Protein AF-0000000073194136 (afdb_homodimer)

Organism: Anisakis simplex (NCBI:txid6269)

Nearest PDB structures (foldseek):
  3f9r-assembly2_B  TM=9.625E-01  e=3.603E-24  Trypanosoma brucei
  6cft-assembly1_A  TM=8.789E-01  e=5.280E-24  Homo sapiens
  7o0c-assembly1_A  TM=8.353E-01  e=7.809E-25  Homo sapiens
  6cfr-assembly1_A-2  TM=8.578E-01  e=5.280E-24  Homo sapiens
  2i54-assembly1_A  TM=8.033E-01  e=1.677E-24  Leishmania mexicana

Secondary structure (DSSP, 8-state):
-HHHHHHHHH-SEEEEGGGTEEEETTEEPPPP-HHHHHHHHHHHHHHHHHHHHHHT---S---S--EEE-SS-EEE-TT-TT--HHHHHHHHHHHHHH-HHHHHHHHHHHHTTTS-EEEEEETTTEEEEEETT-SGGGGGGG-TT-S-EEEEES--STTSTTHHHHS-TTEEEEE-SSHHHHHHHHHHHHHHH-/-HHHHHHHHH-SEEEEGGGTEEEETTEEPPPP-HHHHHHHHHHHHHHHHHHHHHHT---S---S--EEE-SS-EEE-TT-TT--HHHHHHHHHHHHHH-HHHHHHHHHHHHTTTS-EEEEEETTTEEEEEETT-SGGGGGGG-TT-S-EEEEES--STTSTTHHHHS-TTEEEEE-SSHHHHHHHHHHHHHHH-

Foldseek 3Di:
DVVVVVVLCPDQKDADPQRQWMDGSNHTDDHAAQCVLQPDVSVVVLVVVLVVLLVVDDDPAAADQQWDHDGFKIKGFSNHPRDDPVVLVVQLVVCVVVVSQVVVQVVSCVVCPPSQWDWADDDRTIIIIGHHPSHNCVNVVVVPVDPAAEAEDAQCDPRGSCVCVQPDPRYPYDHAHDPVRVVVVVVVVVVVVD/DVVVVVVLCVDQKDADPQRQWMDGSNHTDDHAAQCVLQPDVNVVVLVVVLVVLLVVDDDPAAADQQWDHDGFKIKGFSRHPRDDPVVLVVVLVVCVVVVSQVVVQVVSCVVCPPVQWDWADDDRTIIIIGHHPSHNCVNVVVVVVDPAAEAEDAQCDPRGSCVCVQPDPRYPYDHANDPVRVVVVVVVVVVVVD

Sequence (388 aa):
MQSIISVLTRFDYVFSENGLVGFHDQNAFPVKSIKEKLGEDRLQKLINFTLKRFSEIELPVKRGNFIEFRNGMLNVSPIGRSCSQQERLDFVKFDADNHIRQRFVEQLEEFTKGWDLNICIGGQISVDIFPKGWDKTFCLQYLNDFDTVYFFGDKTAPGGNDYDIYVSSRTKGYSVANPEDTRKQVSELLKTIQMQSIISVLTRFDYVFSENGLVGFHDQNAFPVKSIKEKLGEDRLQKLINFTLKRFSEIELPVKRGNFIEFRNGMLNVSPIGRSCSQQERLDFVKFDADNHIRQRFVEQLEEFTKGWDLNICIGGQISVDIFPKGWDKTFCLQYLNDFDTVYFFGDKTAPGGNDYDIYVSSRTKGYSVANPEDTRKQVSELLKTIQ

Radius of gyration: 24.63 Å; Cα contacts (8 Å, |Δi|>4): 622; chains: 2; bounding box: 47×66×58 Å

Structure (mmCIF, N/CA/C/O backbone):
data_AF-0000000073194136-model_v1
#
loop_
_entity.id
_entity.type
_entity.pdbx_description
1 polymer Phosphomannomutase
#
loop_
_atom_site.group_PDB
_atom_site.id
_atom_site.type_symbol
_atom_site.label_atom_id
_atom_site.label_alt_id
_atom_site.label_comp_id
_atom_site.label_asym_id
_atom_site.label_entity_id
_atom_site.label_seq_id
_atom_site.pdbx_PDB_ins_code
_atom_site.Cartn_x
_atom_site.Cartn_y
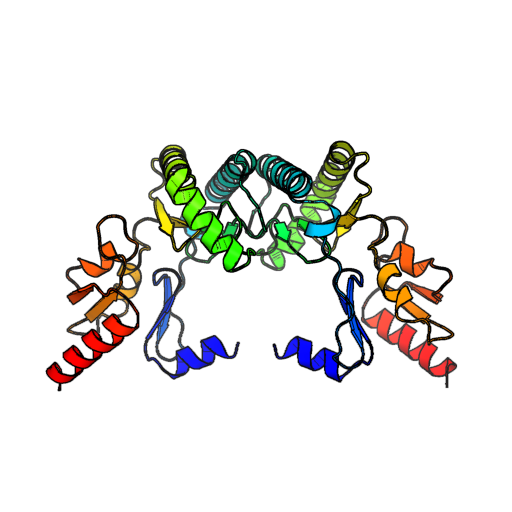_atom_site.Cartn_z
_atom_site.occupancy
_atom_site.B_iso_or_equiv
_atom_site.auth_seq_id
_atom_site.auth_comp_id
_atom_site.auth_asym_id
_atom_site.auth_atom_id
_atom_site.pdbx_PDB_model_num
ATOM 1 N N . MET A 1 1 ? -16.094 -5 0.706 1 35.81 1 MET A N 1
ATOM 2 C CA . MET A 1 1 ? -16.688 -6.207 1.278 1 35.81 1 MET A CA 1
ATOM 3 C C . MET A 1 1 ? -17.734 -6.789 0.348 1 35.81 1 MET A C 1
ATOM 5 O O . MET A 1 1 ? -18.016 -7.992 0.387 1 35.81 1 MET A O 1
ATOM 9 N N . GLN A 1 2 ? -18.406 -5.801 -0.38 1 47.91 2 GLN A N 1
ATOM 10 C CA . GLN A 1 2 ? -19.531 -6.191 -1.226 1 47.91 2 GLN A CA 1
ATOM 11 C C . GLN A 1 2 ? -19.078 -7.113 -2.354 1 47.91 2 GLN A C 1
ATOM 13 O O . GLN A 1 2 ? -19.797 -8.039 -2.736 1 47.91 2 GLN A O 1
ATOM 18 N N . SER A 1 3 ? -17.719 -6.918 -2.689 1 64.75 3 SER A N 1
ATOM 19 C CA . SER A 1 3 ? -17.375 -7.488 -3.99 1 64.75 3 SER A CA 1
ATOM 20 C C . SER A 1 3 ? -16.984 -8.953 -3.867 1 64.75 3 SER A C 1
ATOM 22 O O . SER A 1 3 ? -17.422 -9.789 -4.652 1 64.75 3 SER A O 1
ATOM 24 N N . ILE A 1 4 ? -16.422 -9.273 -2.672 1 64.12 4 ILE A N 1
ATOM 25 C CA . ILE A 1 4 ? -15.992 -10.664 -2.574 1 64.12 4 ILE A CA 1
ATOM 26 C C . ILE A 1 4 ? -17.188 -11.547 -2.256 1 64.12 4 ILE A C 1
ATOM 28 O O . ILE A 1 4 ? -17.312 -12.656 -2.791 1 64.12 4 ILE A O 1
ATOM 32 N N . ILE A 1 5 ? -18 -11.008 -1.421 1 68.12 5 ILE A N 1
ATOM 33 C CA . ILE A 1 5 ? -19.188 -11.766 -1.023 1 68.12 5 ILE A CA 1
ATOM 34 C C . ILE A 1 5 ? -20.031 -12.07 -2.252 1 68.12 5 ILE A C 1
ATOM 36 O O . ILE A 1 5 ? -20.562 -13.18 -2.393 1 68.12 5 ILE A O 1
ATOM 40 N N . SER A 1 6 ? -20.031 -11.102 -3.031 1 79.38 6 SER A N 1
ATOM 41 C CA . SER A 1 6 ? -20.828 -11.289 -4.238 1 79.38 6 SER A CA 1
ATOM 42 C C . SER A 1 6 ? -20.25 -12.391 -5.121 1 79.38 6 SER A C 1
ATOM 44 O O . SER A 1 6 ? -20.984 -13.234 -5.633 1 79.38 6 SER A O 1
ATOM 46 N N . VAL A 1 7 ? -18.938 -12.57 -5.121 1 86 7 VAL A N 1
ATOM 47 C CA . VAL A 1 7 ? -18.281 -13.562 -5.973 1 86 7 VAL A CA 1
ATOM 48 C C . VAL A 1 7 ? -18.406 -14.945 -5.348 1 86 7 VAL A C 1
ATOM 50 O O . VAL A 1 7 ? -18.641 -15.93 -6.047 1 86 7 VAL A O 1
ATOM 53 N N . LEU A 1 8 ? -18.359 -14.938 -4.027 1 86.88 8 LEU A N 1
ATOM 54 C CA . LEU A 1 8 ? -18.359 -16.219 -3.324 1 86.88 8 LEU A CA 1
ATOM 55 C C . LEU A 1 8 ? -19.734 -16.859 -3.359 1 86.88 8 LEU A C 1
ATOM 57 O O . LEU A 1 8 ? -19.875 -18.062 -3.18 1 86.88 8 LEU A O 1
ATOM 61 N N . THR A 1 9 ? -20.703 -16.031 -3.592 1 86 9 THR A N 1
ATOM 62 C CA . THR A 1 9 ? -22.062 -16.562 -3.637 1 86 9 THR A CA 1
ATOM 63 C C . THR A 1 9 ? -22.438 -17 -5.055 1 86 9 THR A C 1
ATOM 65 O O . THR A 1 9 ? -23.375 -17.766 -5.254 1 86 9 THR A O 1
ATOM 68 N N . ARG A 1 10 ? -21.672 -16.562 -5.973 1 90.06 10 ARG A N 1
ATOM 69 C CA . ARG A 1 10 ? -22.031 -16.797 -7.367 1 90.06 10 ARG A CA 1
ATOM 70 C C . ARG A 1 10 ? -21.297 -18 -7.926 1 90.06 10 ARG A C 1
ATOM 72 O O . ARG A 1 10 ? -21.781 -18.641 -8.867 1 90.06 10 ARG A O 1
ATOM 79 N N . PHE A 1 11 ? -20.156 -18.344 -7.387 1 92.69 11 PHE A N 1
ATOM 80 C CA . PHE A 1 11 ? -19.344 -19.438 -7.91 1 92.69 11 PHE A CA 1
ATOM 81 C C . PHE A 1 11 ? -19.047 -20.469 -6.82 1 92.69 11 PHE A C 1
ATOM 83 O O . PHE A 1 11 ? -18.844 -20.109 -5.656 1 92.69 11 PHE A O 1
ATOM 90 N N . ASP A 1 12 ? -18.984 -21.672 -7.238 1 92.88 12 ASP A N 1
ATOM 91 C CA . ASP A 1 12 ? -18.688 -22.75 -6.293 1 92.88 12 ASP A CA 1
ATOM 92 C C . ASP A 1 12 ? -17.25 -22.672 -5.801 1 92.88 12 ASP A C 1
ATOM 94 O O . ASP A 1 12 ? -16.984 -22.875 -4.613 1 92.88 12 ASP A O 1
ATOM 98 N N . TYR A 1 13 ? -16.328 -22.391 -6.77 1 94.88 13 TYR A N 1
ATOM 99 C CA . TYR A 1 13 ? -14.914 -22.234 -6.457 1 94.88 13 TYR A CA 1
ATOM 100 C C . TYR A 1 13 ? -14.414 -20.844 -6.844 1 94.88 13 TYR A C 1
ATOM 102 O O . TYR A 1 13 ? -14.75 -20.344 -7.914 1 94.88 13 TYR A O 1
ATOM 110 N N . VAL A 1 14 ? -13.742 -20.25 -5.98 1 94.56 14 VAL A N 1
ATOM 111 C CA . VAL A 1 14 ? -13.062 -18.984 -6.254 1 94.56 14 VAL A CA 1
ATOM 112 C C . VAL A 1 14 ? -11.602 -19.078 -5.816 1 94.56 14 VAL A C 1
ATOM 114 O O . VAL A 1 14 ? -11.312 -19.469 -4.684 1 94.56 14 VAL A O 1
ATOM 117 N N . PHE A 1 15 ? -10.703 -18.828 -6.754 1 91.94 15 PHE A N 1
ATOM 118 C CA . PHE A 1 15 ? -9.273 -18.812 -6.441 1 91.94 15 PHE A CA 1
ATOM 119 C C . PHE A 1 15 ? -8.656 -17.469 -6.773 1 91.94 15 PHE A C 1
ATOM 121 O O . PHE A 1 15 ? -8.93 -16.891 -7.832 1 91.94 15 PHE A O 1
ATOM 128 N N . SER A 1 16 ? -7.918 -16.953 -5.867 1 88.44 16 SER A N 1
ATOM 129 C CA . SER A 1 16 ? -7.152 -15.727 -6.055 1 88.44 16 SER A CA 1
ATOM 130 C C . SER A 1 16 ? -5.688 -15.93 -5.684 1 88.44 16 SER A C 1
ATOM 132 O O . SER A 1 16 ? -5.285 -17.031 -5.289 1 88.44 16 SER A O 1
ATOM 134 N N . GLU A 1 17 ? -4.824 -14.945 -6.008 1 86.19 17 GLU A N 1
ATOM 135 C CA . GLU A 1 17 ? -3.402 -15 -5.676 1 86.19 17 GLU A CA 1
ATOM 136 C C . GLU A 1 17 ? -2.754 -16.266 -6.211 1 86.19 17 GLU A C 1
ATOM 138 O O . GLU A 1 17 ? -2.16 -17.031 -5.449 1 86.19 17 GLU A O 1
ATOM 143 N N . ASN A 1 18 ? -2.918 -16.531 -7.465 1 86.94 18 ASN A N 1
ATOM 144 C CA . ASN A 1 18 ? -2.338 -17.672 -8.164 1 86.94 18 ASN A CA 1
ATOM 145 C C . ASN A 1 18 ? -2.902 -19 -7.648 1 86.94 18 ASN A C 1
ATOM 147 O O . ASN A 1 18 ? -2.215 -20.016 -7.66 1 86.94 18 ASN A O 1
ATOM 151 N N . GLY A 1 19 ? -4.094 -18.875 -7.066 1 88.38 19 GLY A N 1
ATOM 152 C CA . GLY A 1 19 ? -4.738 -20.094 -6.602 1 88.38 19 GLY A CA 1
ATOM 153 C C . GLY A 1 19 ? -4.43 -20.422 -5.152 1 88.38 19 GLY A C 1
ATOM 154 O O . GLY A 1 19 ? -4.973 -21.375 -4.594 1 88.38 19 GLY A O 1
ATOM 155 N N . LEU A 1 20 ? -3.604 -19.641 -4.492 1 89.69 20 LEU A N 1
ATOM 156 C CA . LEU A 1 20 ? -3.146 -19.938 -3.141 1 89.69 20 LEU A CA 1
ATOM 157 C C . LEU A 1 20 ? -4.215 -19.578 -2.113 1 89.69 20 LEU A C 1
ATOM 159 O O . LEU A 1 20 ? -4.16 -20.031 -0.968 1 89.69 20 LEU A O 1
ATOM 163 N N . VAL A 1 21 ? -5 -18.656 -2.508 1 88.31 21 VAL A N 1
ATOM 164 C CA . VAL A 1 21 ? -6.195 -18.359 -1.724 1 88.31 21 VAL A CA 1
ATOM 165 C C . VAL A 1 21 ? -7.438 -18.844 -2.463 1 88.31 21 VAL A C 1
ATOM 167 O O . VAL A 1 21 ? -7.719 -18.406 -3.578 1 88.31 21 VAL A O 1
ATOM 170 N N . GLY A 1 22 ? -8.109 -19.766 -1.848 1 91.69 22 GLY A N 1
ATOM 171 C CA . GLY A 1 22 ? -9.242 -20.359 -2.525 1 91.69 22 GLY A CA 1
ATOM 172 C C . GLY A 1 22 ? -10.414 -20.641 -1.602 1 91.69 22 GLY A C 1
ATOM 173 O O . GLY A 1 22 ? -10.234 -20.797 -0.393 1 91.69 22 GLY A O 1
ATOM 174 N N . PHE A 1 23 ? -11.523 -20.625 -2.178 1 93.56 23 PHE A N 1
ATOM 175 C CA . PHE A 1 23 ? -12.766 -20.891 -1.469 1 93.56 23 PHE A CA 1
ATOM 176 C C . PHE A 1 23 ? -13.609 -21.922 -2.223 1 93.56 23 PHE A C 1
ATOM 178 O O . PHE A 1 23 ? -13.656 -21.906 -3.455 1 93.56 23 PHE A O 1
ATOM 185 N N . HIS A 1 24 ? -14.219 -22.844 -1.495 1 94 24 HIS A N 1
ATOM 186 C CA . HIS A 1 24 ? -15.312 -23.672 -1.971 1 94 24 HIS A CA 1
ATOM 187 C C . HIS A 1 24 ? -16.594 -23.391 -1.194 1 94 24 HIS A C 1
ATOM 189 O O . HIS A 1 24 ? -16.656 -23.625 0.014 1 94 24 HIS A O 1
ATOM 195 N N . ASP A 1 25 ? -17.672 -23.031 -1.863 1 88.56 25 ASP A N 1
ATOM 196 C CA . ASP A 1 25 ? -18.938 -22.688 -1.218 1 88.56 25 ASP A CA 1
ATOM 197 C C . ASP A 1 25 ? -18.703 -21.797 -0.003 1 88.56 25 ASP A C 1
ATOM 199 O O . ASP A 1 25 ? -19.203 -22.078 1.089 1 88.56 25 ASP A O 1
ATOM 203 N N . GLN A 1 26 ? -17.906 -20.828 0.045 1 85.19 26 GLN A N 1
ATOM 204 C CA . GLN A 1 26 ? -17.594 -19.812 1.046 1 85.19 26 GLN A CA 1
ATOM 205 C C . GLN A 1 26 ? -16.625 -20.359 2.092 1 85.19 26 GLN A C 1
ATOM 207 O O . GLN A 1 26 ? -16.188 -19.609 2.975 1 85.19 26 GLN A O 1
ATOM 212 N N . ASN A 1 27 ? -16.406 -21.656 1.958 1 91.5 27 ASN A N 1
ATOM 213 C CA . ASN A 1 27 ? -15.406 -22.234 2.844 1 91.5 27 ASN A CA 1
ATOM 214 C C . ASN A 1 27 ? -13.992 -22.062 2.285 1 91.5 27 ASN A C 1
ATOM 216 O O . ASN A 1 27 ? -13.727 -22.453 1.147 1 91.5 27 ASN A O 1
ATOM 220 N N . ALA A 1 28 ? -13.18 -21.531 3.094 1 92.06 28 ALA A N 1
ATOM 221 C CA . ALA A 1 28 ? -11.82 -21.219 2.643 1 92.06 28 ALA A CA 1
ATOM 222 C C . ALA A 1 28 ? -10.945 -22.469 2.658 1 92.06 28 ALA A C 1
ATOM 224 O O . ALA A 1 28 ? -11.047 -23.297 3.574 1 92.06 28 ALA A O 1
ATOM 225 N N . PHE A 1 29 ? -10.125 -22.641 1.616 1 92.31 29 PHE A N 1
ATOM 226 C CA . PHE A 1 29 ? -9.055 -23.641 1.639 1 92.31 29 PHE A CA 1
ATOM 227 C C . PHE A 1 29 ? -7.887 -23.156 2.484 1 92.31 29 PHE A C 1
ATOM 229 O O . PHE A 1 29 ? -7.773 -21.969 2.781 1 92.31 29 PHE A O 1
ATOM 236 N N . PRO A 1 30 ? -7.059 -24.141 2.953 1 88.44 30 PRO A N 1
ATOM 237 C CA . PRO A 1 30 ? -5.855 -23.703 3.67 1 88.44 30 PRO A CA 1
ATOM 238 C C . PRO A 1 30 ? -4.988 -22.75 2.846 1 88.44 30 PRO A C 1
ATOM 240 O O . PRO A 1 30 ? -4.848 -22.938 1.634 1 88.44 30 PRO A O 1
ATOM 243 N N . VAL A 1 31 ? -4.57 -21.719 3.498 1 86.12 31 VAL A N 1
ATOM 244 C CA . VAL A 1 31 ? -3.783 -20.703 2.816 1 86.12 31 VAL A CA 1
ATOM 245 C C . VAL A 1 31 ? -2.299 -20.922 3.086 1 86.12 31 VAL A C 1
ATOM 247 O O . VAL A 1 31 ? -1.905 -21.234 4.215 1 86.12 31 VAL A O 1
ATOM 250 N N . LYS A 1 32 ? -1.573 -20.828 2.021 1 86.5 32 LYS A N 1
ATOM 251 C CA . LYS A 1 32 ? -0.121 -20.875 2.164 1 86.5 32 LYS A CA 1
ATOM 252 C C . LYS A 1 32 ? 0.461 -19.484 2.381 1 86.5 32 LYS A C 1
ATOM 254 O O . LYS A 1 32 ? -0.056 -18.5 1.848 1 86.5 32 LYS A O 1
ATOM 259 N N . SER A 1 33 ? 1.501 -19.484 3.16 1 91.75 33 SER A N 1
ATOM 260 C CA . SER A 1 33 ? 2.123 -18.219 3.533 1 91.75 33 SER A CA 1
ATOM 261 C C . SER A 1 33 ? 3.564 -18.141 3.039 1 91.75 33 SER A C 1
ATOM 263 O O . SER A 1 33 ? 4.387 -19 3.379 1 91.75 33 SER A O 1
ATOM 265 N N . ILE A 1 34 ? 3.805 -17.094 2.242 1 94.38 34 ILE A N 1
ATOM 266 C CA . ILE A 1 34 ? 5.164 -16.891 1.751 1 94.38 34 ILE A CA 1
ATOM 267 C C . ILE A 1 34 ? 6.098 -16.594 2.922 1 94.38 34 ILE A C 1
ATOM 269 O O . ILE A 1 34 ? 7.273 -16.969 2.895 1 94.38 34 ILE A O 1
ATOM 273 N N . LYS A 1 35 ? 5.57 -15.945 3.914 1 93.94 35 LYS A N 1
ATOM 274 C CA . LYS A 1 35 ? 6.328 -15.672 5.129 1 93.94 35 LYS A CA 1
ATOM 275 C C . LYS A 1 35 ? 6.848 -16.953 5.758 1 93.94 35 LYS A C 1
ATOM 277 O O . LYS A 1 35 ? 8.016 -17.047 6.141 1 93.94 35 LYS A O 1
ATOM 282 N N . GLU A 1 36 ? 5.98 -17.922 5.84 1 93.19 36 GLU A N 1
ATOM 283 C CA . GLU A 1 36 ? 6.348 -19.203 6.426 1 93.19 36 GLU A CA 1
ATOM 284 C C . GLU A 1 36 ? 7.305 -19.984 5.52 1 93.19 36 GLU A C 1
ATOM 286 O O . GLU A 1 36 ? 8.227 -20.641 6 1 93.19 36 GLU A O 1
ATOM 291 N N . LYS A 1 37 ? 7.07 -19.875 4.246 1 94.81 37 LYS A N 1
ATOM 292 C CA . LYS A 1 37 ? 7.871 -20.625 3.285 1 94.81 37 LYS A CA 1
ATOM 293 C C . LYS A 1 37 ? 9.297 -20.094 3.215 1 94.81 37 LYS A C 1
ATOM 295 O O . LYS A 1 37 ? 10.258 -20.859 3.211 1 94.81 37 LYS A O 1
ATOM 300 N N . LEU A 1 38 ? 9.492 -18.797 3.201 1 96.31 38 LEU A N 1
ATOM 301 C CA . LEU A 1 38 ? 10.805 -18.188 3.01 1 96.31 38 LEU A CA 1
ATOM 302 C C . LEU A 1 38 ? 11.484 -17.938 4.348 1 96.31 38 LEU A C 1
ATOM 304 O O . LEU A 1 38 ? 12.711 -17.938 4.438 1 96.31 38 LEU A O 1
ATOM 308 N N . GLY A 1 39 ? 10.703 -17.688 5.336 1 96.31 39 GLY A N 1
ATOM 309 C CA . GLY A 1 39 ? 11.242 -17.219 6.602 1 96.31 39 GLY A CA 1
ATOM 310 C C . GLY A 1 39 ? 11.547 -15.727 6.609 1 96.31 39 GLY A C 1
ATOM 311 O O . GLY A 1 39 ? 11.734 -15.125 5.551 1 96.31 39 GLY A O 1
ATOM 312 N N . GLU A 1 40 ? 11.703 -15.164 7.781 1 96.69 40 GLU A N 1
ATOM 313 C CA . GLU A 1 40 ? 11.805 -13.719 7.949 1 96.69 40 GLU A CA 1
ATOM 314 C C . GLU A 1 40 ? 13.141 -13.195 7.418 1 96.69 40 GLU A C 1
ATOM 316 O O . GLU A 1 40 ? 13.203 -12.102 6.855 1 96.69 40 GLU A O 1
ATOM 321 N N . ASP A 1 41 ? 14.156 -13.945 7.566 1 97.12 41 ASP A N 1
ATOM 322 C CA . ASP A 1 41 ? 15.477 -13.5 7.133 1 97.12 41 ASP A CA 1
ATOM 323 C C . ASP A 1 41 ? 15.523 -13.32 5.617 1 97.12 41 ASP A C 1
ATOM 325 O O . ASP A 1 41 ? 15.906 -12.258 5.125 1 97.12 41 ASP A O 1
ATOM 329 N N . ARG A 1 42 ? 15.133 -14.359 4.883 1 97.38 42 ARG A N 1
ATOM 330 C CA . ARG A 1 42 ? 15.141 -14.281 3.424 1 97.38 42 ARG A CA 1
ATOM 331 C C . ARG A 1 42 ? 14.156 -13.227 2.926 1 97.38 42 ARG A C 1
ATOM 333 O O . ARG A 1 42 ? 14.453 -12.5 1.977 1 97.38 42 ARG A O 1
ATOM 340 N N . LEU A 1 43 ? 13.047 -13.18 3.582 1 97.62 43 LEU A N 1
ATOM 341 C CA . LEU A 1 43 ? 12.031 -12.203 3.201 1 97.62 43 LEU A CA 1
ATOM 342 C C . LEU A 1 43 ? 12.578 -10.781 3.334 1 97.62 43 LEU A C 1
ATOM 344 O O . LEU A 1 43 ? 12.383 -9.953 2.439 1 97.62 43 LEU A O 1
ATOM 348 N N . GLN A 1 44 ? 13.203 -10.516 4.438 1 97.62 44 GLN A N 1
ATOM 349 C CA . GLN A 1 44 ? 13.766 -9.188 4.66 1 97.62 44 GLN A CA 1
ATOM 350 C C . GLN A 1 44 ? 14.852 -8.875 3.637 1 97.62 44 GLN A C 1
ATOM 352 O O . GLN A 1 44 ? 14.977 -7.727 3.191 1 97.62 44 GLN A O 1
ATOM 357 N N . LYS A 1 45 ? 15.664 -9.812 3.373 1 98.25 45 LYS A N 1
ATOM 358 C CA . LYS A 1 45 ? 16.719 -9.609 2.377 1 98.25 45 LYS A CA 1
ATOM 359 C C . LYS A 1 45 ? 16.125 -9.297 1.009 1 98.25 45 LYS A C 1
ATOM 361 O O . LYS A 1 45 ? 16.609 -8.398 0.31 1 98.25 45 LYS A O 1
ATOM 366 N N . LEU A 1 46 ? 15.094 -10.023 0.667 1 98.69 46 LEU A N 1
ATOM 367 C CA . LEU A 1 46 ? 14.422 -9.828 -0.61 1 98.69 46 LEU A CA 1
ATOM 368 C C . LEU A 1 46 ? 13.781 -8.445 -0.675 1 98.69 46 LEU A C 1
ATOM 370 O O . LEU A 1 46 ? 13.914 -7.742 -1.68 1 98.69 46 LEU A O 1
ATOM 374 N N . ILE A 1 47 ? 13.109 -8.07 0.359 1 98.75 47 ILE A N 1
ATOM 375 C CA . ILE A 1 47 ? 12.438 -6.781 0.428 1 98.75 47 ILE A CA 1
ATOM 376 C C . ILE A 1 47 ? 13.469 -5.66 0.372 1 98.75 47 ILE A C 1
ATOM 378 O O . ILE A 1 47 ? 13.32 -4.703 -0.391 1 98.75 47 ILE A O 1
ATOM 382 N N . ASN A 1 48 ? 14.555 -5.801 1.146 1 98.81 48 ASN A N 1
ATOM 383 C CA . ASN A 1 48 ? 15.602 -4.781 1.145 1 98.81 48 ASN A CA 1
ATOM 384 C C . ASN A 1 48 ? 16.266 -4.656 -0.224 1 98.81 48 ASN A C 1
ATOM 386 O O . ASN A 1 48 ? 16.547 -3.549 -0.681 1 98.81 48 ASN A O 1
ATOM 390 N N . PHE A 1 49 ? 16.516 -5.762 -0.835 1 98.88 49 PHE A N 1
ATOM 391 C CA . PHE A 1 49 ? 17.062 -5.742 -2.184 1 98.88 49 PHE A CA 1
ATOM 392 C C . PHE A 1 49 ? 16.156 -4.977 -3.133 1 98.88 49 PHE A C 1
ATOM 394 O O . PHE A 1 49 ? 16.625 -4.137 -3.908 1 98.88 49 PHE A O 1
ATOM 401 N N . THR A 1 50 ? 14.844 -5.266 -3.072 1 98.88 50 THR A N 1
ATOM 402 C CA . THR A 1 50 ? 13.852 -4.629 -3.936 1 98.88 50 THR A CA 1
ATOM 403 C C . THR A 1 50 ? 13.812 -3.123 -3.693 1 98.88 50 THR A C 1
ATOM 405 O O . THR A 1 50 ? 13.852 -2.334 -4.641 1 98.88 50 THR A O 1
ATOM 408 N N . LEU A 1 51 ? 13.727 -2.74 -2.432 1 98.81 51 LEU A N 1
ATOM 409 C CA . LEU A 1 51 ? 13.703 -1.325 -2.082 1 98.81 51 LEU A CA 1
ATOM 410 C C . LEU A 1 51 ? 14.945 -0.613 -2.615 1 98.81 51 LEU A C 1
ATOM 412 O O . LEU A 1 51 ? 14.844 0.486 -3.164 1 98.81 51 LEU A O 1
ATOM 416 N N . LYS A 1 52 ? 16.062 -1.238 -2.463 1 98.81 52 LYS A N 1
ATOM 417 C CA . LYS A 1 52 ? 17.312 -0.646 -2.939 1 98.81 52 LYS A CA 1
ATOM 418 C C . LYS A 1 52 ? 17.281 -0.46 -4.453 1 98.81 52 LYS A C 1
ATOM 420 O O . LYS A 1 52 ? 17.609 0.618 -4.957 1 98.81 52 LYS A O 1
ATOM 425 N N . ARG A 1 53 ? 16.906 -1.463 -5.125 1 98.75 53 ARG A N 1
ATOM 426 C CA . ARG A 1 53 ? 16.891 -1.386 -6.582 1 98.75 53 ARG A CA 1
ATOM 427 C C . ARG A 1 53 ? 15.922 -0.31 -7.062 1 98.75 53 ARG A C 1
ATOM 429 O O . ARG A 1 53 ? 16.234 0.461 -7.969 1 98.75 53 ARG A O 1
ATOM 436 N N . PHE A 1 54 ? 14.758 -0.274 -6.441 1 98.75 54 PHE A N 1
ATOM 437 C CA . PHE A 1 54 ? 13.766 0.71 -6.852 1 98.75 54 PHE A CA 1
ATOM 438 C C . PHE A 1 54 ? 14.234 2.123 -6.535 1 98.75 54 PHE A C 1
ATOM 440 O O . PHE A 1 54 ? 13.883 3.074 -7.234 1 98.75 54 PHE A O 1
ATOM 447 N N . SER A 1 55 ? 15.039 2.271 -5.488 1 98.75 55 SER A N 1
ATOM 448 C CA . SER A 1 55 ? 15.562 3.588 -5.141 1 98.75 55 SER A CA 1
ATOM 449 C C . SER A 1 55 ? 16.547 4.09 -6.191 1 98.75 55 SER A C 1
ATOM 451 O O . SER A 1 55 ? 16.812 5.289 -6.273 1 98.75 55 SER A O 1
ATOM 453 N N . GLU A 1 56 ? 17.016 3.201 -7.012 1 98.25 56 GLU A N 1
ATOM 454 C CA . GLU A 1 56 ? 18.094 3.531 -7.957 1 98.25 56 GLU A CA 1
ATOM 455 C C . GLU A 1 56 ? 17.531 3.723 -9.367 1 98.25 56 GLU A C 1
ATOM 457 O O . GLU A 1 56 ? 18.281 4.023 -10.297 1 98.25 56 GLU A O 1
ATOM 462 N N . ILE A 1 57 ? 16.266 3.594 -9.531 1 97.25 57 ILE A N 1
ATOM 463 C CA . ILE A 1 57 ? 15.633 3.742 -10.836 1 97.25 57 ILE A CA 1
ATOM 464 C C . ILE A 1 57 ? 14.914 5.086 -10.914 1 97.25 57 ILE A C 1
ATOM 466 O O . ILE A 1 57 ? 14.188 5.457 -9.992 1 97.25 57 ILE A O 1
ATOM 470 N N . GLU A 1 58 ? 15.172 5.781 -11.953 1 96.31 58 GLU A N 1
ATOM 471 C CA . GLU A 1 58 ? 14.406 6.996 -12.219 1 96.31 58 GLU A CA 1
ATOM 472 C C . GLU A 1 58 ? 13.289 6.734 -13.219 1 96.31 58 GLU A C 1
ATOM 474 O O . GLU A 1 58 ? 13.5 6.094 -14.25 1 96.31 58 GLU A O 1
ATOM 479 N N . LEU A 1 59 ? 12.125 7.117 -12.938 1 98.06 59 LEU A N 1
ATOM 480 C CA . LEU A 1 59 ? 10.93 6.957 -13.758 1 98.06 59 LEU A CA 1
ATOM 481 C C . LEU A 1 59 ? 10.219 8.289 -13.945 1 98.06 59 LEU A C 1
ATOM 483 O O . LEU A 1 59 ? 10.453 9.242 -13.195 1 98.06 59 LEU A O 1
ATOM 487 N N . PRO A 1 60 ? 9.359 8.359 -14.93 1 96.94 60 PRO A N 1
ATOM 488 C CA . PRO A 1 60 ? 8.594 9.602 -15.078 1 96.94 60 PRO A CA 1
ATOM 489 C C . PRO A 1 60 ? 7.816 9.961 -13.812 1 96.94 60 PRO A C 1
ATOM 491 O O . PRO A 1 60 ? 7.73 11.133 -13.453 1 96.94 60 PRO A O 1
ATOM 494 N N . VAL A 1 61 ? 7.258 8.93 -13.141 1 97.75 61 VAL A N 1
ATOM 495 C CA . VAL A 1 61 ? 6.59 9.172 -11.867 1 97.75 61 VAL A CA 1
ATOM 496 C C . VAL A 1 61 ? 6.75 7.957 -10.961 1 97.75 61 VAL A C 1
ATOM 498 O O . VAL A 1 61 ? 6.961 6.84 -11.438 1 97.75 61 VAL A O 1
ATOM 501 N N . LYS A 1 62 ? 6.617 8.133 -9.68 1 98.19 62 LYS A N 1
ATOM 502 C CA . LYS A 1 62 ? 6.492 7.113 -8.641 1 98.19 62 LYS A CA 1
ATOM 503 C C . LYS A 1 62 ? 5.332 7.434 -7.695 1 98.19 62 LYS A C 1
ATOM 505 O O . LYS A 1 62 ? 5.156 8.586 -7.289 1 98.19 62 LYS A O 1
ATOM 510 N N . ARG A 1 63 ? 4.473 6.461 -7.332 1 97.31 63 ARG A N 1
ATOM 511 C CA . ARG A 1 63 ? 3.205 6.805 -6.691 1 97.31 63 ARG A CA 1
ATOM 512 C C . ARG A 1 63 ? 2.973 5.949 -5.449 1 97.31 63 ARG A C 1
ATOM 514 O O . ARG A 1 63 ? 1.86 5.906 -4.918 1 97.31 63 ARG A O 1
ATOM 521 N N . GLY A 1 64 ? 3.895 5.266 -4.941 1 96.94 64 GLY A N 1
ATOM 522 C CA . GLY A 1 64 ? 3.75 4.551 -3.684 1 96.94 64 GLY A CA 1
ATOM 523 C C . GLY A 1 64 ? 3.25 3.129 -3.857 1 96.94 64 GLY A C 1
ATOM 524 O O . GLY A 1 64 ? 2.979 2.693 -4.977 1 96.94 64 GLY A O 1
ATOM 525 N N . ASN A 1 65 ? 3.096 2.418 -2.654 1 97.62 65 ASN A N 1
ATOM 526 C CA . ASN A 1 65 ? 2.75 1 -2.633 1 97.62 65 ASN A CA 1
ATOM 527 C C . ASN A 1 65 ? 3.586 0.206 -3.635 1 97.62 65 ASN A C 1
ATOM 529 O O . ASN A 1 65 ? 3.037 -0.481 -4.5 1 97.62 65 ASN A O 1
ATOM 533 N N . PHE A 1 66 ? 4.844 0.237 -3.459 1 98.75 66 PHE A N 1
ATOM 534 C CA . PHE A 1 66 ? 5.809 -0.388 -4.359 1 98.75 66 PHE A CA 1
ATOM 535 C C . PHE A 1 66 ? 5.871 -1.893 -4.125 1 98.75 66 PHE A C 1
ATOM 537 O O . PHE A 1 66 ? 6.238 -2.652 -5.023 1 98.75 66 PHE A O 1
ATOM 544 N N . ILE A 1 67 ? 5.605 -2.273 -2.938 1 98.62 67 ILE A N 1
ATOM 545 C CA . ILE A 1 67 ? 5.598 -3.682 -2.555 1 98.62 67 ILE A CA 1
ATOM 546 C C . ILE A 1 67 ? 4.281 -4.023 -1.868 1 98.62 67 ILE A C 1
ATOM 548 O O . ILE A 1 67 ? 3.963 -3.477 -0.809 1 98.62 67 ILE A O 1
ATOM 552 N N . GLU A 1 68 ? 3.582 -4.832 -2.469 1 97.19 68 GLU A N 1
ATOM 553 C CA . GLU A 1 68 ? 2.408 -5.438 -1.851 1 97.19 68 GLU A CA 1
ATOM 554 C C . GLU A 1 68 ? 2.727 -6.828 -1.302 1 97.19 68 GLU A C 1
ATOM 556 O O . GLU A 1 68 ? 3.125 -7.719 -2.053 1 97.19 68 GLU A O 1
ATOM 561 N N . PHE A 1 69 ? 2.508 -6.93 -0.038 1 96.25 69 PHE A N 1
ATOM 562 C CA . PHE A 1 69 ? 2.762 -8.172 0.681 1 96.25 69 PHE A CA 1
ATOM 563 C C . PHE A 1 69 ? 1.495 -9.016 0.77 1 96.25 69 PHE A C 1
ATOM 565 O O . PHE A 1 69 ? 0.634 -8.766 1.615 1 96.25 69 PHE A O 1
ATOM 572 N N . ARG A 1 70 ? 1.402 -10.008 -0.071 1 93.31 70 ARG A N 1
ATOM 573 C CA . ARG A 1 70 ? 0.247 -10.898 -0.076 1 93.31 70 ARG A CA 1
ATOM 574 C C . ARG A 1 70 ? 0.563 -12.203 0.64 1 93.31 70 ARG A C 1
ATOM 576 O O . ARG A 1 70 ? 1.693 -12.422 1.08 1 93.31 70 ARG A O 1
ATOM 583 N N . ASN A 1 71 ? -0.395 -13.047 0.818 1 89.25 71 ASN A N 1
ATOM 584 C CA . ASN A 1 71 ? -0.19 -14.281 1.567 1 89.25 71 ASN A CA 1
ATOM 585 C C . ASN A 1 71 ? 0.765 -15.227 0.842 1 89.25 71 ASN A C 1
ATOM 587 O O . ASN A 1 71 ? 1.648 -15.82 1.463 1 89.25 71 ASN A O 1
ATOM 591 N N . GLY A 1 72 ? 0.64 -15.32 -0.422 1 89.88 72 GLY A N 1
ATOM 592 C CA . GLY A 1 72 ? 1.384 -16.344 -1.142 1 89.88 72 GLY A CA 1
ATOM 593 C C . GLY A 1 72 ? 2.451 -15.766 -2.057 1 89.88 72 GLY A C 1
ATOM 594 O O . GLY A 1 72 ? 3.18 -16.516 -2.713 1 89.88 72 GLY A O 1
ATOM 595 N N . MET A 1 73 ? 2.525 -14.445 -2.029 1 92.56 73 MET A N 1
ATOM 596 C CA . MET A 1 73 ? 3.461 -13.852 -2.979 1 92.56 73 MET A CA 1
ATOM 597 C C . MET A 1 73 ? 3.752 -12.398 -2.619 1 92.56 73 MET A C 1
ATOM 599 O O . MET A 1 73 ? 3.018 -11.789 -1.84 1 92.56 73 MET A O 1
ATOM 603 N N . LEU A 1 74 ? 4.82 -11.883 -3.131 1 96.44 74 LEU A N 1
ATOM 604 C CA . LEU A 1 74 ? 5.086 -10.453 -3.168 1 96.44 74 LEU A CA 1
ATOM 605 C C . LEU A 1 74 ? 4.828 -9.891 -4.562 1 96.44 74 LEU A C 1
ATOM 607 O O . LEU A 1 74 ? 5.285 -10.453 -5.559 1 96.44 74 LEU A O 1
ATOM 611 N N . ASN A 1 75 ? 4.016 -8.883 -4.605 1 96.31 75 ASN A N 1
ATOM 612 C CA . ASN A 1 75 ? 3.848 -8.102 -5.824 1 96.31 75 ASN A CA 1
ATOM 613 C C . ASN A 1 75 ? 4.59 -6.77 -5.742 1 96.31 75 ASN A C 1
ATOM 615 O O . ASN A 1 75 ? 4.273 -5.934 -4.895 1 96.31 75 ASN A O 1
ATOM 619 N N . VAL A 1 76 ? 5.605 -6.586 -6.57 1 98.44 76 VAL A N 1
ATOM 620 C CA . VAL A 1 76 ? 6.426 -5.383 -6.48 1 98.44 76 VAL A CA 1
ATOM 621 C C . VAL A 1 76 ? 6.316 -4.586 -7.777 1 98.44 76 VAL A C 1
ATOM 623 O O . VAL A 1 76 ? 6.238 -5.164 -8.867 1 98.44 76 VAL A O 1
ATOM 626 N N . SER A 1 77 ? 6.203 -3.303 -7.695 1 98.56 77 SER A N 1
ATOM 627 C CA . SER A 1 77 ? 5.988 -2.428 -8.844 1 98.56 77 SER A CA 1
ATOM 628 C C . SER A 1 77 ? 6.871 -1.186 -8.766 1 98.56 77 SER A C 1
ATOM 630 O O . SER A 1 77 ? 6.703 -0.355 -7.867 1 98.56 77 SER A O 1
ATOM 632 N N . PRO A 1 78 ? 7.789 -0.996 -9.727 1 98.44 78 PRO A N 1
ATOM 633 C CA . PRO A 1 78 ? 8.695 0.153 -9.672 1 98.44 78 PRO A CA 1
ATOM 634 C C . PRO A 1 78 ? 7.957 1.488 -9.625 1 98.44 78 PRO A C 1
ATOM 636 O O . PRO A 1 78 ? 8.391 2.412 -8.93 1 98.44 78 PRO A O 1
ATOM 639 N N . ILE A 1 79 ? 6.859 1.638 -10.32 1 98.62 79 ILE A N 1
ATOM 640 C CA . ILE A 1 79 ? 6.121 2.893 -10.375 1 98.62 79 ILE A CA 1
ATOM 641 C C . ILE A 1 79 ? 5.234 3.023 -9.133 1 98.62 79 ILE A C 1
ATOM 643 O O . ILE A 1 79 ? 4.816 4.129 -8.773 1 98.62 79 ILE A O 1
ATOM 647 N N . GLY A 1 80 ? 4.934 1.915 -8.5 1 98.25 80 GLY A N 1
ATOM 648 C CA . GLY A 1 80 ? 3.975 1.892 -7.41 1 98.25 80 GLY A CA 1
ATOM 649 C C . GLY A 1 80 ? 2.553 1.628 -7.871 1 98.25 80 GLY A C 1
ATOM 650 O O . GLY A 1 80 ? 2.15 2.072 -8.945 1 98.25 80 GLY A O 1
ATOM 651 N N . ARG A 1 81 ? 1.798 1.007 -7.031 1 97 81 ARG A N 1
ATOM 652 C CA . ARG A 1 81 ? 0.467 0.551 -7.422 1 97 81 ARG A CA 1
ATOM 653 C C . ARG A 1 81 ? -0.578 1.633 -7.168 1 97 81 ARG A C 1
ATOM 655 O O . ARG A 1 81 ? -1.74 1.481 -7.551 1 97 81 ARG A O 1
ATOM 662 N N . SER A 1 82 ? -0.199 2.703 -6.547 1 96.38 82 SER A N 1
ATOM 663 C CA . SER A 1 82 ? -1.131 3.799 -6.293 1 96.38 82 SER A CA 1
ATOM 664 C C . SER A 1 82 ? -1.154 4.785 -7.453 1 96.38 82 SER A C 1
ATOM 666 O O . SER A 1 82 ? -1.606 5.922 -7.301 1 96.38 82 SER A O 1
ATOM 668 N N . CYS A 1 83 ? -0.755 4.402 -8.586 1 97.25 83 CYS A N 1
ATOM 669 C CA . CYS A 1 83 ? -0.741 5.281 -9.75 1 97.25 83 CYS A CA 1
ATOM 670 C C . CYS A 1 83 ? -2.115 5.332 -10.406 1 97.25 83 CYS A C 1
ATOM 672 O O . CYS A 1 83 ? -2.92 4.414 -10.25 1 97.25 83 CYS A O 1
ATOM 674 N N . SER A 1 84 ? -2.398 6.395 -11.07 1 96.31 84 SER A N 1
ATOM 675 C CA . SER A 1 84 ? -3.635 6.5 -11.836 1 96.31 84 SER A CA 1
ATOM 676 C C . SER A 1 84 ? -3.609 5.586 -13.055 1 96.31 84 SER A C 1
ATOM 678 O O . SER A 1 84 ? -2.559 5.055 -13.422 1 96.31 84 SER A O 1
ATOM 680 N N . GLN A 1 85 ? -4.738 5.371 -13.648 1 97.06 85 GLN A N 1
ATOM 681 C CA . GLN A 1 85 ? -4.805 4.539 -14.844 1 97.06 85 GLN A CA 1
ATOM 682 C C . GLN A 1 85 ? -3.928 5.105 -15.953 1 97.06 85 GLN A C 1
ATOM 684 O O . GLN A 1 85 ? -3.238 4.355 -16.656 1 97.06 85 GLN A O 1
ATOM 689 N N . GLN A 1 86 ? -3.996 6.391 -16.141 1 97.94 86 GLN A N 1
ATOM 690 C CA . GLN A 1 86 ? -3.166 7.004 -17.172 1 97.94 86 GLN A CA 1
ATOM 691 C C . GLN A 1 86 ? -1.683 6.82 -16.859 1 97.94 86 GLN A C 1
ATOM 693 O O . GLN A 1 86 ? -0.897 6.484 -17.75 1 97.94 86 GLN A O 1
ATOM 698 N N . GLU A 1 87 ? -1.305 7.047 -15.633 1 97.75 87 GLU A N 1
ATOM 699 C CA . GLU A 1 87 ? 0.083 6.832 -15.234 1 97.75 87 GLU A CA 1
ATOM 700 C C . GLU A 1 87 ? 0.51 5.387 -15.469 1 97.75 87 GLU A C 1
ATOM 702 O O . GLU A 1 87 ? 1.653 5.125 -15.852 1 97.75 87 GLU A O 1
ATOM 707 N N . ARG A 1 88 ? -0.401 4.516 -15.203 1 97.75 88 ARG A N 1
ATOM 708 C CA . ARG A 1 88 ? -0.17 3.094 -15.438 1 97.75 88 ARG A CA 1
ATOM 709 C C . ARG A 1 88 ? 0.147 2.83 -16.906 1 97.75 88 ARG A C 1
ATOM 711 O O . ARG A 1 88 ? 1.142 2.174 -17.219 1 97.75 88 ARG A O 1
ATOM 718 N N . LEU A 1 89 ? -0.613 3.285 -17.781 1 97.69 89 LEU A N 1
ATOM 719 C CA . LEU A 1 89 ? -0.427 3.09 -19.219 1 97.69 89 LEU A CA 1
ATOM 720 C C . LEU A 1 89 ? 0.87 3.738 -19.688 1 97.69 89 LEU A C 1
ATOM 722 O O . LEU A 1 89 ? 1.575 3.182 -20.531 1 97.69 89 LEU A O 1
ATOM 726 N N . ASP A 1 90 ? 1.098 4.898 -19.172 1 98.38 90 ASP A N 1
ATOM 727 C CA . ASP A 1 90 ? 2.35 5.566 -19.516 1 98.38 90 ASP A CA 1
ATOM 728 C C . ASP A 1 90 ? 3.553 4.727 -19.094 1 98.38 90 ASP A C 1
ATOM 730 O O . ASP A 1 90 ? 4.562 4.68 -19.797 1 98.38 90 ASP A O 1
ATOM 734 N N . PHE A 1 91 ? 3.463 4.141 -18.016 1 98.5 91 PHE A N 1
ATOM 735 C CA . PHE A 1 91 ? 4.555 3.293 -17.547 1 98.5 91 PHE A CA 1
ATOM 736 C C . PHE A 1 91 ? 4.707 2.07 -18.453 1 98.5 91 PHE A C 1
ATOM 738 O O . PHE A 1 91 ? 5.82 1.616 -18.703 1 98.5 91 PHE A O 1
ATOM 745 N N . VAL A 1 92 ? 3.59 1.447 -18.797 1 97.25 92 VAL A N 1
ATOM 746 C CA . VAL A 1 92 ? 3.652 0.306 -19.703 1 97.25 92 VAL A CA 1
ATOM 747 C C . VAL A 1 92 ? 4.488 0.664 -20.922 1 97.25 92 VAL A C 1
ATOM 749 O O . VAL A 1 92 ? 5.383 -0.088 -21.312 1 97.25 92 VAL A O 1
ATOM 752 N N . LYS A 1 93 ? 4.195 1.794 -21.531 1 97.94 93 LYS A N 1
ATOM 753 C CA . LYS A 1 93 ? 4.949 2.258 -22.703 1 97.94 93 LYS A CA 1
ATOM 754 C C . LYS A 1 93 ? 6.418 2.488 -22.344 1 97.94 93 LYS A C 1
ATOM 756 O O . LYS A 1 93 ? 7.312 2.074 -23.078 1 97.94 93 LYS A O 1
ATOM 761 N N . PHE A 1 94 ? 6.648 3.172 -21.281 1 98.25 94 PHE A N 1
ATOM 762 C CA . PHE A 1 94 ? 8 3.469 -20.828 1 98.25 94 PHE A CA 1
ATOM 763 C C . PHE A 1 94 ? 8.789 2.186 -20.594 1 98.25 94 PHE A C 1
ATOM 765 O O . PHE A 1 94 ? 9.953 2.088 -20.969 1 98.25 94 PHE A O 1
ATOM 772 N N . ASP A 1 95 ? 8.164 1.25 -19.969 1 97.38 95 ASP A N 1
ATOM 773 C CA . ASP A 1 95 ? 8.789 -0.027 -19.641 1 97.38 95 ASP A CA 1
ATOM 774 C C . ASP A 1 95 ? 9.109 -0.817 -20.906 1 97.38 95 ASP A C 1
ATOM 776 O O . ASP A 1 95 ? 10.109 -1.535 -20.969 1 97.38 95 ASP A O 1
ATOM 780 N N . ALA A 1 96 ? 8.219 -0.794 -21.828 1 96.31 96 ALA A N 1
ATOM 781 C CA . ALA A 1 96 ? 8.461 -1.465 -23.094 1 96.31 96 ALA A CA 1
ATOM 782 C C . ALA A 1 96 ? 9.727 -0.93 -23.766 1 96.31 96 ALA A C 1
ATOM 784 O O . ALA A 1 96 ? 10.484 -1.692 -24.359 1 96.31 96 ALA A O 1
ATOM 785 N N . ASP A 1 97 ? 9.984 0.325 -23.625 1 97.5 97 ASP A N 1
ATOM 786 C CA . ASP A 1 97 ? 11.109 0.984 -24.266 1 97.5 97 ASP A CA 1
ATOM 787 C C . ASP A 1 97 ? 12.383 0.836 -23.438 1 97.5 97 ASP A C 1
ATOM 789 O O . ASP A 1 97 ? 13.484 0.752 -23.984 1 97.5 97 ASP A O 1
ATOM 793 N N . ASN A 1 98 ? 12.25 0.779 -22.156 1 97.81 98 ASN A N 1
ATOM 794 C CA . ASN A 1 98 ? 13.43 0.89 -21.312 1 97.81 98 ASN A CA 1
ATOM 795 C C . ASN A 1 98 ? 13.703 -0.413 -20.562 1 97.81 98 ASN A C 1
ATOM 797 O O . ASN A 1 98 ? 14.75 -0.559 -19.922 1 97.81 98 ASN A O 1
ATOM 801 N N . HIS A 1 99 ? 12.742 -1.372 -20.578 1 97.38 99 HIS A N 1
ATOM 802 C CA . HIS A 1 99 ? 12.906 -2.725 -20.062 1 97.38 99 HIS A CA 1
ATOM 803 C C . HIS A 1 99 ? 13.234 -2.705 -18.578 1 97.38 99 HIS A C 1
ATOM 805 O O . HIS A 1 99 ? 14.156 -3.4 -18.125 1 97.38 99 HIS A O 1
ATOM 811 N N . ILE A 1 100 ? 12.539 -1.843 -17.859 1 98 100 ILE A N 1
ATOM 812 C CA . ILE A 1 100 ? 12.75 -1.675 -16.438 1 98 100 ILE A CA 1
ATOM 813 C C . ILE A 1 100 ? 12.438 -2.982 -15.711 1 98 100 ILE A C 1
ATOM 815 O O . ILE A 1 100 ? 13.273 -3.488 -14.945 1 98 100 ILE A O 1
ATOM 819 N N . ARG A 1 101 ? 11.328 -3.547 -15.93 1 97.25 101 ARG A N 1
ATOM 820 C CA . ARG A 1 101 ? 10.906 -4.746 -15.211 1 97.25 101 ARG A CA 1
ATOM 821 C C . ARG A 1 101 ? 11.742 -5.953 -15.625 1 97.25 101 ARG A C 1
ATOM 823 O O . ARG A 1 101 ? 12.102 -6.781 -14.789 1 97.25 101 ARG A O 1
ATOM 830 N N . GLN A 1 102 ? 12.016 -6.094 -16.859 1 96 102 GLN A N 1
ATOM 831 C CA . GLN A 1 102 ? 12.836 -7.207 -17.312 1 96 102 GLN A CA 1
ATOM 832 C C . GLN A 1 102 ? 14.203 -7.207 -16.625 1 96 102 GLN A C 1
ATOM 834 O O . GLN A 1 102 ? 14.656 -8.242 -16.141 1 96 102 GLN A O 1
ATOM 839 N N . ARG A 1 103 ? 14.836 -6.082 -16.594 1 97.44 103 ARG A N 1
ATOM 840 C CA . ARG A 1 103 ? 16.125 -5.965 -15.93 1 97.44 103 ARG A CA 1
ATOM 841 C C . ARG A 1 103 ? 16.016 -6.297 -14.445 1 97.44 103 ARG A C 1
ATOM 843 O O . ARG A 1 103 ? 16.891 -6.949 -13.883 1 97.44 103 ARG A O 1
ATOM 850 N N . PHE A 1 104 ? 15.016 -5.797 -13.828 1 98 104 PHE A N 1
ATOM 851 C CA . PHE A 1 104 ? 14.805 -6.066 -12.414 1 98 104 PHE A CA 1
ATOM 852 C C . PHE A 1 104 ? 14.617 -7.562 -12.164 1 98 104 PHE A C 1
ATOM 854 O O . PHE A 1 104 ? 15.172 -8.109 -11.211 1 98 104 PHE A O 1
ATOM 861 N N . VAL A 1 105 ? 13.781 -8.25 -13 1 96.56 105 VAL A N 1
ATOM 862 C CA . VAL A 1 105 ? 13.57 -9.688 -12.883 1 96.56 105 VAL A CA 1
ATOM 863 C C . VAL A 1 105 ? 14.914 -10.414 -12.961 1 96.56 105 VAL A C 1
ATOM 865 O O . VAL A 1 105 ? 15.195 -11.297 -12.148 1 96.56 105 VAL A O 1
ATOM 868 N N . GLU A 1 106 ? 15.711 -10.031 -13.891 1 97.44 106 GLU A N 1
ATOM 869 C CA . GLU A 1 106 ? 17.016 -10.656 -14.047 1 97.44 106 GLU A CA 1
ATOM 870 C C . GLU A 1 106 ? 17.875 -10.477 -12.797 1 97.44 106 GLU A C 1
ATOM 872 O O . GLU A 1 106 ? 18.531 -11.414 -12.344 1 97.44 106 GLU A O 1
ATOM 877 N N . GLN A 1 107 ? 17.859 -9.297 -12.258 1 98.25 107 GLN A N 1
ATOM 878 C CA . GLN A 1 107 ? 18.609 -9.016 -11.039 1 98.25 107 GLN A CA 1
ATOM 879 C C . GLN A 1 107 ? 18.078 -9.828 -9.859 1 98.25 107 GLN A C 1
ATOM 881 O O . GLN A 1 107 ? 18.859 -10.352 -9.062 1 98.25 107 GLN A O 1
ATOM 886 N N . LEU A 1 108 ? 16.766 -9.906 -9.766 1 97.94 108 LEU A N 1
ATOM 887 C CA . LEU A 1 108 ? 16.156 -10.656 -8.68 1 97.94 108 LEU A CA 1
ATOM 888 C C . LEU A 1 108 ? 16.469 -12.141 -8.789 1 97.94 108 LEU A C 1
ATOM 890 O O . LEU A 1 108 ? 16.703 -12.812 -7.773 1 97.94 108 LEU A O 1
ATOM 894 N N . GLU A 1 109 ? 16.391 -12.633 -10.016 1 97 109 GLU A N 1
ATOM 895 C CA . GLU A 1 109 ? 16.703 -14.039 -10.242 1 97 109 GLU A CA 1
ATOM 896 C C . GLU A 1 109 ? 18.141 -14.344 -9.82 1 97 109 GLU A C 1
ATOM 898 O O . GLU A 1 109 ? 18.406 -15.375 -9.195 1 97 109 GLU A O 1
ATOM 903 N N . GLU A 1 110 ? 19.047 -13.508 -10.172 1 98.38 110 GLU A N 1
ATOM 904 C CA . GLU A 1 110 ? 20.438 -13.688 -9.766 1 98.38 110 GLU A CA 1
ATOM 905 C C . GLU A 1 110 ? 20.594 -13.602 -8.25 1 98.38 110 GLU A C 1
ATOM 907 O O . GLU A 1 110 ? 21.266 -14.43 -7.645 1 98.38 110 GLU A O 1
ATOM 912 N N . PHE A 1 111 ? 19.969 -12.656 -7.656 1 98.5 111 PHE A N 1
ATOM 913 C CA . PHE A 1 111 ? 20.062 -12.414 -6.223 1 98.5 111 PHE A CA 1
ATOM 914 C C . PHE A 1 111 ? 19.5 -13.594 -5.434 1 98.5 111 PHE A C 1
ATOM 916 O O . PHE A 1 111 ? 20.016 -13.938 -4.371 1 98.5 111 PHE A O 1
ATOM 923 N N . THR A 1 112 ? 18.453 -14.195 -5.961 1 98.38 112 THR A N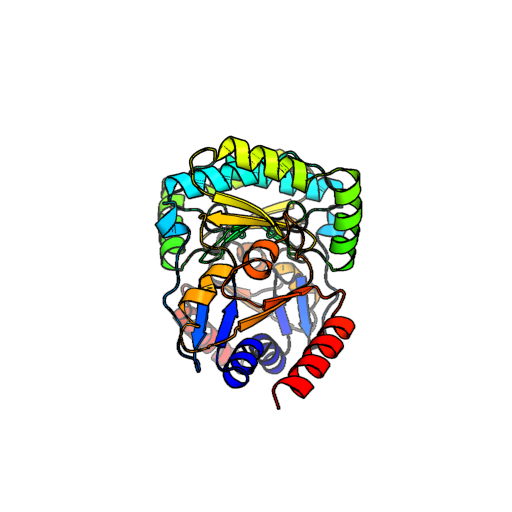 1
ATOM 924 C CA . THR A 1 112 ? 17.75 -15.227 -5.207 1 98.38 112 THR A CA 1
ATOM 925 C C . THR A 1 112 ? 18.047 -16.609 -5.77 1 98.38 112 THR A C 1
ATOM 927 O O . THR A 1 112 ? 17.234 -17.531 -5.66 1 98.38 112 THR A O 1
ATOM 930 N N . LYS A 1 113 ? 19.125 -16.719 -6.488 1 97.25 113 LYS A N 1
ATOM 931 C CA . LYS A 1 113 ? 19.531 -18.016 -7.016 1 97.25 113 LYS A CA 1
ATOM 932 C C . LYS A 1 113 ? 19.562 -19.062 -5.91 1 97.25 113 LYS A C 1
ATOM 934 O O . LYS A 1 113 ? 20.156 -18.844 -4.852 1 97.25 113 LYS A O 1
ATOM 939 N N . GLY A 1 114 ? 18.844 -20.172 -6.125 1 96.94 114 GLY A N 1
ATOM 940 C CA . GLY A 1 114 ? 18.844 -21.266 -5.164 1 96.94 114 GLY A CA 1
ATOM 941 C C . GLY A 1 114 ? 17.734 -21.156 -4.145 1 96.94 114 GLY A C 1
ATOM 942 O O . GLY A 1 114 ? 17.578 -22.047 -3.295 1 96.94 114 GLY A O 1
ATOM 943 N N . TRP A 1 115 ? 16.906 -20.094 -4.234 1 97.31 115 TRP A N 1
ATOM 944 C CA . TRP A 1 115 ? 15.844 -19.906 -3.25 1 97.31 115 TRP A CA 1
ATOM 945 C C . TRP A 1 115 ? 14.562 -20.609 -3.697 1 97.31 115 TRP A C 1
ATOM 947 O O . TRP A 1 115 ? 13.594 -20.703 -2.934 1 97.31 115 TRP A O 1
ATOM 957 N N . ASP A 1 116 ? 14.492 -21.125 -4.957 1 95.38 116 ASP A N 1
ATOM 958 C CA . ASP A 1 116 ? 13.328 -21.812 -5.523 1 95.38 116 ASP A CA 1
ATOM 959 C C . ASP A 1 116 ? 12.141 -20.859 -5.637 1 95.38 116 ASP A C 1
ATOM 961 O O . ASP A 1 116 ? 11.055 -21.156 -5.137 1 95.38 116 ASP A O 1
ATOM 965 N N . LEU A 1 117 ? 12.375 -19.719 -6.258 1 96.19 117 LEU A N 1
ATOM 966 C CA . LEU A 1 117 ? 11.344 -18.703 -6.477 1 96.19 117 LEU A CA 1
ATOM 967 C C . LEU A 1 117 ? 11.008 -18.578 -7.961 1 96.19 117 LEU A C 1
ATOM 969 O O . LEU A 1 117 ? 11.875 -18.781 -8.812 1 96.19 117 LEU A O 1
ATOM 973 N N . ASN A 1 118 ? 9.758 -18.391 -8.188 1 91.88 118 ASN A N 1
ATOM 974 C CA . ASN A 1 118 ? 9.32 -17.875 -9.484 1 91.88 118 ASN A CA 1
ATOM 975 C C . ASN A 1 118 ? 9.227 -16.359 -9.492 1 91.88 118 ASN A C 1
ATOM 977 O O . ASN A 1 118 ? 8.641 -15.766 -8.578 1 91.88 118 ASN A O 1
ATOM 981 N N . ILE A 1 119 ? 9.836 -15.781 -10.438 1 93.81 119 ILE A N 1
ATOM 982 C CA . ILE A 1 119 ? 9.844 -14.328 -10.617 1 93.81 119 ILE A CA 1
ATOM 983 C C . ILE A 1 119 ? 9.398 -13.984 -12.039 1 93.81 119 ILE A C 1
ATOM 985 O O . ILE A 1 119 ? 10.078 -14.328 -13.008 1 93.81 119 ILE A O 1
ATOM 989 N N . CYS A 1 120 ? 8.281 -13.344 -12.141 1 88.75 120 CYS A N 1
ATOM 990 C CA . CYS A 1 120 ? 7.762 -13.094 -13.484 1 88.75 120 CYS A CA 1
ATOM 991 C C . CYS A 1 120 ? 7.07 -11.734 -13.555 1 88.75 120 CYS A C 1
ATOM 993 O O . CYS A 1 120 ? 6.574 -11.234 -12.547 1 88.75 120 CYS A O 1
ATOM 995 N N . ILE A 1 121 ? 7.148 -11.148 -14.672 1 89.31 121 ILE A N 1
ATOM 996 C CA . ILE A 1 121 ? 6.402 -9.914 -14.906 1 89.31 121 ILE A CA 1
ATOM 997 C C . ILE A 1 121 ? 4.906 -10.18 -14.773 1 89.31 121 ILE A C 1
ATOM 999 O O . ILE A 1 121 ? 4.391 -11.141 -15.352 1 89.31 121 ILE A O 1
ATOM 1003 N N . GLY A 1 122 ? 4.301 -9.445 -13.883 1 82.88 122 GLY A N 1
ATOM 1004 C CA . GLY A 1 122 ? 2.883 -9.609 -13.617 1 82.88 122 GLY A CA 1
ATOM 1005 C C . GLY A 1 122 ? 2.066 -8.375 -13.922 1 82.88 122 GLY A C 1
ATOM 1006 O O . GLY A 1 122 ? 2.455 -7.262 -13.562 1 82.88 122 GLY A O 1
ATOM 1007 N N . GLY A 1 123 ? 0.938 -8.578 -14.578 1 84.56 123 GLY A N 1
ATOM 1008 C CA . GLY A 1 123 ? 0.059 -7.461 -14.891 1 84.56 123 GLY A CA 1
ATOM 1009 C C . GLY A 1 123 ? 0.699 -6.434 -15.805 1 84.56 123 GLY A C 1
ATOM 1010 O O . GLY A 1 123 ? 1.438 -6.793 -16.719 1 84.56 123 GLY A O 1
ATOM 1011 N N . GLN A 1 124 ? 0.281 -5.223 -15.625 1 88.75 124 GLN A N 1
ATOM 1012 C CA . GLN A 1 124 ? 0.73 -4.164 -16.516 1 88.75 124 GLN A CA 1
ATOM 1013 C C . GLN A 1 124 ? 1.963 -3.457 -15.961 1 88.75 124 GLN A C 1
ATOM 1015 O O . GLN A 1 124 ? 2.748 -2.881 -16.719 1 88.75 124 GLN A O 1
ATOM 1020 N N . ILE A 1 125 ? 2.201 -3.615 -14.555 1 96.69 125 ILE A N 1
ATOM 1021 C CA . ILE A 1 125 ? 3.223 -2.693 -14.07 1 96.69 125 ILE A CA 1
ATOM 1022 C C . ILE A 1 125 ? 4.066 -3.377 -13 1 96.69 125 ILE A C 1
ATOM 1024 O O . ILE A 1 125 ? 4.895 -2.734 -12.344 1 96.69 125 ILE A O 1
ATOM 1028 N N . SER A 1 126 ? 3.871 -4.656 -12.812 1 96.25 126 SER A N 1
ATOM 1029 C CA . SER A 1 126 ? 4.473 -5.23 -11.609 1 96.25 126 SER A CA 1
ATOM 1030 C C . SER A 1 126 ? 5.238 -6.508 -11.938 1 96.25 126 SER A C 1
ATOM 1032 O O . SER A 1 126 ? 5.246 -6.957 -13.086 1 96.25 126 SER A O 1
ATOM 1034 N N . VAL A 1 127 ? 5.961 -6.98 -10.984 1 95.38 127 VAL A N 1
ATOM 1035 C CA . VAL A 1 127 ? 6.648 -8.266 -10.938 1 95.38 127 VAL A CA 1
ATOM 1036 C C . VAL A 1 127 ? 6.113 -9.102 -9.773 1 95.38 127 VAL A C 1
ATOM 1038 O O . VAL A 1 127 ? 5.961 -8.594 -8.656 1 95.38 127 VAL A O 1
ATOM 1041 N N . ASP A 1 128 ? 5.789 -10.305 -10.055 1 92.94 128 ASP A N 1
ATOM 1042 C CA . ASP A 1 128 ? 5.332 -11.242 -9.031 1 92.94 128 ASP A CA 1
ATOM 1043 C C . ASP A 1 128 ? 6.477 -12.148 -8.562 1 92.94 128 ASP A C 1
ATOM 1045 O O . ASP A 1 128 ? 7.273 -12.617 -9.383 1 92.94 128 ASP A O 1
ATOM 1049 N N . ILE A 1 129 ? 6.543 -12.336 -7.32 1 96 129 ILE A N 1
ATOM 1050 C CA . ILE A 1 129 ? 7.539 -13.203 -6.707 1 96 129 ILE A CA 1
ATOM 1051 C C . ILE A 1 129 ? 6.852 -14.219 -5.805 1 96 129 ILE A C 1
ATOM 1053 O O . ILE A 1 129 ? 6.164 -13.852 -4.848 1 96 129 ILE A O 1
ATOM 1057 N N . PHE A 1 130 ? 7.055 -15.469 -6.051 1 94.12 130 PHE A N 1
ATOM 1058 C CA . PHE A 1 130 ? 6.418 -16.5 -5.23 1 94.12 130 PHE A CA 1
ATOM 1059 C C . PHE A 1 130 ? 7.184 -17.812 -5.324 1 94.12 130 PHE A C 1
ATOM 1061 O O . PHE A 1 130 ? 7.953 -18.031 -6.262 1 94.12 130 PHE A O 1
ATOM 1068 N N . PRO A 1 131 ? 7.051 -18.688 -4.363 1 94.62 131 PRO A N 1
ATOM 1069 C CA . PRO A 1 131 ? 7.766 -19.969 -4.387 1 94.62 131 PRO A CA 1
ATOM 1070 C C . PRO A 1 131 ? 7.387 -20.828 -5.59 1 94.62 131 PRO A C 1
ATOM 1072 O O . PRO A 1 131 ? 6.234 -20.812 -6.027 1 94.62 131 PRO A O 1
ATOM 1075 N N . LYS A 1 132 ? 8.375 -21.547 -6.094 1 91.06 132 LYS A N 1
ATOM 1076 C CA . LYS A 1 132 ? 8.086 -22.516 -7.145 1 91.06 132 LYS A CA 1
ATOM 1077 C C . LYS A 1 132 ? 6.996 -23.484 -6.711 1 91.06 132 LYS A C 1
ATOM 1079 O O . LYS A 1 132 ? 6.984 -23.938 -5.562 1 91.06 132 LYS A O 1
ATOM 1084 N N . GLY A 1 133 ? 6.047 -23.766 -7.613 1 86.56 133 GLY A N 1
ATOM 1085 C CA . GLY A 1 133 ? 4.934 -24.656 -7.309 1 86.56 133 GLY A CA 1
ATOM 1086 C C . GLY A 1 133 ? 3.686 -23.906 -6.867 1 86.56 133 GLY A C 1
ATOM 1087 O O . GLY A 1 133 ? 2.613 -24.5 -6.75 1 86.56 133 GLY A O 1
ATOM 1088 N N . TRP A 1 134 ? 3.824 -22.609 -6.652 1 90.5 134 TRP A N 1
ATOM 1089 C CA . TRP A 1 134 ? 2.697 -21.797 -6.207 1 90.5 134 TRP A CA 1
ATOM 1090 C C . TRP A 1 134 ? 2.1 -21 -7.367 1 90.5 134 TRP A C 1
ATOM 1092 O O . TRP A 1 134 ? 1.646 -19.875 -7.188 1 90.5 134 TRP A O 1
ATOM 1102 N N . ASP A 1 135 ? 2.279 -21.469 -8.562 1 89.62 135 ASP A N 1
ATOM 1103 C CA . ASP A 1 135 ? 1.655 -20.828 -9.711 1 89.62 135 ASP A CA 1
ATOM 1104 C C . ASP A 1 135 ? 0.185 -21.219 -9.828 1 89.62 135 ASP A C 1
ATOM 1106 O O . ASP A 1 135 ? -0.368 -21.859 -8.938 1 89.62 135 ASP A O 1
ATOM 1110 N N . LYS A 1 136 ? -0.43 -20.766 -10.883 1 90.56 136 LYS A N 1
ATOM 1111 C CA . LYS A 1 136 ? -1.877 -20.906 -11.008 1 90.56 136 LYS A CA 1
ATOM 1112 C C . LYS A 1 136 ? -2.281 -22.375 -11.047 1 90.56 136 LYS A C 1
ATOM 1114 O O . LYS A 1 136 ? -3.443 -22.719 -10.805 1 90.56 136 LYS A O 1
ATOM 1119 N N . THR A 1 137 ? -1.389 -23.281 -11.375 1 92.69 137 THR A N 1
ATOM 1120 C CA . THR A 1 137 ? -1.706 -24.703 -11.344 1 92.69 137 THR A CA 1
ATOM 1121 C C . THR A 1 137 ? -1.989 -25.172 -9.914 1 92.69 137 THR A C 1
ATOM 1123 O O . THR A 1 137 ? -2.527 -26.25 -9.703 1 92.69 137 THR A O 1
ATOM 1126 N N . PHE A 1 138 ? -1.634 -24.328 -8.953 1 92.5 138 PHE A N 1
ATOM 1127 C CA . PHE A 1 138 ? -1.796 -24.688 -7.547 1 92.5 138 PHE A CA 1
ATOM 1128 C C . PHE A 1 138 ? -3.248 -25.031 -7.242 1 92.5 138 PHE A C 1
ATOM 1130 O O . PHE A 1 138 ? -3.521 -25.953 -6.465 1 92.5 138 PHE A O 1
ATOM 1137 N N . CYS A 1 139 ? -4.168 -24.328 -7.793 1 94.62 139 CYS A N 1
ATOM 1138 C CA . CYS A 1 139 ? -5.578 -24.484 -7.465 1 94.62 139 CYS A CA 1
ATOM 1139 C C . CYS A 1 139 ? -6.098 -25.828 -7.961 1 94.62 139 CYS A C 1
ATOM 1141 O O . CYS A 1 139 ? -7.133 -26.312 -7.496 1 94.62 139 CYS A O 1
ATOM 1143 N N . LEU A 1 140 ? -5.398 -26.5 -8.883 1 95.62 140 LEU A N 1
ATOM 1144 C CA . LEU A 1 140 ? -5.863 -27.719 -9.508 1 95.62 140 LEU A CA 1
ATOM 1145 C C . LEU A 1 140 ? -5.945 -28.859 -8.492 1 95.62 140 LEU A C 1
ATOM 1147 O O . LEU A 1 140 ? -6.734 -29.797 -8.664 1 95.62 140 LEU A O 1
ATOM 1151 N N . GLN A 1 141 ? -5.156 -28.734 -7.469 1 94.31 141 GLN A N 1
ATOM 1152 C CA . GLN A 1 141 ? -5.18 -29.781 -6.445 1 94.31 141 GLN A CA 1
ATOM 1153 C C . GLN A 1 141 ? -6.539 -29.859 -5.762 1 94.31 141 GLN A C 1
ATOM 1155 O O . GLN A 1 141 ? -6.902 -30.891 -5.199 1 94.31 141 GLN A O 1
ATOM 1160 N N . TYR A 1 142 ? -7.328 -28.781 -5.84 1 94.81 142 TYR A N 1
ATOM 1161 C CA . TYR A 1 142 ? -8.625 -28.719 -5.176 1 94.81 142 TYR A CA 1
ATOM 1162 C C . TYR A 1 142 ? -9.75 -29.078 -6.141 1 94.81 142 TYR A C 1
ATOM 1164 O O . TYR A 1 142 ? -10.914 -29.156 -5.746 1 94.81 142 TYR A O 1
ATOM 1172 N N . LEU A 1 143 ? -9.414 -29.344 -7.379 1 95.88 143 LEU A N 1
ATOM 1173 C CA . LEU A 1 143 ? -10.43 -29.578 -8.406 1 95.88 143 LEU A CA 1
ATOM 1174 C C . LEU A 1 143 ? -10.414 -31.031 -8.867 1 95.88 143 LEU A C 1
ATOM 1176 O O . LEU A 1 143 ? -10.609 -31.312 -10.047 1 95.88 143 LEU A O 1
ATOM 1180 N N . ASN A 1 144 ? -10.188 -31.891 -7.992 1 93.31 144 ASN A N 1
ATOM 1181 C CA . ASN A 1 144 ? -10.062 -33.312 -8.297 1 93.31 144 ASN A CA 1
ATOM 1182 C C . ASN A 1 144 ? -11.414 -33.938 -8.641 1 93.31 144 ASN A C 1
ATOM 1184 O O . ASN A 1 144 ? -11.469 -35 -9.273 1 93.31 144 ASN A O 1
ATOM 1188 N N . ASP A 1 145 ? -12.492 -33.281 -8.258 1 93.25 145 ASP A N 1
ATOM 1189 C CA . ASP A 1 145 ? -13.82 -33.844 -8.477 1 93.25 145 ASP A CA 1
ATOM 1190 C C . ASP A 1 145 ? -14.305 -33.562 -9.898 1 93.25 145 ASP A C 1
ATOM 1192 O O . ASP A 1 145 ? -15.398 -34 -10.289 1 93.25 145 ASP A O 1
ATOM 1196 N N . PHE A 1 146 ? -13.508 -32.906 -10.664 1 94.81 146 PHE A N 1
ATOM 1197 C CA . PHE A 1 146 ? -13.883 -32.562 -12.031 1 94.81 146 PHE A CA 1
ATOM 1198 C C . PHE A 1 146 ? -13.117 -33.438 -13.023 1 94.81 146 PHE A C 1
ATOM 1200 O O . PHE A 1 146 ? -11.891 -33.531 -12.953 1 94.81 146 PHE A O 1
ATOM 1207 N N . ASP A 1 147 ? -13.82 -34.031 -13.898 1 92.38 147 ASP A N 1
ATOM 1208 C CA . ASP A 1 147 ? -13.188 -34.875 -14.922 1 92.38 147 ASP A CA 1
ATOM 1209 C C . ASP A 1 147 ? -12.375 -34.031 -15.898 1 92.38 147 ASP A C 1
ATOM 1211 O O . ASP A 1 147 ? -11.281 -34.406 -16.312 1 92.38 147 ASP A O 1
ATOM 1215 N N . THR A 1 148 ? -13.008 -32.938 -16.281 1 95.31 148 THR A N 1
ATOM 1216 C CA . THR A 1 148 ? -12.367 -32.031 -17.219 1 95.31 148 THR A CA 1
ATOM 1217 C C . THR A 1 148 ? -12.344 -30.594 -16.672 1 95.31 148 THR A C 1
ATOM 1219 O O . THR A 1 148 ? -13.359 -30.109 -16.156 1 95.31 148 THR A O 1
ATOM 1222 N N . VAL A 1 149 ? -11.203 -29.984 -16.719 1 97 149 VAL A N 1
ATOM 1223 C CA . VAL A 1 149 ? -11.055 -28.578 -16.359 1 97 149 VAL A CA 1
ATOM 1224 C C . VAL A 1 149 ? -10.656 -27.766 -17.594 1 97 149 VAL A C 1
ATOM 1226 O O . VAL A 1 149 ? -9.609 -28.016 -18.203 1 97 149 VAL A O 1
ATOM 1229 N N . TYR A 1 150 ? -11.555 -26.828 -17.984 1 97.38 150 TYR A N 1
ATOM 1230 C CA . TYR A 1 150 ? -11.266 -25.922 -19.094 1 97.38 150 TYR A CA 1
ATOM 1231 C C . TYR A 1 150 ? -10.672 -24.625 -18.594 1 97.38 150 TYR A C 1
ATOM 1233 O O . TYR A 1 150 ? -11.211 -23.984 -17.688 1 97.38 150 TYR A O 1
ATOM 1241 N N . PHE A 1 151 ? -9.562 -24.281 -19.141 1 97.62 151 PHE A N 1
ATOM 1242 C CA . PHE A 1 151 ? -8.898 -23.047 -18.719 1 97.62 151 PHE A CA 1
ATOM 1243 C C . PHE A 1 151 ? -8.906 -22.031 -19.859 1 97.62 151 PHE A C 1
ATOM 1245 O O . PHE A 1 151 ? -8.531 -22.359 -20.984 1 97.62 151 PHE A O 1
ATOM 1252 N N . PHE A 1 152 ? -9.422 -20.844 -19.609 1 97.62 152 PHE A N 1
ATOM 1253 C CA . PHE A 1 152 ? -9.391 -19.719 -20.547 1 97.62 152 PHE A CA 1
ATOM 1254 C C . PHE A 1 152 ? -8.516 -18.594 -20.016 1 97.62 152 PHE A C 1
ATOM 1256 O O . PHE A 1 152 ? -8.758 -18.078 -18.922 1 97.62 152 PHE A O 1
ATOM 1263 N N . GLY A 1 153 ? -7.516 -18.312 -20.688 1 95 153 GLY A N 1
ATOM 1264 C CA . GLY A 1 153 ? -6.621 -17.234 -20.281 1 95 153 GLY A CA 1
ATOM 1265 C C . GLY A 1 153 ? -5.941 -16.547 -21.438 1 95 153 GLY A C 1
ATOM 1266 O O . GLY A 1 153 ? -5.984 -17.031 -22.578 1 95 153 GLY A O 1
ATOM 1267 N N . ASP A 1 154 ? -5.324 -15.367 -21.25 1 91.88 154 ASP A N 1
ATOM 1268 C CA . ASP A 1 154 ? -4.773 -14.594 -22.359 1 91.88 154 ASP A CA 1
ATOM 1269 C C . ASP A 1 154 ? -3.246 -14.672 -22.375 1 91.88 154 ASP A C 1
ATOM 1271 O O . ASP A 1 154 ? -2.629 -14.586 -23.438 1 91.88 154 ASP A O 1
ATOM 1275 N N . LYS A 1 155 ? -2.545 -14.766 -21.359 1 87.12 155 LYS A N 1
ATOM 1276 C CA . LYS A 1 155 ? -1.086 -14.836 -21.312 1 87.12 155 LYS A CA 1
ATOM 1277 C C . LYS A 1 155 ? -0.606 -16.281 -21.266 1 87.12 155 LYS A C 1
ATOM 1279 O O . LYS A 1 155 ? 0.142 -16.672 -20.375 1 87.12 155 LYS A O 1
ATOM 1284 N N . THR A 1 156 ? -0.924 -16.969 -22.359 1 93.25 156 THR A N 1
ATOM 1285 C CA . THR A 1 156 ? -0.74 -18.422 -22.359 1 93.25 156 THR A CA 1
ATOM 1286 C C . THR A 1 156 ? 0.544 -18.797 -23.094 1 93.25 156 THR A C 1
ATOM 1288 O O . THR A 1 156 ? 0.849 -19.984 -23.234 1 93.25 156 THR A O 1
ATOM 1291 N N . ALA A 1 157 ? 1.334 -17.875 -23.531 1 88.25 157 ALA A N 1
ATOM 1292 C CA . ALA A 1 157 ? 2.641 -18.141 -24.125 1 88.25 157 ALA A CA 1
ATOM 1293 C C . ALA A 1 157 ? 3.705 -18.344 -23.047 1 88.25 157 ALA A C 1
ATOM 1295 O O . ALA A 1 157 ? 3.51 -17.953 -21.891 1 88.25 157 ALA A O 1
ATOM 1296 N N . PRO A 1 158 ? 4.828 -19.031 -23.469 1 84.81 158 PRO A N 1
ATOM 1297 C CA . PRO A 1 158 ? 5.898 -19.203 -22.484 1 84.81 158 PRO A CA 1
ATOM 1298 C C . PRO A 1 158 ? 6.312 -17.875 -21.828 1 8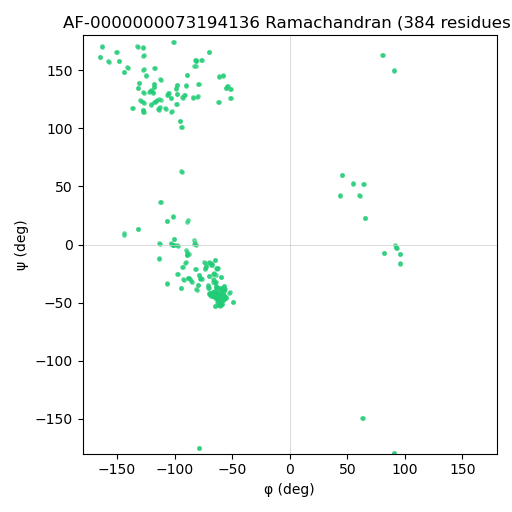4.81 158 PRO A C 1
ATOM 1300 O O . PRO A 1 158 ? 6.477 -16.875 -22.531 1 84.81 158 PRO A O 1
ATOM 1303 N N . GLY A 1 159 ? 6.426 -17.938 -20.531 1 74.31 159 GLY A N 1
ATOM 1304 C CA . GLY A 1 159 ? 6.77 -16.734 -19.797 1 74.31 159 GLY A CA 1
ATOM 1305 C C . GLY A 1 159 ? 5.559 -16 -19.25 1 74.31 159 GLY A C 1
ATOM 1306 O O . GLY A 1 159 ? 5.688 -15.148 -18.359 1 74.31 159 GLY A O 1
ATOM 1307 N N . GLY A 1 160 ? 4.418 -16.344 -19.781 1 79.88 160 GLY A N 1
ATOM 1308 C CA . GLY A 1 160 ? 3.189 -15.734 -19.281 1 79.88 160 GLY A CA 1
ATOM 1309 C C . GLY A 1 160 ? 2.67 -16.391 -18.016 1 79.88 160 GLY A C 1
ATOM 1310 O O . GLY A 1 160 ? 2.945 -17.562 -17.766 1 79.88 160 GLY A O 1
ATOM 1311 N N . ASN A 1 161 ? 1.864 -15.703 -17.25 1 82.06 161 ASN A N 1
ATOM 1312 C CA . ASN A 1 161 ? 1.396 -16.203 -15.961 1 82.06 161 ASN A CA 1
ATOM 1313 C C . ASN A 1 161 ? 0.344 -17.297 -16.141 1 82.06 161 ASN A C 1
ATOM 1315 O O . ASN A 1 161 ? 0.037 -18.031 -15.195 1 82.06 161 ASN A O 1
ATOM 1319 N N . ASP A 1 162 ? -0.189 -17.391 -17.344 1 90.56 162 ASP A N 1
ATOM 1320 C CA . ASP A 1 162 ? -1.204 -18.406 -17.578 1 90.56 162 ASP A CA 1
ATOM 1321 C C . ASP A 1 162 ? -0.608 -19.609 -18.312 1 90.56 162 ASP A C 1
ATOM 1323 O O . ASP A 1 162 ? -1.303 -20.594 -18.547 1 90.56 162 ASP A O 1
ATOM 1327 N N . TYR A 1 163 ? 0.663 -19.531 -18.609 1 89.81 163 TYR A N 1
ATOM 1328 C CA . TYR A 1 163 ? 1.264 -20.547 -19.453 1 89.81 163 TYR A CA 1
ATOM 1329 C C . TYR A 1 163 ? 1.198 -21.922 -18.797 1 89.81 163 TYR A C 1
ATOM 1331 O O . TYR A 1 163 ? 0.742 -22.891 -19.406 1 89.81 163 TYR A O 1
ATOM 1339 N N . ASP A 1 164 ? 1.572 -22.062 -17.562 1 90.38 164 ASP A N 1
ATOM 1340 C CA . ASP A 1 164 ? 1.723 -23.344 -16.891 1 90.38 164 ASP A CA 1
ATOM 1341 C C . ASP A 1 164 ? 0.378 -24.062 -16.766 1 90.38 164 ASP A C 1
ATOM 1343 O O . ASP A 1 164 ? 0.288 -25.281 -16.984 1 90.38 164 ASP A O 1
ATOM 1347 N N . ILE A 1 165 ? -0.643 -23.281 -16.438 1 94.62 165 ILE A N 1
ATOM 1348 C CA . ILE A 1 165 ? -1.947 -23.906 -16.281 1 94.62 165 ILE A CA 1
ATOM 1349 C C . ILE A 1 165 ? -2.535 -24.203 -17.656 1 94.62 165 ILE A C 1
ATOM 1351 O O . ILE A 1 165 ? -3.238 -25.203 -17.844 1 94.62 165 ILE A O 1
ATOM 1355 N N . TYR A 1 166 ? -2.154 -23.375 -18.609 1 96.38 166 TYR A N 1
ATOM 1356 C CA . TYR A 1 166 ? -2.609 -23.547 -19.984 1 96.38 166 TYR A CA 1
ATOM 1357 C C . TYR A 1 166 ? -2.082 -24.859 -20.562 1 96.38 166 TYR A C 1
ATOM 1359 O O . TYR A 1 166 ? -2.809 -25.578 -21.25 1 96.38 166 TYR A O 1
ATOM 1367 N N . VAL A 1 167 ? -0.878 -25.25 -20.234 1 96.25 167 VAL A N 1
ATOM 1368 C CA . VAL A 1 167 ? -0.272 -26.438 -20.844 1 96.25 167 VAL A CA 1
ATOM 1369 C C . VAL A 1 167 ? -0.372 -27.625 -19.875 1 96.25 167 VAL A C 1
ATOM 1371 O O . VAL A 1 167 ? 0.146 -28.703 -20.172 1 96.25 167 VAL A O 1
ATOM 1374 N N . SER A 1 168 ? -0.914 -27.406 -18.781 1 95.62 168 SER A N 1
ATOM 1375 C CA . SER A 1 168 ? -1.053 -28.484 -17.812 1 95.62 168 SER A CA 1
ATOM 1376 C C . SER A 1 168 ? -1.849 -29.656 -18.391 1 95.62 168 SER A C 1
ATOM 1378 O O . SER A 1 168 ? -2.842 -29.438 -19.078 1 95.62 168 SER A O 1
ATOM 1380 N N . SER A 1 169 ? -1.475 -30.875 -17.984 1 96.06 169 SER A N 1
ATOM 1381 C CA . SER A 1 169 ? -2.207 -32.062 -18.422 1 96.06 169 SER A CA 1
ATOM 1382 C C . SER A 1 169 ? -3.584 -32.125 -17.781 1 96.06 169 SER A C 1
ATOM 1384 O O . SER A 1 169 ? -4.465 -32.875 -18.25 1 96.06 169 SER A O 1
ATOM 1386 N N . ARG A 1 170 ? -3.777 -31.391 -16.781 1 96.44 170 ARG A N 1
ATOM 1387 C CA . ARG A 1 170 ? -5.027 -31.422 -16.031 1 96.44 170 ARG A CA 1
ATOM 1388 C C . ARG A 1 170 ? -6.055 -30.469 -16.625 1 96.44 170 ARG A C 1
ATOM 1390 O O . ARG A 1 170 ? -7.227 -30.5 -16.25 1 96.44 170 ARG A O 1
ATOM 1397 N N . THR A 1 171 ? -5.598 -29.672 -17.594 1 97.88 171 THR A N 1
ATOM 1398 C CA . THR A 1 171 ? -6.527 -28.688 -18.141 1 97.88 171 THR A CA 1
ATOM 1399 C C . THR A 1 171 ? -6.59 -28.797 -19.656 1 97.88 171 THR A C 1
ATOM 1401 O O . THR A 1 171 ? -5.68 -29.344 -20.281 1 97.88 171 THR A O 1
ATOM 1404 N N . LYS A 1 172 ? -7.715 -28.469 -20.219 1 97.69 172 LYS A N 1
ATOM 1405 C CA . LYS A 1 172 ? -7.836 -28.094 -21.625 1 97.69 172 LYS A CA 1
ATOM 1406 C C . LYS A 1 172 ? -7.781 -26.578 -21.797 1 97.69 172 LYS A C 1
ATOM 1408 O O . LYS A 1 172 ? -8.75 -25.875 -21.484 1 97.69 172 LYS A O 1
ATOM 1413 N N . GLY A 1 173 ? -6.695 -26.109 -22.281 1 97.25 173 GLY A N 1
ATOM 1414 C CA . GLY A 1 173 ? -6.426 -24.672 -22.297 1 97.25 173 GLY A CA 1
ATOM 1415 C C . GLY A 1 173 ? -6.918 -23.984 -23.562 1 97.25 173 GLY A C 1
ATOM 1416 O O . GLY A 1 173 ? -6.793 -24.531 -24.656 1 97.25 173 GLY A O 1
ATOM 1417 N N . TYR A 1 174 ? -7.512 -22.859 -23.438 1 97.69 174 TYR A N 1
ATOM 1418 C CA . TYR A 1 174 ? -7.945 -21.969 -24.5 1 97.69 174 TYR A CA 1
ATOM 1419 C C . TYR A 1 174 ? -7.281 -20.594 -24.375 1 97.69 174 TYR A C 1
ATOM 1421 O O . TYR A 1 174 ? -7.434 -19.922 -23.344 1 97.69 174 TYR A O 1
ATOM 1429 N N . SER A 1 175 ? -6.582 -20.234 -25.375 1 97.62 175 SER A N 1
ATOM 1430 C CA . SER A 1 175 ? -6.02 -18.891 -25.406 1 97.62 175 SER A CA 1
ATOM 1431 C C . SER A 1 175 ? -7.059 -17.875 -25.844 1 97.62 175 SER A C 1
ATOM 1433 O O . SER A 1 175 ? -7.727 -18.062 -26.875 1 97.62 175 SER A O 1
ATOM 1435 N N . VAL A 1 176 ? -7.234 -16.859 -25.078 1 97.81 176 VAL A N 1
ATOM 1436 C CA . VAL A 1 176 ? -8.227 -15.844 -25.406 1 97.81 176 VAL A CA 1
ATOM 1437 C C . VAL A 1 176 ? -7.543 -14.5 -25.641 1 97.81 176 VAL A C 1
ATOM 1439 O O . VAL A 1 176 ? -6.484 -14.227 -25.078 1 97.81 176 VAL A O 1
ATOM 1442 N N . ALA A 1 177 ? -8.133 -13.641 -26.469 1 94.56 177 ALA A N 1
ATOM 1443 C CA . ALA A 1 177 ? -7.512 -12.367 -26.844 1 94.56 177 ALA A CA 1
ATOM 1444 C C . ALA A 1 177 ? -7.996 -11.234 -25.938 1 94.56 177 ALA A C 1
ATOM 1446 O O . ALA A 1 177 ? -7.258 -10.281 -25.688 1 94.56 177 ALA A O 1
ATOM 1447 N N . ASN A 1 178 ? -9.25 -11.297 -25.594 1 92.75 178 ASN A N 1
ATOM 1448 C CA . ASN A 1 178 ? -9.93 -10.266 -24.828 1 92.75 178 ASN A CA 1
ATOM 1449 C C . ASN A 1 178 ? -11.242 -10.773 -24.234 1 92.75 178 ASN A C 1
ATOM 1451 O O . ASN A 1 178 ? -11.609 -11.93 -24.438 1 92.75 178 ASN A O 1
ATOM 1455 N N . PRO A 1 179 ? -11.797 -9.953 -23.359 1 94.56 179 PRO A N 1
ATOM 1456 C CA . PRO A 1 179 ? -13.031 -10.391 -22.719 1 94.56 179 PRO A CA 1
ATOM 1457 C C . PRO A 1 179 ? -14.094 -10.836 -23.719 1 94.56 179 PRO A C 1
ATOM 1459 O O . PRO A 1 179 ? -14.82 -11.805 -23.469 1 94.56 179 PRO A O 1
ATOM 1462 N N . GLU A 1 180 ? -14.18 -10.078 -24.797 1 96.81 180 GLU A N 1
ATOM 1463 C CA . GLU A 1 180 ? -15.164 -10.445 -25.812 1 96.81 180 GLU A CA 1
ATOM 1464 C C . GLU A 1 180 ? -14.859 -11.812 -26.406 1 96.81 180 GLU A C 1
ATOM 1466 O O . GLU A 1 180 ? -15.758 -12.641 -26.578 1 96.81 180 GLU A O 1
ATOM 1471 N N . ASP A 1 181 ? -13.562 -12.031 -26.766 1 97.69 181 ASP A N 1
ATOM 1472 C CA . ASP A 1 181 ? -13.133 -13.328 -27.266 1 97.69 181 ASP A CA 1
ATOM 1473 C C . ASP A 1 181 ? -13.359 -14.43 -26.234 1 97.69 181 ASP A C 1
ATOM 1475 O O . ASP A 1 181 ? -13.727 -15.555 -26.594 1 97.69 181 ASP A O 1
ATOM 1479 N N . THR A 1 182 ? -13.156 -14.156 -24.969 1 97.69 182 THR A N 1
ATOM 1480 C CA . THR A 1 182 ? -13.391 -15.109 -23.891 1 97.69 182 THR A CA 1
ATOM 1481 C C . THR A 1 182 ? -14.852 -15.539 -23.844 1 97.69 182 THR A C 1
ATOM 1483 O O . THR A 1 182 ? -15.148 -16.734 -23.812 1 97.69 182 THR A O 1
ATOM 1486 N N . ARG A 1 183 ? -15.719 -14.516 -23.844 1 97.25 183 ARG A N 1
ATOM 1487 C CA . ARG A 1 183 ? -17.156 -14.797 -23.812 1 97.25 183 ARG A CA 1
ATOM 1488 C C . ARG A 1 183 ? -17.547 -15.68 -25 1 97.25 183 ARG A C 1
ATOM 1490 O O . ARG A 1 183 ? -18.344 -16.609 -24.844 1 97.25 183 ARG A O 1
ATOM 1497 N N . LYS A 1 184 ? -17.016 -15.328 -26.156 1 97.81 184 LYS A N 1
ATOM 1498 C CA . LYS A 1 184 ? -17.312 -16.094 -27.359 1 97.81 184 LYS A CA 1
ATOM 149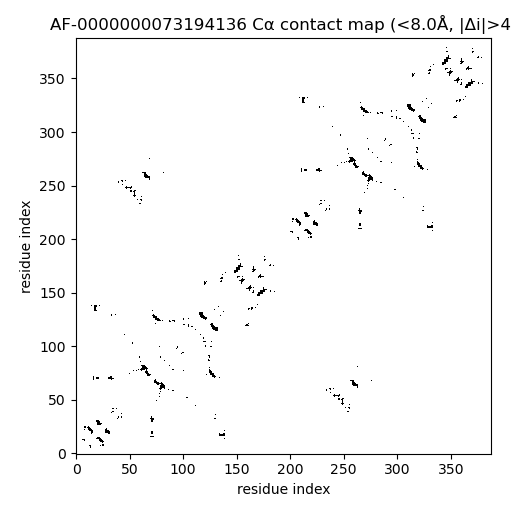9 C C . LYS A 1 184 ? -16.875 -17.547 -27.219 1 97.81 184 LYS A C 1
ATOM 1501 O O . LYS A 1 184 ? -17.656 -18.469 -27.453 1 97.81 184 LYS A O 1
ATOM 1506 N N . GLN A 1 185 ? -15.633 -17.766 -26.844 1 97.75 185 GLN A N 1
ATOM 1507 C CA . GLN A 1 185 ? -15.086 -19.109 -26.75 1 97.75 185 GLN A CA 1
ATOM 1508 C C . GLN A 1 185 ? -15.789 -19.906 -25.656 1 97.75 185 GLN A C 1
ATOM 1510 O O . GLN A 1 185 ? -16.094 -21.094 -25.844 1 97.75 185 GLN A O 1
ATOM 1515 N N . VAL A 1 186 ? -16.031 -19.297 -24.547 1 97.06 186 VAL A N 1
ATOM 1516 C CA . VAL A 1 186 ? -16.734 -19.969 -23.453 1 97.06 186 VAL A CA 1
ATOM 1517 C C . VAL A 1 186 ? -18.141 -20.375 -23.906 1 97.06 186 VAL A C 1
ATOM 1519 O O . VAL A 1 186 ? -18.578 -21.5 -23.656 1 97.06 186 VAL A O 1
ATOM 1522 N N . SER A 1 187 ? -18.828 -19.438 -24.547 1 97.25 187 SER A N 1
ATOM 1523 C CA . SER A 1 187 ? -20.188 -19.703 -25.031 1 97.25 187 SER A CA 1
ATOM 1524 C C . SER A 1 187 ? -20.203 -20.875 -26.016 1 97.25 187 SER A C 1
ATOM 1526 O O . SER A 1 187 ? -21.078 -21.734 -25.969 1 97.25 187 SER A O 1
ATOM 1528 N N . GLU A 1 188 ? -19.297 -20.859 -26.906 1 96.75 188 GLU A N 1
ATOM 1529 C CA . GLU A 1 188 ? -19.203 -21.938 -27.891 1 96.75 188 GLU A CA 1
ATOM 1530 C C . GLU A 1 188 ? -18.969 -23.281 -27.219 1 96.75 188 GLU A C 1
ATOM 1532 O O . GLU A 1 188 ? -19.594 -24.281 -27.594 1 96.75 188 GLU A O 1
ATOM 1537 N N . LEU A 1 189 ? -18.094 -23.344 -26.266 1 96.38 189 LEU A N 1
ATOM 1538 C CA . LEU A 1 189 ? -17.797 -24.578 -25.547 1 96.38 189 LEU A CA 1
ATOM 1539 C C . LEU A 1 189 ? -19.031 -25.078 -24.797 1 96.38 189 LEU A C 1
ATOM 1541 O O . LEU A 1 189 ? -19.328 -26.266 -24.781 1 96.38 189 LEU A O 1
ATOM 1545 N N . LEU A 1 190 ? -19.656 -24.141 -24.125 1 95.06 190 LEU A N 1
ATOM 1546 C CA . LEU A 1 190 ? -20.812 -24.484 -23.312 1 95.06 190 LEU A CA 1
ATOM 1547 C C . LEU A 1 190 ? -21.922 -25.109 -24.172 1 95.06 190 LEU A C 1
ATOM 1549 O O . LEU A 1 190 ? -22.688 -25.938 -23.688 1 95.06 190 LEU A O 1
ATOM 1553 N N . LYS A 1 191 ? -21.938 -24.734 -25.391 1 94.56 191 LYS A N 1
ATOM 1554 C CA . LYS A 1 191 ? -22.922 -25.312 -26.328 1 94.56 191 LYS A CA 1
ATOM 1555 C C . LYS A 1 191 ? -22.594 -26.766 -26.625 1 94.56 191 LYS A C 1
ATOM 1557 O O . LYS A 1 191 ? -23.484 -27.547 -26.969 1 94.56 191 LYS A O 1
ATOM 1562 N N . THR A 1 192 ? -21.344 -27.062 -26.516 1 91.19 192 THR A N 1
ATOM 1563 C CA . THR A 1 192 ? -20.922 -28.406 -26.875 1 91.19 192 THR A CA 1
ATOM 1564 C C . THR A 1 192 ? -21.031 -29.344 -25.672 1 91.19 192 THR A C 1
ATOM 1566 O O . THR A 1 192 ? -21.016 -30.562 -25.812 1 91.19 192 THR A O 1
ATOM 1569 N N . ILE A 1 193 ? -20.891 -28.812 -24.453 1 85.81 193 ILE A N 1
ATOM 1570 C CA . ILE A 1 193 ? -20.922 -29.641 -23.25 1 85.81 193 ILE A CA 1
ATOM 1571 C C . ILE A 1 193 ? -22.375 -29.891 -22.844 1 85.81 193 ILE A C 1
ATOM 1573 O O . ILE A 1 193 ? -22.688 -30.938 -22.25 1 85.81 193 ILE A O 1
ATOM 1577 N N . GLN A 1 194 ? -23.484 -29.406 -23.656 1 62.19 194 GLN A N 1
ATOM 1578 C CA . GLN A 1 194 ? -24.875 -29.766 -23.391 1 62.19 194 GLN A CA 1
ATOM 1579 C C . GLN A 1 194 ? -25.141 -31.219 -23.719 1 62.19 194 GLN A C 1
ATOM 1581 O O . GLN A 1 194 ? -24.578 -31.781 -24.672 1 62.19 194 GLN A O 1
ATOM 1586 N N . MET B 1 1 ? -16.719 1.51 1.299 1 36.34 1 MET B N 1
ATOM 1587 C CA . MET B 1 1 ? -17.609 2.58 0.858 1 36.34 1 MET B CA 1
ATOM 1588 C C . MET B 1 1 ? -18.609 2.943 1.953 1 36.34 1 MET B C 1
ATOM 1590 O O . MET B 1 1 ? -19.078 4.078 2.018 1 36.34 1 MET B O 1
ATOM 1594 N N . GLN B 1 2 ? -18.953 1.84 2.732 1 47.94 2 GLN B N 1
ATOM 1595 C CA . GLN B 1 2 ? -20 1.993 3.748 1 47.94 2 GLN B CA 1
ATOM 1596 C C . GLN B 1 2 ? -19.547 2.951 4.848 1 47.94 2 GLN B C 1
ATOM 1598 O O . GLN B 1 2 ? -20.359 3.723 5.371 1 47.94 2 GLN B O 1
ATOM 1603 N N . SER B 1 3 ? -18.141 3.02 4.961 1 65.31 3 SER B N 1
ATOM 1604 C CA . SER B 1 3 ? -17.703 3.641 6.207 1 65.31 3 SER B CA 1
ATOM 1605 C C . SER B 1 3 ? -17.594 5.156 6.062 1 65.31 3 SER B C 1
ATOM 1607 O O . SER B 1 3 ? -18.078 5.898 6.926 1 65.31 3 SER B O 1
ATOM 1609 N N . ILE B 1 4 ? -17.312 5.566 4.816 1 64.31 4 ILE B N 1
ATOM 1610 C CA . ILE B 1 4 ? -17.172 7.012 4.684 1 64.31 4 ILE B CA 1
ATOM 1611 C C . ILE B 1 4 ? -18.547 7.656 4.562 1 64.31 4 ILE B C 1
ATOM 1613 O O . ILE B 1 4 ? -18.797 8.727 5.125 1 64.31 4 ILE B O 1
ATOM 1617 N N . ILE B 1 5 ? -19.359 6.961 3.854 1 68.81 5 ILE B N 1
ATOM 1618 C CA . ILE B 1 5 ? -20.703 7.473 3.646 1 68.81 5 ILE B CA 1
ATOM 1619 C C . ILE B 1 5 ? -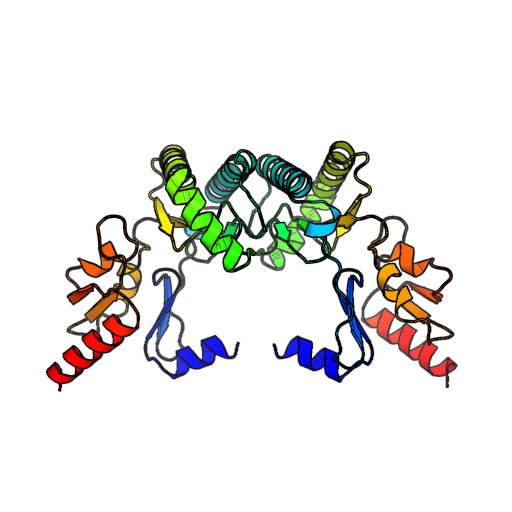21.406 7.633 4.992 1 68.81 5 ILE B C 1
ATOM 1621 O O . ILE B 1 5 ? -22.109 8.625 5.227 1 68.81 5 ILE B O 1
ATOM 1625 N N . SER B 1 6 ? -21.094 6.715 5.758 1 80 6 SER B N 1
ATOM 1626 C CA . SER B 1 6 ? -21.719 6.77 7.07 1 80 6 SER B CA 1
ATOM 1627 C C . SER B 1 6 ? -21.234 7.969 7.871 1 80 6 SER B C 1
ATOM 1629 O O . SER B 1 6 ? -22.031 8.672 8.5 1 80 6 SER B O 1
ATOM 1631 N N . VAL B 1 7 ? -20 8.391 7.691 1 86.31 7 VAL B N 1
ATOM 1632 C CA . VAL B 1 7 ? -19.422 9.5 8.445 1 86.31 7 VAL B CA 1
ATOM 1633 C C . VAL B 1 7 ? -19.891 10.828 7.859 1 86.31 7 VAL B C 1
ATOM 1635 O O . VAL B 1 7 ? -20.203 11.766 8.602 1 86.31 7 VAL B O 1
ATOM 1638 N N . LEU B 1 8 ? -20.031 10.797 6.551 1 86.94 8 LEU B N 1
ATOM 1639 C CA . LEU B 1 8 ? -20.375 12.047 5.871 1 86.94 8 LEU B CA 1
ATOM 1640 C C . LEU B 1 8 ? -21.828 12.414 6.117 1 86.94 8 LEU B C 1
ATOM 1642 O O . LEU B 1 8 ? -22.219 13.57 5.969 1 86.94 8 LEU B O 1
ATOM 1646 N N . THR B 1 9 ? -22.594 11.43 6.496 1 86.12 9 THR B N 1
ATOM 1647 C CA . THR B 1 9 ? -24 11.695 6.75 1 86.12 9 THR B CA 1
ATOM 1648 C C . THR B 1 9 ? -24.234 12.07 8.211 1 86.12 9 THR B C 1
ATOM 1650 O O . THR B 1 9 ? -25.266 12.656 8.562 1 86.12 9 THR B O 1
ATOM 1653 N N . ARG B 1 10 ? -23.266 11.789 8.992 1 90.19 10 ARG B N 1
ATOM 1654 C CA . ARG B 1 10 ? -23.453 11.969 10.43 1 90.19 10 ARG B CA 1
ATOM 1655 C C . ARG B 1 10 ? -22.891 13.312 10.891 1 90.19 10 ARG B C 1
ATOM 1657 O O . ARG B 1 10 ? -23.344 13.867 11.898 1 90.19 10 ARG B O 1
ATOM 1664 N N . PHE B 1 11 ? -21.938 13.852 10.18 1 92.81 11 PHE B N 1
ATOM 1665 C CA . PHE B 1 11 ? -21.266 15.086 10.594 1 92.81 11 PHE B CA 1
ATOM 1666 C C . PHE B 1 11 ? -21.344 16.125 9.492 1 92.81 11 PHE B C 1
ATOM 1668 O O . PHE B 1 11 ? -21.25 15.805 8.305 1 92.81 11 PHE B O 1
ATOM 1675 N N . ASP B 1 12 ? -21.453 17.344 9.914 1 92.94 12 ASP B N 1
ATOM 1676 C CA . ASP B 1 12 ? -21.516 18.438 8.961 1 92.94 12 ASP B CA 1
ATOM 1677 C C . ASP B 1 12 ? -20.188 18.641 8.25 1 92.94 12 ASP B C 1
ATOM 1679 O O . ASP B 1 12 ? -20.141 18.891 7.043 1 92.94 12 ASP B O 1
ATOM 1683 N N . TYR B 1 13 ? -19.094 18.547 9.062 1 94.94 13 TYR B N 1
ATOM 1684 C CA . TYR B 1 13 ? -17.734 18.672 8.539 1 94.94 13 TYR B CA 1
ATOM 1685 C C . TYR B 1 13 ? -16.938 17.406 8.828 1 94.94 13 TYR B C 1
ATOM 1687 O O . TYR B 1 13 ? -17 16.859 9.93 1 94.94 13 TYR B O 1
ATOM 1695 N N . VAL B 1 14 ? -16.281 16.938 7.867 1 94.62 14 VAL B N 1
ATOM 1696 C CA . VAL B 1 14 ? -15.344 15.836 8.016 1 94.62 14 VAL B CA 1
ATOM 1697 C C . VAL B 1 14 ? -14.008 16.203 7.371 1 94.62 14 VAL B C 1
ATOM 1699 O O . VAL B 1 14 ? -13.969 16.625 6.215 1 94.62 14 VAL B O 1
ATOM 1702 N N . PHE B 1 15 ? -12.938 16.125 8.156 1 92.19 15 PHE B N 1
ATOM 1703 C CA . PHE B 1 15 ? -11.602 16.406 7.641 1 92.19 15 PHE B CA 1
ATOM 1704 C C . PHE B 1 15 ? -10.688 15.203 7.855 1 92.19 15 PHE B C 1
ATOM 1706 O O . PHE B 1 15 ? -10.688 14.602 8.93 1 92.19 15 PHE B O 1
ATOM 1713 N N . SER B 1 16 ? -10.008 14.82 6.84 1 88.75 16 SER B N 1
ATOM 1714 C CA . SER B 1 16 ? -9 13.766 6.891 1 88.75 16 SER B CA 1
ATOM 1715 C C . SER B 1 16 ? -7.672 14.242 6.309 1 88.75 16 SER B C 1
ATOM 1717 O O . SER B 1 16 ? -7.559 15.391 5.875 1 88.75 16 SER B O 1
ATOM 1719 N N . GLU B 1 17 ? -6.594 13.461 6.484 1 86.75 17 GLU B N 1
ATOM 1720 C CA . GLU B 1 17 ? -5.273 13.789 5.949 1 86.75 17 GLU B CA 1
ATOM 1721 C C . GLU B 1 17 ? -4.82 15.172 6.402 1 86.75 17 GLU B C 1
ATOM 1723 O O . GLU B 1 17 ? -4.504 16.031 5.578 1 86.75 17 GLU B O 1
ATOM 1728 N N . ASN B 1 18 ? -4.848 15.406 7.676 1 87.06 18 ASN B N 1
ATOM 1729 C CA . ASN B 1 18 ? -4.406 16.641 8.305 1 87.06 18 ASN B CA 1
ATOM 1730 C C . ASN B 1 18 ? -5.285 17.828 7.895 1 87.06 18 ASN B C 1
ATOM 1732 O O . ASN B 1 18 ? -4.816 18.969 7.84 1 87.06 18 ASN B O 1
ATOM 1736 N N . GLY B 1 19 ? -6.504 17.484 7.473 1 88.75 19 GLY B N 1
ATOM 1737 C CA . GLY B 1 19 ? -7.43 18.547 7.121 1 88.75 19 GLY B CA 1
ATOM 1738 C C . GLY B 1 19 ? -7.402 18.891 5.648 1 88.75 19 GLY B C 1
ATOM 1739 O O . GLY B 1 19 ? -8.203 19.719 5.184 1 88.75 19 GLY B O 1
ATOM 1740 N N . LEU B 1 20 ? -6.559 18.281 4.867 1 89.88 20 LEU B N 1
ATOM 1741 C CA . LEU B 1 20 ? -6.375 18.641 3.465 1 89.88 20 LEU B CA 1
ATOM 1742 C C . LEU B 1 20 ? -7.492 18.062 2.607 1 89.88 20 LEU B C 1
ATOM 1744 O O . LEU B 1 20 ? -7.703 18.5 1.474 1 89.88 20 LEU B O 1
ATOM 1748 N N . VAL B 1 21 ? -8.016 17 3.109 1 88.56 21 VAL B N 1
ATOM 1749 C CA . VAL B 1 21 ? -9.234 16.453 2.51 1 88.56 21 VAL B CA 1
ATOM 1750 C C . VAL B 1 21 ? -10.422 16.719 3.432 1 88.56 21 VAL B C 1
ATOM 1752 O O . VAL B 1 21 ? -10.445 16.234 4.57 1 88.56 21 VAL B O 1
ATOM 1755 N N . GLY B 1 22 ? -11.336 17.484 2.939 1 91.88 22 GLY B N 1
ATOM 1756 C CA . GLY B 1 22 ? -12.453 17.875 3.787 1 91.88 22 GLY B CA 1
ATOM 1757 C C . GLY B 1 22 ? -13.781 17.891 3.055 1 91.88 22 GLY B C 1
ATOM 1758 O O . GLY B 1 22 ? -13.82 18.062 1.833 1 91.88 22 GLY B O 1
ATOM 1759 N N . PHE B 1 23 ? -14.773 17.672 3.787 1 93.62 23 PHE B N 1
ATOM 1760 C CA . PHE B 1 23 ? -16.141 17.688 3.279 1 93.62 23 PHE B CA 1
ATOM 1761 C C . PHE B 1 23 ? -17.031 18.547 4.168 1 93.62 23 PHE B C 1
ATOM 1763 O O . PHE B 1 23 ? -16.891 18.547 5.391 1 93.62 23 PHE B O 1
ATOM 1770 N N . HIS B 1 24 ? -17.922 19.328 3.545 1 94.12 24 HIS B N 1
ATOM 1771 C CA . HIS B 1 24 ? -19.078 19.938 4.195 1 94.12 24 HIS B CA 1
ATOM 1772 C C . HIS B 1 24 ? -20.375 19.391 3.617 1 94.12 24 HIS B C 1
ATOM 1774 O O . HIS B 1 24 ? -20.656 19.594 2.434 1 94.12 24 HIS B O 1
ATOM 1780 N N . ASP B 1 25 ? -21.234 18.859 4.434 1 88.88 25 ASP B N 1
ATOM 1781 C CA . ASP B 1 25 ? -22.5 18.266 3.986 1 88.88 25 ASP B CA 1
ATOM 1782 C C . ASP B 1 25 ? -22.281 17.406 2.742 1 88.88 25 ASP B C 1
ATOM 1784 O O . ASP B 1 25 ? -22.984 17.578 1.741 1 88.88 25 ASP B O 1
ATOM 1788 N N . GLN B 1 26 ? -21.328 16.625 2.57 1 85.31 26 GLN B N 1
ATOM 1789 C CA . GLN B 1 26 ? -20.984 15.672 1.523 1 85.31 26 GLN B CA 1
ATOM 1790 C C . GLN B 1 26 ? -20.312 16.375 0.345 1 85.31 26 GLN B C 1
ATOM 1792 O O . GLN B 1 26 ? -19.875 15.711 -0.603 1 85.31 26 GLN B O 1
ATOM 1797 N N . ASN B 1 27 ? -20.328 17.688 0.464 1 91.75 27 ASN B N 1
ATOM 1798 C CA . ASN B 1 27 ? -19.609 18.438 -0.559 1 91.75 27 ASN B CA 1
ATOM 1799 C C . ASN B 1 27 ? -18.125 18.547 -0.227 1 91.75 27 ASN B C 1
ATOM 1801 O O . ASN B 1 27 ? -17.766 18.984 0.864 1 91.75 27 ASN B O 1
ATOM 1805 N N . ALA B 1 28 ? -17.344 18.156 -1.153 1 92.25 28 ALA B N 1
ATOM 1806 C CA . ALA B 1 28 ? -15.906 18.125 -0.922 1 92.25 28 ALA B CA 1
ATOM 1807 C C . ALA B 1 28 ? -15.305 19.516 -1.051 1 92.25 28 ALA B C 1
ATOM 1809 O O . ALA B 1 28 ? -15.695 20.297 -1.925 1 92.25 28 ALA B O 1
ATOM 1810 N N . PHE B 1 29 ? -14.375 19.859 -0.148 1 92.5 29 PHE B N 1
ATOM 1811 C CA . PHE B 1 29 ? -13.539 21.047 -0.315 1 92.5 29 PHE B CA 1
ATOM 1812 C C . PHE B 1 29 ? -12.43 20.781 -1.332 1 92.5 29 PHE B C 1
ATOM 1814 O O . PHE B 1 29 ? -12.133 19.641 -1.653 1 92.5 29 PHE B O 1
ATOM 1821 N N . PRO B 1 30 ? -11.898 21.906 -1.895 1 88.81 30 PRO B N 1
ATOM 1822 C CA . PRO B 1 30 ? -10.75 21.703 -2.785 1 88.81 30 PRO B CA 1
ATOM 1823 C C . PRO B 1 30 ? -9.609 20.953 -2.111 1 88.81 30 PRO B C 1
ATOM 1825 O O . PRO B 1 30 ? -9.328 21.172 -0.929 1 88.81 30 PRO B O 1
ATOM 1828 N N . VAL B 1 31 ? -9.094 20 -2.83 1 86.38 31 VAL B N 1
ATOM 1829 C CA . VAL B 1 31 ? -8.031 19.156 -2.285 1 86.38 31 VAL B CA 1
ATOM 1830 C C . VAL B 1 31 ? -6.672 19.656 -2.777 1 86.38 31 VAL B C 1
ATOM 1832 O O . VAL B 1 31 ? -6.52 20 -3.951 1 86.38 31 VAL B O 1
ATOM 1835 N N . LYS B 1 32 ? -5.793 19.734 -1.83 1 86.75 32 LYS B N 1
ATOM 1836 C CA . LYS B 1 32 ? -4.418 20.062 -2.193 1 86.75 32 LYS B CA 1
ATOM 1837 C C . LYS B 1 32 ? -3.615 18.812 -2.506 1 86.75 32 LYS B C 1
ATOM 1839 O O . LYS B 1 32 ? -3.84 17.75 -1.899 1 86.75 32 LYS B O 1
ATOM 1844 N N . SER B 1 33 ? -2.732 18.984 -3.443 1 91.75 33 SER B N 1
ATOM 1845 C CA . SER B 1 33 ? -1.943 17.859 -3.92 1 91.75 33 SER B CA 1
ATOM 1846 C C . SER B 1 33 ? -0.457 18.062 -3.654 1 91.75 33 SER B C 1
ATOM 1848 O O . SER B 1 33 ? 0.124 19.062 -4.109 1 91.75 33 SER B O 1
ATOM 1850 N N . ILE B 1 34 ? 0.1 17.094 -2.922 1 94.38 34 ILE B N 1
ATOM 1851 C CA . ILE B 1 34 ? 1.53 17.172 -2.646 1 94.38 34 ILE B CA 1
ATOM 1852 C C . ILE B 1 34 ? 2.314 17.047 -3.951 1 94.38 34 ILE B C 1
ATOM 1854 O O . ILE B 1 34 ? 3.389 17.625 -4.098 1 94.38 34 ILE B O 1
ATOM 1858 N N . LYS B 1 35 ? 1.776 16.281 -4.848 1 93.94 35 LYS B N 1
ATOM 1859 C CA . LYS B 1 35 ? 2.379 16.141 -6.172 1 93.94 35 LYS B CA 1
ATOM 1860 C C . LYS B 1 35 ? 2.535 17.5 -6.852 1 93.94 35 LYS B C 1
ATOM 1862 O O . LYS B 1 35 ? 3.592 17.797 -7.41 1 93.94 35 LYS B O 1
ATOM 1867 N N . GLU B 1 36 ? 1.496 18.281 -6.785 1 93.12 36 GLU B N 1
ATOM 1868 C CA . GLU B 1 36 ? 1.515 19.609 -7.402 1 93.12 36 GLU B CA 1
ATOM 1869 C C . GLU B 1 36 ? 2.436 20.562 -6.641 1 93.12 36 GLU B C 1
ATOM 1871 O O . GLU B 1 36 ? 3.127 21.375 -7.25 1 93.12 36 GLU B O 1
ATOM 1876 N N . LYS B 1 37 ? 2.43 20.438 -5.352 1 94.88 37 LYS B N 1
ATOM 1877 C CA . LYS B 1 37 ? 3.209 21.328 -4.512 1 94.88 37 LYS B CA 1
ATOM 1878 C C . LYS B 1 37 ? 4.707 21.078 -4.668 1 94.88 37 LYS B C 1
ATOM 1880 O O . LYS B 1 37 ? 5.492 22.016 -4.801 1 94.88 37 LYS B O 1
ATOM 1885 N N . LEU B 1 38 ? 5.145 19.844 -4.703 1 96.31 38 LEU B N 1
ATOM 1886 C CA . LEU B 1 38 ? 6.562 19.5 -4.723 1 96.31 38 LEU B CA 1
ATOM 1887 C C . LEU B 1 38 ? 7.066 19.344 -6.152 1 96.31 38 LEU B C 1
ATOM 1889 O O . LEU B 1 38 ? 8.25 19.578 -6.426 1 96.31 38 LEU B O 1
ATOM 1893 N N . GLY B 1 39 ? 6.207 18.953 -7.016 1 96.31 39 GLY B N 1
ATOM 1894 C CA . GLY B 1 39 ? 6.633 18.578 -8.359 1 96.31 39 GLY B CA 1
ATOM 1895 C C . GLY B 1 39 ? 7.207 17.172 -8.43 1 96.31 39 GLY B C 1
ATOM 1896 O O . GLY B 1 39 ? 7.668 16.625 -7.418 1 96.31 39 GLY B O 1
ATOM 1897 N N . GLU B 1 40 ? 7.289 16.625 -9.617 1 96.69 40 GLU B N 1
ATOM 1898 C CA . GLU B 1 40 ? 7.648 15.227 -9.82 1 96.69 40 GLU B CA 1
ATOM 1899 C C . GLU B 1 40 ? 9.125 14.977 -9.5 1 96.69 40 GLU B C 1
ATOM 1901 O O . GLU B 1 40 ? 9.477 13.93 -8.969 1 96.69 40 GLU B O 1
ATOM 1906 N N . ASP B 1 41 ? 9.938 15.906 -9.789 1 97.12 41 ASP B N 1
ATOM 1907 C CA . ASP B 1 41 ? 11.367 15.734 -9.562 1 97.12 41 ASP B CA 1
ATOM 1908 C C . ASP B 1 41 ? 11.68 15.594 -8.07 1 97.12 41 ASP B C 1
ATOM 1910 O O . ASP B 1 41 ? 12.312 14.625 -7.656 1 97.12 41 ASP B O 1
ATOM 1914 N N . ARG B 1 42 ? 11.211 16.547 -7.273 1 97.44 42 ARG B N 1
ATOM 1915 C CA . ARG B 1 42 ? 11.453 16.5 -5.836 1 97.44 42 ARG B CA 1
ATOM 1916 C C . ARG B 1 42 ? 10.773 15.289 -5.207 1 97.44 42 ARG B C 1
ATOM 1918 O O . ARG B 1 42 ? 11.344 14.641 -4.32 1 97.44 42 ARG B O 1
ATOM 1925 N N . LEU B 1 43 ? 9.609 15.023 -5.68 1 97.62 43 LEU B N 1
ATOM 1926 C CA . LEU B 1 43 ? 8.867 13.883 -5.16 1 97.62 43 LEU B CA 1
ATOM 1927 C C . LEU B 1 43 ? 9.641 12.586 -5.387 1 97.62 43 LEU B C 1
ATOM 1929 O O . LEU B 1 43 ? 9.75 11.75 -4.48 1 97.62 43 LEU B O 1
ATOM 1933 N N . GLN B 1 44 ? 10.125 12.422 -6.582 1 97.69 44 GLN B N 1
ATOM 1934 C CA . GLN B 1 44 ? 10.875 11.211 -6.895 1 97.69 44 GLN B CA 1
ATOM 1935 C C . GLN B 1 44 ? 12.148 11.125 -6.062 1 97.69 44 GLN B C 1
ATOM 1937 O O . GLN B 1 44 ? 12.555 10.031 -5.656 1 97.69 44 GLN B O 1
ATOM 1942 N N . LYS B 1 45 ? 12.805 12.219 -5.918 1 98.19 45 LYS B N 1
ATOM 1943 C CA . LYS B 1 45 ? 14.016 12.234 -5.102 1 98.19 45 LYS B CA 1
ATOM 1944 C C . LYS B 1 45 ? 13.711 11.828 -3.662 1 98.19 45 LYS B C 1
ATOM 1946 O O . LYS B 1 45 ? 14.453 11.055 -3.057 1 98.19 45 LYS B O 1
ATOM 1951 N N . LEU B 1 46 ? 12.633 12.352 -3.15 1 98.62 46 LEU B N 1
ATOM 1952 C CA . LEU B 1 46 ? 12.211 12.047 -1.788 1 98.62 46 LEU B CA 1
ATOM 1953 C C . LEU B 1 46 ? 11.867 10.57 -1.647 1 98.62 46 LEU B C 1
ATOM 1955 O O . LEU B 1 46 ? 12.273 9.914 -0.684 1 98.62 46 LEU B O 1
ATOM 1959 N N . ILE B 1 47 ? 11.125 10.062 -2.578 1 98.75 47 ILE B N 1
ATOM 1960 C CA . ILE B 1 47 ? 10.711 8.664 -2.564 1 98.75 47 ILE B CA 1
ATOM 1961 C C . ILE B 1 47 ? 11.938 7.758 -2.682 1 98.75 47 ILE B C 1
ATOM 1963 O O . ILE B 1 47 ? 12.086 6.805 -1.915 1 98.75 47 ILE B O 1
ATOM 1967 N N . ASN B 1 48 ? 12.844 8.102 -3.611 1 98.81 48 ASN B N 1
ATOM 1968 C CA . ASN B 1 48 ? 14.047 7.297 -3.781 1 98.81 48 ASN B CA 1
ATOM 1969 C C . ASN B 1 48 ? 14.922 7.32 -2.531 1 98.81 48 ASN B C 1
ATOM 1971 O O . ASN B 1 48 ? 15.484 6.297 -2.141 1 98.81 48 ASN B O 1
ATOM 1975 N N . PHE B 1 49 ? 15.055 8.461 -1.945 1 98.88 49 PHE B N 1
ATOM 1976 C CA . PHE B 1 49 ? 15.797 8.57 -0.697 1 98.88 49 PHE B CA 1
ATOM 1977 C C . PHE B 1 49 ? 15.203 7.652 0.367 1 98.88 49 PHE B C 1
ATOM 1979 O O . PHE B 1 49 ? 15.938 6.93 1.049 1 98.88 49 PHE B O 1
ATOM 1986 N N . THR B 1 50 ? 13.867 7.68 0.512 1 98.88 50 THR B N 1
ATOM 1987 C CA . THR B 1 50 ? 13.156 6.879 1.504 1 98.88 50 THR B CA 1
ATOM 1988 C C . THR B 1 50 ? 13.367 5.391 1.246 1 98.88 50 THR B C 1
ATOM 1990 O O . THR B 1 50 ? 13.711 4.637 2.162 1 98.88 50 THR B O 1
ATOM 1993 N N . LEU B 1 51 ? 13.172 4.98 -0 1 98.81 51 LEU B N 1
ATOM 1994 C CA . LEU B 1 51 ? 13.367 3.58 -0.364 1 98.81 51 LEU B CA 1
ATOM 1995 C C . LEU B 1 51 ? 14.781 3.127 -0.037 1 98.81 51 LEU B C 1
ATOM 1997 O O . LEU B 1 51 ? 14.984 2.037 0.504 1 98.81 51 LEU B O 1
ATOM 2001 N N . LYS B 1 52 ? 15.727 3.959 -0.34 1 98.81 52 LYS B N 1
ATOM 2002 C CA . LYS B 1 52 ? 17.125 3.623 -0.067 1 98.81 52 LYS B CA 1
ATOM 2003 C C . LYS B 1 52 ? 17.359 3.457 1.431 1 98.81 52 LYS B C 1
ATOM 2005 O O . LYS B 1 52 ? 17.953 2.467 1.863 1 98.81 52 LYS B O 1
ATOM 2010 N N . ARG B 1 53 ? 16.922 4.375 2.166 1 98.75 53 ARG B N 1
ATOM 2011 C CA . ARG B 1 53 ? 17.141 4.316 3.607 1 98.75 53 ARG B CA 1
ATOM 2012 C C . ARG B 1 53 ? 16.469 3.082 4.211 1 98.75 53 ARG B C 1
ATOM 2014 O O . ARG B 1 53 ? 17.062 2.398 5.047 1 98.75 53 ARG B O 1
ATOM 2021 N N . PHE B 1 54 ? 15.25 2.822 3.775 1 98.75 54 PHE B N 1
ATOM 2022 C CA . PHE B 1 54 ? 14.531 1.674 4.316 1 98.75 54 PHE B CA 1
ATOM 2023 C C . PHE B 1 54 ? 15.219 0.372 3.914 1 98.75 54 PHE B C 1
ATOM 2025 O O . PHE B 1 54 ? 15.164 -0.618 4.648 1 98.75 54 PHE B O 1
ATOM 2032 N N . SER B 1 55 ? 15.859 0.359 2.746 1 98.75 55 SER B N 1
ATOM 2033 C CA . SER B 1 55 ? 16.562 -0.838 2.303 1 98.75 55 SER B CA 1
ATOM 2034 C C . SER B 1 55 ? 17.766 -1.131 3.189 1 98.75 55 SER B C 1
ATOM 2036 O O . SER B 1 55 ? 18.281 -2.254 3.207 1 98.75 55 SER B O 1
ATOM 2038 N N . GLU B 1 56 ? 18.188 -0.159 3.947 1 98.31 56 GLU B N 1
ATOM 2039 C CA . GLU B 1 56 ? 19.422 -0.27 4.715 1 98.31 56 GLU B CA 1
ATOM 2040 C C . GLU B 1 56 ? 19.141 -0.547 6.188 1 98.31 56 GLU B C 1
ATOM 2042 O O . GLU B 1 56 ? 20.062 -0.678 6.996 1 98.31 56 GLU B O 1
ATOM 2047 N N . ILE B 1 57 ? 17.906 -0.669 6.543 1 97.31 57 ILE B N 1
ATOM 2048 C CA . ILE B 1 57 ? 17.516 -0.925 7.926 1 97.31 57 ILE B CA 1
ATOM 2049 C C . ILE B 1 57 ? 17.078 -2.379 8.078 1 97.31 57 ILE B C 1
ATOM 2051 O O . ILE B 1 57 ? 16.297 -2.883 7.266 1 97.31 57 ILE B O 1
ATOM 2055 N N . GLU B 1 58 ? 17.609 -3.01 9.055 1 96.38 58 GLU B N 1
ATOM 2056 C CA . GLU B 1 58 ? 17.125 -4.344 9.406 1 96.38 58 GLU B CA 1
ATOM 2057 C C . GLU B 1 58 ? 16.141 -4.285 10.57 1 96.38 58 GLU B C 1
ATOM 2059 O O . GLU B 1 58 ? 16.391 -3.609 11.57 1 96.38 58 GLU B O 1
ATOM 2064 N N . LEU B 1 59 ? 15.047 -4.867 10.453 1 98.06 59 LEU B N 1
ATOM 2065 C CA . LEU B 1 59 ? 13.992 -4.926 11.453 1 98.06 59 LEU B CA 1
ATOM 2066 C C . LEU B 1 59 ? 13.578 -6.367 11.727 1 98.06 59 LEU B C 1
ATOM 2068 O O . LEU B 1 59 ? 13.859 -7.262 10.93 1 98.06 59 LEU B O 1
ATOM 2072 N N . PRO B 1 60 ? 12.906 -6.586 12.828 1 96.88 60 PRO B N 1
ATOM 2073 C CA . PRO B 1 60 ? 12.422 -7.945 13.07 1 96.88 60 PRO B CA 1
ATOM 2074 C C . PRO B 1 60 ? 11.539 -8.461 11.938 1 96.88 60 PRO B C 1
ATOM 2076 O O . PRO B 1 60 ? 11.617 -9.641 11.578 1 96.88 60 PRO B O 1
ATOM 2079 N N . VAL B 1 61 ? 10.703 -7.562 11.375 1 97.81 61 VAL B N 1
ATOM 2080 C CA . VAL B 1 61 ? 9.906 -7.945 10.211 1 97.81 61 VAL B CA 1
ATOM 2081 C C . VAL B 1 61 ? 9.695 -6.734 9.305 1 97.81 61 VAL B C 1
ATOM 2083 O O . VAL B 1 61 ? 9.758 -5.59 9.766 1 97.81 61 VAL B O 1
ATOM 2086 N N . LYS B 1 62 ? 9.414 -6.938 8.055 1 98.19 62 LYS B N 1
ATOM 2087 C CA . LYS B 1 62 ? 8.945 -5.98 7.062 1 98.19 62 LYS B CA 1
ATOM 2088 C C . LYS B 1 62 ? 7.738 -6.527 6.297 1 98.19 62 LYS B C 1
ATOM 2090 O O . LYS B 1 62 ? 7.727 -7.691 5.895 1 98.19 62 LYS B O 1
ATOM 2095 N N . ARG B 1 63 ? 6.676 -5.742 6.09 1 97.38 63 ARG B N 1
ATOM 2096 C CA . ARG B 1 63 ? 5.414 -6.328 5.648 1 97.38 63 ARG B CA 1
ATOM 2097 C C . ARG B 1 63 ? 4.836 -5.555 4.469 1 97.38 63 ARG B C 1
ATOM 2099 O O . ARG B 1 63 ? 3.666 -5.73 4.117 1 97.38 63 ARG B O 1
ATOM 2106 N N . GLY B 1 64 ? 5.523 -4.711 3.83 1 97 64 GLY B N 1
ATOM 2107 C CA . GLY B 1 64 ? 5.055 -4.055 2.619 1 97 64 GLY B CA 1
ATOM 2108 C C . GLY B 1 64 ? 4.332 -2.75 2.887 1 97 64 GLY B C 1
ATOM 2109 O O . GLY B 1 64 ? 4.176 -2.348 4.043 1 97 64 GLY B O 1
ATOM 2110 N N . ASN B 1 65 ? 3.867 -2.102 1.734 1 97.62 65 ASN B N 1
ATOM 2111 C CA . ASN B 1 65 ? 3.26 -0.775 1.789 1 97.62 65 ASN B CA 1
ATOM 2112 C C . ASN B 1 65 ? 4.07 0.177 2.664 1 97.62 65 ASN B C 1
ATOM 2114 O O . ASN B 1 65 ? 3.541 0.754 3.615 1 97.62 65 ASN B O 1
ATOM 2118 N N . PHE B 1 66 ? 5.273 0.382 2.311 1 98.75 66 PHE B N 1
ATOM 2119 C CA . PHE B 1 66 ? 6.223 1.191 3.064 1 98.75 66 PHE B CA 1
ATOM 2120 C C . PHE B 1 66 ? 5.965 2.676 2.84 1 98.75 66 PHE B C 1
ATOM 2122 O O . PHE B 1 66 ? 6.32 3.508 3.678 1 98.75 66 PHE B O 1
ATOM 2129 N N . ILE B 1 67 ? 5.453 2.986 1.707 1 98.62 67 ILE B N 1
ATOM 2130 C CA . ILE B 1 67 ? 5.121 4.359 1.347 1 98.62 67 ILE B CA 1
ATOM 2131 C C . ILE B 1 67 ? 3.672 4.434 0.874 1 98.62 67 ILE B C 1
ATOM 2133 O O . ILE B 1 67 ? 3.307 3.818 -0.129 1 98.62 67 ILE B O 1
ATOM 2137 N N . GLU B 1 68 ? 2.941 5.105 1.588 1 97.25 68 GLU B N 1
ATOM 2138 C CA . GLU B 1 68 ? 1.589 5.461 1.168 1 97.25 68 GLU B CA 1
ATOM 2139 C C . GLU B 1 68 ? 1.542 6.879 0.602 1 97.25 68 GLU B C 1
ATOM 2141 O O . GLU B 1 68 ? 1.865 7.84 1.3 1 97.25 68 GLU B O 1
ATOM 2146 N N . PHE B 1 69 ? 1.126 6.926 -0.614 1 96.31 69 PHE B N 1
ATOM 2147 C CA . PHE B 1 69 ? 1.023 8.18 -1.345 1 96.31 69 PHE B CA 1
ATOM 2148 C C . PHE B 1 69 ? -0.379 8.766 -1.222 1 96.31 69 PHE B C 1
ATOM 2150 O O . PHE B 1 69 ? -1.298 8.344 -1.926 1 96.31 69 PHE B O 1
ATOM 2157 N N . ARG B 1 70 ? -0.53 9.734 -0.37 1 93.56 70 ARG B N 1
ATOM 2158 C CA . ARG B 1 70 ? -1.819 10.391 -0.173 1 93.56 70 ARG B CA 1
ATOM 2159 C C . ARG B 1 70 ? -1.874 11.727 -0.906 1 93.56 70 ARG B C 1
ATOM 2161 O O . ARG B 1 70 ? -0.893 12.141 -1.525 1 93.56 70 ARG B O 1
ATOM 2168 N N . ASN B 1 71 ? -2.994 12.375 -0.914 1 89.56 71 ASN B N 1
ATOM 2169 C CA . ASN B 1 71 ? -3.146 13.617 -1.661 1 89.56 71 ASN B CA 1
ATOM 2170 C C . ASN B 1 71 ? -2.283 14.734 -1.076 1 89.56 71 ASN B C 1
ATOM 2172 O O . ASN B 1 71 ? -1.627 15.469 -1.815 1 89.56 71 ASN B O 1
ATOM 2176 N N . GLY B 1 72 ? -2.223 14.812 0.178 1 90.06 72 GLY B N 1
ATOM 2177 C CA . GLY B 1 72 ? -1.584 15.969 0.79 1 90.06 72 GLY B CA 1
ATOM 2178 C C . GLY B 1 72 ? -0.303 15.617 1.523 1 90.06 72 GLY B C 1
ATOM 2179 O O . GLY B 1 72 ? 0.354 16.5 2.084 1 90.06 72 GLY B O 1
ATOM 2180 N N . MET B 1 73 ? 0.015 14.328 1.455 1 92.75 73 MET B N 1
ATOM 2181 C CA . MET B 1 73 ? 1.181 13.938 2.242 1 92.75 73 MET B CA 1
ATOM 2182 C C . MET B 1 73 ? 1.687 12.562 1.815 1 92.75 73 MET B C 1
ATOM 2184 O O . MET B 1 73 ? 0.976 11.82 1.14 1 92.75 73 MET B O 1
ATOM 2188 N N . LEU B 1 74 ? 2.893 12.273 2.158 1 96.5 74 LEU B N 1
ATOM 2189 C CA . LEU B 1 74 ? 3.426 10.914 2.135 1 96.5 74 LEU B CA 1
ATOM 2190 C C . LEU B 1 74 ? 3.494 10.336 3.543 1 96.5 74 LEU B C 1
ATOM 2192 O O . LEU B 1 74 ? 3.982 10.984 4.469 1 96.5 74 LEU B O 1
ATOM 2196 N N . ASN B 1 75 ? 2.904 9.203 3.701 1 96.44 75 ASN B N 1
ATOM 2197 C CA . ASN B 1 75 ? 3.08 8.414 4.918 1 96.44 75 ASN B CA 1
ATOM 2198 C C . ASN B 1 75 ? 4.039 7.25 4.699 1 96.44 75 ASN B C 1
ATOM 2200 O O . ASN B 1 75 ? 3.768 6.359 3.893 1 96.44 75 ASN B O 1
ATOM 2204 N N . VAL B 1 76 ? 5.18 7.273 5.371 1 98.44 76 VAL B N 1
ATOM 2205 C CA . VAL B 1 76 ? 6.191 6.25 5.141 1 98.44 76 VAL B CA 1
ATOM 2206 C C . VAL B 1 76 ? 6.43 5.461 6.43 1 98.44 76 VAL B C 1
ATOM 2208 O O . VAL B 1 76 ? 6.402 6.027 7.523 1 98.44 76 VAL B O 1
ATOM 2211 N N . SER B 1 77 ? 6.562 4.18 6.344 1 98.56 77 SER B N 1
ATOM 2212 C CA . SER B 1 77 ? 6.691 3.295 7.496 1 98.56 77 SER B CA 1
ATOM 2213 C C . SER B 1 77 ? 7.77 2.24 7.266 1 98.56 77 SER B C 1
ATOM 2215 O O . SER B 1 77 ? 7.629 1.384 6.391 1 98.56 77 SER B O 1
ATOM 2217 N N . PRO B 1 78 ? 8.836 2.234 8.078 1 98.44 78 PRO B N 1
ATOM 2218 C CA . PRO B 1 78 ? 9.93 1.277 7.875 1 98.44 78 PRO B CA 1
ATOM 2219 C C . PRO B 1 78 ? 9.453 -0.174 7.914 1 98.44 78 PRO B C 1
ATOM 2221 O O . PRO B 1 78 ? 9.945 -1.008 7.148 1 98.44 78 PRO B O 1
ATOM 2224 N N . ILE B 1 79 ? 8.516 -0.51 8.766 1 98.62 79 ILE B N 1
ATOM 2225 C CA . ILE B 1 79 ? 8.047 -1.883 8.906 1 98.62 79 ILE B CA 1
ATOM 2226 C C . ILE B 1 79 ? 7.016 -2.191 7.82 1 98.62 79 ILE B C 1
ATOM 2228 O O . ILE B 1 79 ? 6.766 -3.357 7.508 1 98.62 79 ILE B O 1
ATOM 2232 N N . GLY B 1 80 ? 6.422 -1.17 7.258 1 98.25 80 GLY B N 1
ATOM 2233 C CA . GLY B 1 80 ? 5.324 -1.341 6.32 1 98.25 80 GLY B CA 1
ATOM 2234 C C . GLY B 1 80 ? 3.963 -1.343 6.992 1 98.25 80 GLY B C 1
ATOM 2235 O O . GLY B 1 80 ? 3.818 -1.834 8.117 1 98.25 80 GLY B O 1
ATOM 2236 N N . ARG B 1 81 ? 2.982 -0.897 6.289 1 97.06 81 ARG B N 1
ATOM 2237 C CA . ARG B 1 81 ? 1.662 -0.696 6.879 1 97.06 81 ARG B CA 1
ATOM 2238 C C . ARG B 1 81 ? 0.812 -1.957 6.758 1 97.06 81 ARG B C 1
ATOM 2240 O O . ARG B 1 81 ? -0.299 -2.016 7.289 1 97.06 81 ARG B O 1
ATOM 2247 N N . SER B 1 82 ? 1.304 -2.955 6.09 1 96.31 82 SER B N 1
ATOM 2248 C CA . SER B 1 82 ? 0.571 -4.211 5.961 1 96.31 82 SER B CA 1
ATOM 2249 C C . SER B 1 82 ? 0.907 -5.168 7.102 1 96.31 82 SER B C 1
ATOM 2251 O O . SER B 1 82 ? 0.66 -6.371 7 1 96.31 82 SER B O 1
ATOM 2253 N N . CYS B 1 83 ? 1.406 -4.699 8.148 1 97.19 83 CYS B N 1
ATOM 2254 C CA . CYS B 1 83 ? 1.759 -5.539 9.289 1 97.19 83 CYS B CA 1
ATOM 2255 C C . CYS B 1 83 ? 0.534 -5.84 10.141 1 97.19 83 CYS B C 1
ATOM 2257 O O . CYS B 1 83 ? -0.441 -5.086 10.125 1 97.19 83 CYS B O 1
ATOM 2259 N N . SER B 1 84 ? 0.557 -6.922 10.82 1 96.25 84 SER B N 1
ATOM 2260 C CA . SER B 1 84 ? -0.509 -7.254 11.758 1 96.25 84 SER B CA 1
ATOM 2261 C C . SER B 1 84 ? -0.477 -6.332 12.977 1 96.25 84 SER B C 1
ATOM 2263 O O . SER B 1 84 ? 0.499 -5.609 13.188 1 96.25 84 SER B O 1
ATOM 2265 N N . GLN B 1 85 ? -1.521 -6.324 13.734 1 97.06 85 GLN B N 1
ATOM 2266 C CA . GLN B 1 85 ? -1.566 -5.504 14.938 1 97.06 85 GLN B CA 1
ATOM 2267 C C . GLN B 1 85 ? -0.44 -5.875 15.898 1 97.06 85 GLN B C 1
ATOM 2269 O O . GLN B 1 85 ? 0.19 -5 16.5 1 97.06 85 GLN B O 1
ATOM 2274 N N . GLN B 1 86 ? -0.241 -7.156 16.062 1 97.94 86 GLN B N 1
ATOM 2275 C CA . GLN B 1 86 ? 0.834 -7.586 16.953 1 97.94 86 GLN B CA 1
ATOM 2276 C C . GLN B 1 86 ? 2.193 -7.129 16.438 1 97.94 86 GLN B C 1
ATOM 2278 O O . GLN B 1 86 ? 3.025 -6.637 17.203 1 97.94 86 GLN B O 1
ATOM 2283 N N . GLU B 1 87 ? 2.418 -7.289 15.164 1 97.75 87 GLU B N 1
ATOM 2284 C CA . GLU B 1 87 ? 3.666 -6.824 14.57 1 97.75 87 GLU B CA 1
ATOM 2285 C C . GLU B 1 87 ? 3.842 -5.32 14.758 1 97.75 87 GLU B C 1
ATOM 2287 O O . GLU B 1 87 ? 4.957 -4.84 14.969 1 97.75 87 GLU B O 1
ATOM 2292 N N . ARG B 1 88 ? 2.748 -4.641 14.641 1 97.75 88 ARG B N 1
ATOM 2293 C CA . ARG B 1 88 ? 2.74 -3.197 14.867 1 97.75 88 ARG B CA 1
ATOM 2294 C C . ARG B 1 88 ? 3.219 -2.859 16.266 1 97.75 88 ARG B C 1
ATOM 2296 O O . ARG B 1 88 ? 4.105 -2.023 16.453 1 97.75 88 ARG B O 1
ATOM 2303 N N . LEU B 1 89 ? 2.699 -3.441 17.234 1 97.69 89 LEU B N 1
ATOM 2304 C CA . LEU B 1 89 ? 3.057 -3.195 18.625 1 97.69 89 LEU B CA 1
ATOM 2305 C C . LEU B 1 89 ? 4.508 -3.582 18.891 1 97.69 89 LEU B C 1
ATOM 2307 O O . LEU B 1 89 ? 5.215 -2.889 19.625 1 97.69 89 LEU B O 1
ATOM 2311 N N . ASP B 1 90 ? 4.871 -4.68 18.328 1 98.38 90 ASP B N 1
ATOM 2312 C CA . ASP B 1 90 ? 6.262 -5.094 18.469 1 98.38 90 ASP B CA 1
ATOM 2313 C C . ASP B 1 90 ? 7.207 -4.043 17.891 1 98.38 90 ASP B C 1
ATOM 2315 O O . ASP B 1 90 ? 8.281 -3.797 18.438 1 98.38 90 ASP B O 1
ATOM 2319 N N . PHE B 1 91 ? 6.848 -3.5 16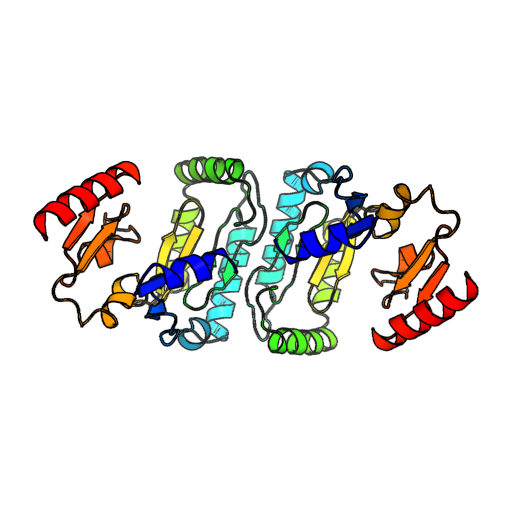.844 1 98.5 91 PHE B N 1
ATOM 2320 C CA . PHE B 1 91 ? 7.68 -2.467 16.234 1 98.5 91 PHE B CA 1
ATOM 2321 C C . PHE B 1 91 ? 7.727 -1.225 17.125 1 98.5 91 PHE B C 1
ATOM 2323 O O . PHE B 1 91 ? 8.766 -0.563 17.219 1 98.5 91 PHE B O 1
ATOM 2330 N N . VAL B 1 92 ? 6.582 -0.818 17.641 1 97.25 92 VAL B N 1
ATOM 2331 C CA . VAL B 1 92 ? 6.559 0.327 18.547 1 97.25 92 VAL B CA 1
ATOM 2332 C C . VAL B 1 92 ? 7.625 0.152 19.625 1 97.25 92 VAL B C 1
ATOM 2334 O O . VAL B 1 92 ? 8.406 1.066 19.891 1 97.25 92 VAL B O 1
ATOM 2337 N N . LYS B 1 93 ? 7.645 -1.004 20.25 1 97.88 93 LYS B N 1
ATOM 2338 C CA . LYS B 1 93 ? 8.641 -1.298 21.281 1 97.88 93 LYS B CA 1
ATOM 2339 C C . LYS B 1 93 ? 10.055 -1.253 20.703 1 97.88 93 LYS B C 1
ATOM 2341 O O . LYS B 1 93 ? 10.953 -0.667 21.297 1 97.88 93 LYS B O 1
ATOM 2346 N N . PHE B 1 94 ? 10.242 -1.9 19.609 1 98.25 94 PHE B N 1
ATOM 2347 C CA . PHE B 1 94 ? 11.547 -1.941 18.953 1 98.25 94 PHE B CA 1
ATOM 2348 C C . PHE B 1 94 ? 12.031 -0.535 18.625 1 98.25 94 PHE B C 1
ATOM 2350 O O . PHE B 1 94 ? 13.203 -0.213 18.828 1 98.25 94 PHE B O 1
ATOM 2357 N N . ASP B 1 95 ? 11.156 0.256 18.109 1 97.38 95 ASP B N 1
ATOM 2358 C CA . ASP B 1 95 ? 11.477 1.623 17.719 1 97.38 95 ASP B CA 1
ATOM 2359 C C . ASP B 1 95 ? 11.828 2.479 18.922 1 97.38 95 ASP B C 1
ATOM 2361 O O . ASP B 1 95 ? 12.672 3.373 18.844 1 97.38 95 ASP B O 1
ATOM 2365 N N . ALA B 1 96 ? 11.102 2.299 19.969 1 96.31 96 ALA B N 1
ATOM 2366 C CA . ALA B 1 96 ? 11.406 3.02 21.203 1 96.31 96 ALA B CA 1
ATOM 2367 C C . ALA B 1 96 ? 12.836 2.744 21.656 1 96.31 96 ALA B C 1
ATOM 2369 O O . ALA B 1 96 ? 13.516 3.645 22.156 1 96.31 96 ALA B O 1
ATOM 2370 N N . ASP B 1 97 ? 13.305 1.568 21.453 1 97.5 97 ASP B N 1
ATOM 2371 C CA . ASP B 1 97 ? 14.617 1.146 21.922 1 97.5 97 ASP B CA 1
ATOM 2372 C C . ASP B 1 97 ? 15.703 1.522 20.906 1 97.5 97 ASP B C 1
ATOM 2374 O O . ASP B 1 97 ? 16.844 1.82 21.281 1 97.5 97 ASP B O 1
ATOM 2378 N N . ASN B 1 98 ? 15.367 1.532 19.672 1 97.81 98 ASN B N 1
ATOM 2379 C CA . ASN B 1 98 ? 16.406 1.636 18.641 1 97.81 98 ASN B CA 1
ATOM 2380 C C . ASN B 1 98 ? 16.312 2.959 17.891 1 97.81 98 ASN B C 1
ATOM 2382 O O . ASN B 1 98 ? 17.203 3.293 17.109 1 97.81 98 ASN B O 1
ATOM 2386 N N . HIS B 1 99 ? 15.195 3.713 18.062 1 97.38 99 HIS B N 1
ATOM 2387 C CA . HIS B 1 99 ? 15.031 5.066 17.547 1 97.38 99 HIS B CA 1
ATOM 2388 C C . HIS B 1 99 ? 15.125 5.09 16.031 1 97.38 99 HIS B C 1
ATOM 2390 O O . HIS B 1 99 ? 15.812 5.938 15.461 1 97.38 99 HIS B O 1
ATOM 2396 N N . ILE B 1 100 ? 14.508 4.102 15.422 1 98 100 ILE B N 1
ATOM 2397 C CA . ILE B 1 100 ? 14.531 3.953 13.977 1 98 100 ILE B CA 1
ATOM 2398 C C . ILE B 1 100 ? 13.875 5.168 13.32 1 98 100 ILE B C 1
ATOM 2400 O O . ILE B 1 100 ? 14.469 5.805 12.453 1 98 100 ILE B O 1
ATOM 2404 N N . ARG B 1 101 ? 12.719 5.508 13.719 1 97.25 101 ARG B N 1
ATOM 2405 C CA . ARG B 1 101 ? 11.977 6.594 13.094 1 97.25 101 ARG B CA 1
ATOM 2406 C C . ARG B 1 101 ? 12.617 7.941 13.391 1 97.25 101 ARG B C 1
ATOM 2408 O O . ARG B 1 101 ? 12.688 8.812 12.523 1 97.25 101 ARG B O 1
ATOM 2415 N N . GLN B 1 102 ? 13.039 8.148 14.562 1 96 102 GLN B N 1
ATOM 2416 C CA . GLN B 1 102 ? 13.688 9.406 14.906 1 96 102 GLN B CA 1
ATOM 2417 C C . GLN B 1 102 ? 14.914 9.656 14.023 1 96 102 GLN B C 1
ATOM 2419 O O . GLN B 1 102 ? 15.086 10.75 13.492 1 96 102 GLN B O 1
ATOM 2424 N N . ARG B 1 103 ? 15.734 8.68 13.883 1 97.38 103 ARG B N 1
ATOM 2425 C CA . ARG B 1 103 ? 16.906 8.797 13.031 1 97.38 103 ARG B CA 1
ATOM 2426 C C . ARG B 1 103 ? 16.516 9.086 11.586 1 97.38 103 ARG B C 1
ATOM 2428 O O . ARG B 1 103 ? 17.172 9.875 10.906 1 97.38 103 ARG B O 1
ATOM 2435 N N . PHE B 1 104 ? 15.547 8.391 11.117 1 97.94 104 PHE B N 1
ATOM 2436 C CA . PHE B 1 104 ? 15.086 8.594 9.758 1 97.94 104 PHE B CA 1
ATOM 2437 C C . PHE B 1 104 ? 14.586 10.023 9.562 1 97.94 104 PHE B C 1
ATOM 2439 O O . PHE B 1 104 ? 14.867 10.656 8.539 1 97.94 104 PHE B O 1
ATOM 2446 N N . VAL B 1 105 ? 13.766 10.555 10.531 1 96.56 105 VAL B N 1
ATOM 2447 C CA . VAL B 1 105 ? 13.273 11.922 10.469 1 96.56 105 VAL B CA 1
ATOM 2448 C C . VAL B 1 105 ? 14.445 12.891 10.352 1 96.56 105 VAL B C 1
ATOM 2450 O O . VAL B 1 105 ? 14.43 13.805 9.523 1 96.56 105 VAL B O 1
ATOM 2453 N N . GLU B 1 106 ? 15.43 12.68 11.133 1 97.38 106 GLU B N 1
ATOM 2454 C CA . GLU B 1 106 ? 16.609 13.539 11.102 1 97.38 106 GLU B CA 1
ATOM 2455 C C . GLU B 1 106 ? 17.281 13.508 9.734 1 97.38 106 GLU B C 1
ATOM 2457 O O . GLU B 1 106 ? 17.672 14.555 9.195 1 97.38 106 GLU B O 1
ATOM 2462 N N . GLN B 1 107 ? 17.406 12.344 9.195 1 98.25 107 GLN B N 1
ATOM 2463 C CA . GLN B 1 107 ? 18 12.195 7.875 1 98.25 107 GLN B CA 1
ATOM 2464 C C . GLN B 1 107 ? 17.156 12.875 6.801 1 98.25 107 GLN B C 1
ATOM 2466 O O . GLN B 1 107 ? 17.703 13.523 5.898 1 98.25 107 GLN B O 1
ATOM 2471 N N . LEU B 1 108 ? 15.867 12.695 6.91 1 97.94 108 LEU B N 1
ATOM 2472 C CA . LEU B 1 108 ? 14.961 13.289 5.938 1 97.94 108 LEU B CA 1
ATOM 2473 C C . LEU B 1 108 ? 15 14.812 6.02 1 97.94 108 LEU B C 1
ATOM 2475 O O . LEU B 1 108 ? 14.938 15.5 4.992 1 97.94 108 LEU B O 1
ATOM 2479 N N . GLU B 1 109 ? 15.008 15.312 7.254 1 97 109 GLU B N 1
ATOM 2480 C CA . GLU B 1 109 ? 15.086 16.75 7.445 1 97 109 GLU B CA 1
ATOM 2481 C C . GLU B 1 109 ? 16.359 17.328 6.82 1 97 109 GLU B C 1
ATOM 2483 O O . GLU B 1 109 ? 16.312 18.375 6.176 1 97 109 GLU B O 1
ATOM 2488 N N . GLU B 1 110 ? 17.438 16.672 7.004 1 98.38 110 GLU B N 1
ATOM 2489 C CA . GLU B 1 110 ? 18.688 17.109 6.402 1 98.38 110 GLU B CA 1
ATOM 2490 C C . GLU B 1 110 ? 18.625 17.047 4.879 1 98.38 110 GLU B C 1
ATOM 2492 O O . GLU B 1 110 ? 19.047 17.969 4.188 1 98.38 110 GLU B O 1
ATOM 2497 N N . PHE B 1 111 ? 18.109 15.984 4.375 1 98.5 111 PHE B N 1
ATOM 2498 C CA . PHE B 1 111 ? 18.047 15.742 2.938 1 98.5 111 PHE B CA 1
ATOM 2499 C C . PHE B 1 111 ? 17.156 16.781 2.262 1 98.5 111 PHE B C 1
ATOM 2501 O O . PHE B 1 111 ? 17.422 17.203 1.136 1 98.5 111 PHE B O 1
ATOM 2508 N N . THR B 1 112 ? 16.094 17.188 2.953 1 98.38 112 THR B N 1
ATOM 2509 C CA . THR B 1 112 ? 15.102 18.047 2.332 1 98.38 112 THR B CA 1
ATOM 2510 C C . THR B 1 112 ? 15.219 19.484 2.863 1 98.38 112 THR B C 1
ATOM 2512 O O . THR B 1 112 ? 14.234 20.219 2.889 1 98.38 112 THR B O 1
ATOM 2515 N N . LYS B 1 113 ? 16.359 19.797 3.416 1 97.19 113 LYS B N 1
ATOM 2516 C CA . LYS B 1 113 ? 16.578 21.156 3.895 1 97.19 113 LYS B CA 1
ATOM 2517 C C . LYS B 1 113 ? 16.25 22.172 2.811 1 97.19 113 LYS B C 1
ATOM 2519 O O . LYS B 1 113 ? 16.703 22.047 1.67 1 97.19 113 LYS B O 1
ATOM 2524 N N . GLY B 1 114 ? 15.383 23.125 3.143 1 96.88 114 GLY B N 1
ATOM 2525 C CA . GLY B 1 114 ? 15.039 24.172 2.205 1 96.88 114 GLY B CA 1
ATOM 2526 C C . GLY B 1 114 ? 13.812 23.859 1.368 1 96.88 114 GLY B C 1
ATOM 2527 O O . GLY B 1 114 ? 13.367 24.688 0.565 1 96.88 114 GLY B O 1
ATOM 2528 N N . TRP B 1 115 ? 13.219 22.641 1.565 1 97.25 115 TRP B N 1
ATOM 2529 C CA . TRP B 1 115 ? 12.07 22.25 0.752 1 97.25 115 TRP B CA 1
ATOM 2530 C C . TRP B 1 115 ? 10.766 22.703 1.403 1 97.25 115 TRP B C 1
ATOM 2532 O O . TRP B 1 115 ? 9.695 22.594 0.798 1 97.25 115 TRP B O 1
ATOM 2542 N N . ASP B 1 116 ? 10.781 23.219 2.656 1 95.31 116 ASP B N 1
ATOM 2543 C CA . ASP B 1 116 ? 9.617 23.672 3.404 1 95.31 116 ASP B CA 1
ATOM 2544 C C . ASP B 1 116 ? 8.656 22.516 3.682 1 95.31 116 ASP B C 1
ATOM 2546 O O . ASP B 1 116 ? 7.473 22.594 3.357 1 95.31 116 ASP B O 1
ATOM 2550 N N . LEU B 1 117 ? 9.203 21.438 4.25 1 96.25 117 LEU B N 1
ATOM 2551 C CA . LEU B 1 117 ? 8.422 20.266 4.605 1 96.25 117 LEU B CA 1
ATOM 2552 C C . LEU B 1 117 ? 8.344 20.094 6.121 1 96.25 117 LEU B C 1
ATOM 2554 O O . LEU B 1 117 ? 9.281 20.469 6.84 1 96.25 117 LEU B O 1
ATOM 2558 N N . ASN B 1 118 ? 7.199 19.672 6.531 1 92 118 ASN B N 1
ATOM 2559 C CA . ASN B 1 118 ? 7.066 19.109 7.871 1 92 118 ASN B CA 1
ATOM 2560 C C . ASN B 1 118 ? 7.262 17.594 7.863 1 92 118 ASN B C 1
ATOM 2562 O O . ASN B 1 118 ? 6.668 16.891 7.043 1 92 118 ASN B O 1
ATOM 2566 N N . ILE B 1 119 ? 8.102 17.156 8.703 1 93.88 119 ILE B N 1
ATOM 2567 C CA . ILE B 1 119 ? 8.414 15.742 8.852 1 93.88 119 ILE B CA 1
ATOM 2568 C C . ILE B 1 119 ? 8.266 15.336 10.32 1 93.88 119 ILE B C 1
ATOM 2570 O O . ILE B 1 119 ? 9.008 15.82 11.18 1 93.88 119 ILE B O 1
ATOM 2574 N N . CYS B 1 120 ? 7.328 14.5 10.578 1 88.75 120 CYS B N 1
ATOM 2575 C CA . CYS B 1 120 ? 7.066 14.172 11.969 1 88.75 120 CYS B CA 1
ATOM 2576 C C . CYS B 1 120 ? 6.672 12.711 12.125 1 88.75 120 CYS B C 1
ATOM 2578 O O . CYS B 1 120 ? 6.141 12.102 11.195 1 88.75 120 CYS B O 1
ATOM 2580 N N . ILE B 1 121 ? 7.02 12.164 13.219 1 89.31 121 ILE B N 1
ATOM 2581 C CA . ILE B 1 121 ? 6.566 10.812 13.539 1 89.31 121 ILE B CA 1
ATOM 2582 C C . ILE B 1 121 ? 5.043 10.789 13.633 1 89.31 121 ILE B C 1
ATOM 2584 O O . ILE B 1 121 ? 4.445 11.641 14.297 1 89.31 121 ILE B O 1
ATOM 2588 N N . GLY B 1 122 ? 4.465 9.938 12.82 1 83 122 GLY B N 1
ATOM 2589 C CA . GLY B 1 122 ? 3.014 9.836 12.773 1 83 122 GLY B CA 1
ATOM 2590 C C . GLY B 1 122 ? 2.502 8.461 13.18 1 83 122 GLY B C 1
ATOM 2591 O O . GLY B 1 122 ? 3.029 7.441 12.727 1 83 122 GLY B O 1
ATOM 2592 N N . GLY B 1 123 ? 1.471 8.461 14 1 84.62 123 GLY B N 1
ATOM 2593 C CA . GLY B 1 123 ? 0.875 7.203 14.414 1 84.62 123 GLY B CA 1
ATOM 2594 C C . GLY B 1 123 ? 1.822 6.332 15.219 1 84.62 123 GLY B C 1
ATOM 2595 O O . GLY B 1 123 ? 2.598 6.836 16.031 1 84.62 123 GLY B O 1
ATOM 2596 N N . GLN B 1 124 ? 1.62 5.066 15.07 1 88.75 124 GLN B N 1
ATOM 2597 C CA . GLN B 1 124 ? 2.387 4.125 15.883 1 88.75 124 GLN B CA 1
ATOM 2598 C C . GLN B 1 124 ? 3.637 3.654 15.148 1 88.75 124 GLN B C 1
ATOM 2600 O O . GLN B 1 124 ? 4.621 3.252 15.773 1 88.75 124 GLN B O 1
ATOM 2605 N N . ILE B 1 125 ? 3.629 3.828 13.719 1 96.62 125 ILE B N 1
ATOM 2606 C CA . ILE B 1 125 ? 4.727 3.111 13.078 1 96.62 125 ILE B CA 1
ATOM 2607 C C . ILE B 1 125 ? 5.25 3.922 11.898 1 96.62 125 ILE B C 1
ATOM 2609 O O . ILE B 1 125 ? 6.062 3.428 11.109 1 96.62 125 ILE B O 1
ATOM 2613 N N . SER B 1 126 ? 4.809 5.141 11.766 1 96.31 126 SER B N 1
ATOM 2614 C CA . SER B 1 126 ? 5.102 5.801 10.5 1 96.31 126 SER B CA 1
ATOM 2615 C C . SER B 1 126 ? 5.648 7.207 10.727 1 96.31 126 SER B C 1
ATOM 2617 O O . SER B 1 126 ? 5.742 7.668 11.867 1 96.31 126 SER B O 1
ATOM 2619 N N . VAL B 1 127 ? 6.113 7.797 9.68 1 95.38 127 VAL B N 1
ATOM 2620 C CA . VAL B 1 127 ? 6.527 9.195 9.547 1 95.38 127 VAL B CA 1
ATOM 2621 C C . VAL B 1 127 ? 5.672 9.891 8.492 1 95.38 127 VAL B C 1
ATOM 2623 O O . VAL B 1 127 ? 5.457 9.344 7.402 1 95.38 127 VAL B O 1
ATOM 2626 N N . ASP B 1 128 ? 5.172 11 8.844 1 93.12 128 ASP B N 1
ATOM 2627 C CA . ASP B 1 128 ? 4.398 11.82 7.914 1 93.12 128 ASP B CA 1
ATOM 2628 C C . ASP B 1 128 ? 5.262 12.922 7.297 1 93.12 128 ASP B C 1
ATOM 2630 O O . ASP B 1 128 ? 6.066 13.547 7.988 1 93.12 128 ASP B O 1
ATOM 2634 N N . ILE B 1 129 ? 5.109 13.109 6.055 1 96 129 ILE B N 1
ATOM 2635 C CA . ILE B 1 129 ? 5.82 14.141 5.309 1 96 129 ILE B CA 1
ATOM 2636 C C . ILE B 1 129 ? 4.82 15 4.535 1 96 129 ILE B C 1
ATOM 2638 O O . ILE B 1 129 ? 4.082 14.492 3.688 1 96 129 ILE B O 1
ATOM 2642 N N . PHE B 1 130 ? 4.812 16.266 4.777 1 94.25 130 PHE B N 1
ATOM 2643 C CA . PHE B 1 130 ? 3.877 17.141 4.078 1 94.25 130 PHE B CA 1
ATOM 2644 C C . PHE B 1 130 ? 4.383 18.578 4.074 1 94.25 130 PHE B C 1
ATOM 2646 O O . PHE B 1 130 ? 5.227 18.953 4.891 1 94.25 130 PHE B O 1
ATOM 2653 N N . PRO B 1 131 ? 3.947 19.391 3.156 1 94.62 131 PRO B N 1
ATOM 2654 C CA . PRO B 1 131 ? 4.398 20.781 3.092 1 94.62 131 PRO B CA 1
ATOM 2655 C C . PRO B 1 131 ? 4.043 21.578 4.348 1 94.62 131 PRO B C 1
ATOM 2657 O O . PRO B 1 131 ? 2.994 21.344 4.953 1 94.62 131 PRO B O 1
ATOM 2660 N N . LYS B 1 132 ? 4.945 22.469 4.699 1 91.19 132 LYS B N 1
ATOM 2661 C CA . LYS B 1 132 ? 4.633 23.391 5.793 1 91.19 132 LYS B CA 1
ATOM 2662 C C . LYS B 1 132 ? 3.318 24.125 5.535 1 91.19 132 LYS B C 1
ATOM 2664 O O . LYS B 1 132 ? 3.045 24.547 4.41 1 91.19 132 LYS B O 1
ATOM 2669 N N . GLY B 1 133 ? 2.477 24.234 6.578 1 86.81 133 GLY B N 1
ATOM 2670 C CA . GLY B 1 133 ? 1.181 24.875 6.453 1 86.81 133 GLY B CA 1
ATOM 2671 C C . GLY B 1 133 ? 0.048 23.906 6.195 1 86.81 133 GLY B C 1
ATOM 2672 O O . GLY B 1 133 ? -1.125 24.281 6.242 1 86.81 133 GLY B O 1
ATOM 2673 N N . TRP B 1 134 ? 0.397 22.656 5.949 1 90.56 134 TRP B N 1
ATOM 2674 C CA . TRP B 1 134 ? -0.606 21.625 5.664 1 90.56 134 TRP B CA 1
ATOM 2675 C C . TRP B 1 134 ? -0.861 20.766 6.891 1 90.56 134 TRP B C 1
ATOM 2677 O O . TRP B 1 134 ? -1.124 19.562 6.766 1 90.56 134 TRP B O 1
ATOM 2687 N N . ASP B 1 135 ? -0.593 21.281 8.055 1 89.81 135 ASP B N 1
ATOM 2688 C CA . ASP B 1 135 ? -0.904 20.547 9.273 1 89.81 135 ASP B CA 1
ATOM 2689 C C . ASP B 1 135 ? -2.389 20.641 9.617 1 89.81 135 ASP B C 1
ATOM 2691 O O . ASP B 1 135 ? -3.18 21.156 8.828 1 89.81 135 ASP B O 1
ATOM 2695 N N . LYS B 1 136 ? -2.742 20.094 10.75 1 90.81 136 LYS B N 1
ATOM 2696 C CA . LYS B 1 136 ? -4.156 19.953 11.078 1 90.81 136 LYS B CA 1
ATOM 2697 C C . LYS B 1 136 ? -4.832 21.328 11.203 1 90.81 136 LYS B C 1
ATOM 2699 O O . LYS B 1 136 ? -6.059 21.422 11.141 1 90.81 136 LYS B O 1
ATOM 2704 N N . THR B 1 137 ? -4.09 22.391 11.414 1 92.81 137 THR B N 1
ATOM 2705 C CA . THR B 1 137 ? -4.68 23.734 11.445 1 92.81 137 THR B CA 1
ATOM 2706 C C . THR B 1 137 ? -5.254 24.109 10.086 1 92.81 137 THR B C 1
ATOM 2708 O O . THR B 1 137 ? -6.02 25.062 9.969 1 92.81 137 THR B O 1
ATOM 2711 N N . PHE B 1 138 ? -4.898 23.328 9.07 1 92.56 138 PHE B N 1
ATOM 2712 C CA . PHE B 1 138 ? -5.332 23.625 7.711 1 92.56 138 PHE B CA 1
ATOM 2713 C C . PHE B 1 138 ? -6.855 23.688 7.629 1 92.56 138 PHE B C 1
ATOM 2715 O O . PHE B 1 138 ? -7.414 24.516 6.91 1 92.56 138 PHE B O 1
ATOM 2722 N N . CYS B 1 139 ? -7.523 22.812 8.297 1 94.69 139 CYS B N 1
ATOM 2723 C CA . CYS B 1 139 ? -8.977 22.703 8.188 1 94.69 139 CYS B CA 1
ATOM 2724 C C . CYS B 1 139 ? -9.664 23.938 8.773 1 94.69 139 CYS B C 1
ATOM 2726 O O . CYS B 1 139 ? -10.828 24.203 8.477 1 94.69 139 CYS B O 1
ATOM 2728 N N . LEU B 1 140 ? -8.969 24.734 9.594 1 95.75 140 LEU B N 1
ATOM 2729 C CA . LEU B 1 140 ? -9.562 25.859 10.305 1 95.75 140 LEU B CA 1
ATOM 2730 C C . LEU B 1 140 ? -10.016 26.938 9.328 1 95.75 140 LEU B C 1
ATOM 2732 O O . LEU B 1 140 ? -10.938 27.703 9.633 1 95.75 140 LEU B O 1
ATOM 2736 N N . GLN B 1 141 ? -9.383 26.953 8.195 1 94.44 141 GLN B N 1
ATOM 2737 C CA . GLN B 1 141 ? -9.75 27.953 7.203 1 94.44 141 GLN B CA 1
ATOM 2738 C C . GLN B 1 141 ? -11.188 27.75 6.727 1 94.44 141 GLN B C 1
ATOM 2740 O O . GLN B 1 141 ? -11.82 28.688 6.238 1 94.44 141 GLN B O 1
ATOM 2745 N N . TYR B 1 142 ? -11.734 26.547 6.914 1 94.88 142 TYR B N 1
ATOM 2746 C CA . TYR B 1 142 ? -13.086 26.234 6.449 1 94.88 142 TYR B CA 1
ATOM 2747 C C . TYR B 1 142 ? -14.094 26.375 7.578 1 94.88 142 TYR B C 1
ATOM 2749 O O . TYR B 1 142 ? -15.297 26.219 7.367 1 94.88 142 TYR B O 1
ATOM 2757 N N . LEU B 1 143 ? -13.641 26.734 8.75 1 95.94 143 LEU B N 1
ATOM 2758 C CA . LEU B 1 143 ? -14.516 26.766 9.922 1 95.94 143 LEU B CA 1
ATOM 2759 C C . LEU B 1 143 ? -14.711 28.203 10.398 1 95.94 143 LEU B C 1
ATOM 2761 O O . LEU B 1 143 ? -14.781 28.453 11.609 1 95.94 143 LEU B O 1
ATOM 2765 N N . ASN B 1 144 ? -14.789 29.078 9.523 1 93.31 144 ASN B N 1
ATOM 2766 C CA . ASN B 1 144 ? -14.898 30.5 9.836 1 93.31 144 ASN B CA 1
ATOM 2767 C C . ASN B 1 144 ? -16.281 30.859 10.383 1 93.31 144 ASN B C 1
ATOM 2769 O O . ASN B 1 144 ? -16.453 31.891 11.031 1 93.31 144 ASN B O 1
ATOM 2773 N N . ASP B 1 145 ? -17.25 30.016 10.141 1 93.31 145 ASP B N 1
ATOM 2774 C CA . ASP B 1 145 ? -18.609 30.312 10.562 1 93.31 145 ASP B CA 1
ATOM 2775 C C . ASP B 1 145 ? -18.828 29.969 12.039 1 93.31 145 ASP B C 1
ATOM 2777 O O . ASP B 1 145 ? -19.906 30.172 12.578 1 93.31 145 ASP B O 1
ATOM 2781 N N . PHE B 1 146 ? -17.812 29.484 12.664 1 94.81 146 PHE B N 1
ATOM 2782 C CA . PHE B 1 146 ? -17.906 29.109 14.07 1 94.81 146 PHE B CA 1
ATOM 2783 C C . PHE B 1 146 ? -17.188 30.109 14.953 1 94.81 146 PHE B C 1
ATOM 2785 O O . PHE B 1 146 ? -16.031 30.453 14.703 1 94.81 146 PHE B O 1
ATOM 2792 N N . ASP B 1 147 ? -17.859 30.578 15.938 1 92.44 147 ASP B N 1
ATOM 2793 C CA . ASP B 1 147 ? -17.266 31.531 16.875 1 92.44 147 ASP B CA 1
ATOM 2794 C C . ASP B 1 147 ? -16.156 30.875 17.703 1 92.44 147 ASP B C 1
ATOM 2796 O O . ASP B 1 147 ? -15.117 31.469 17.938 1 92.44 147 ASP B O 1
ATOM 2800 N N . THR B 1 148 ? -16.5 29.672 18.141 1 95.38 148 THR B N 1
ATOM 2801 C CA . THR B 1 148 ? -15.555 28.922 18.969 1 95.38 148 THR B CA 1
ATOM 2802 C C . THR B 1 148 ? -15.344 27.516 18.391 1 95.38 148 THR B C 1
ATOM 2804 O O . THR B 1 148 ? -16.312 26.844 18.031 1 95.38 148 THR B O 1
ATOM 2807 N N . VAL B 1 149 ? -14.109 27.125 18.25 1 97.06 149 VAL B N 1
ATOM 2808 C CA . VAL B 1 149 ? -13.75 25.781 17.859 1 97.06 149 VAL B CA 1
ATOM 2809 C C . VAL B 1 149 ? -13.031 25.078 19 1 97.06 149 VAL B C 1
ATOM 2811 O O . VAL B 1 149 ? -11.969 25.531 19.453 1 97.06 149 VAL B O 1
ATOM 2814 N N . TYR B 1 150 ? -13.664 24 19.516 1 97.38 150 TYR B N 1
ATOM 2815 C CA . TYR B 1 150 ? -13.039 23.172 20.547 1 97.38 150 TYR B CA 1
ATOM 2816 C C . TYR B 1 150 ? -12.289 22 19.953 1 97.38 150 TYR B C 1
ATOM 2818 O O . TYR B 1 150 ? -12.836 21.266 19.125 1 97.38 150 TYR B O 1
ATOM 2826 N N . PHE B 1 151 ? -11.07 21.891 20.312 1 97.69 151 PHE B N 1
ATOM 2827 C CA . PHE B 1 151 ? -10.258 20.797 19.797 1 97.69 151 PHE B CA 1
ATOM 2828 C C . PHE B 1 151 ? -9.898 19.812 20.891 1 97.69 151 PHE B C 1
ATOM 2830 O O . PHE B 1 151 ? -9.422 20.219 21.969 1 97.69 151 PHE B O 1
ATOM 2837 N N . PHE B 1 152 ? -10.211 18.547 20.703 1 97.69 152 PHE B N 1
ATOM 2838 C CA . PHE B 1 152 ? -9.828 17.469 21.594 1 97.69 152 PHE B CA 1
ATOM 2839 C C . PHE B 1 152 ? -8.828 16.531 20.922 1 97.69 152 PHE B C 1
ATOM 2841 O O . PHE B 1 152 ? -9.125 15.953 19.875 1 97.69 152 PHE B O 1
ATOM 2848 N N . GLY B 1 153 ? -7.707 16.438 21.453 1 95.06 153 GLY B N 1
ATOM 2849 C CA . GLY B 1 153 ? -6.695 15.555 20.891 1 95.06 153 GLY B CA 1
ATOM 2850 C C . GLY B 1 153 ? -5.73 15.016 21.922 1 95.06 153 GLY B C 1
ATOM 2851 O O . GLY B 1 153 ? -5.699 15.5 23.062 1 95.06 153 GLY B O 1
ATOM 2852 N N . ASP B 1 154 ? -4.926 13.984 21.641 1 91.88 154 ASP B N 1
ATOM 2853 C CA . ASP B 1 154 ? -4.078 13.336 22.641 1 91.88 154 ASP B CA 1
ATOM 2854 C C . ASP B 1 154 ? -2.611 13.711 22.438 1 91.88 154 ASP B C 1
ATOM 2856 O O . ASP B 1 154 ? -1.84 13.766 23.391 1 91.88 154 ASP B O 1
ATOM 2860 N N . LYS B 1 155 ? -2.094 13.914 21.328 1 87 155 LYS B N 1
ATOM 2861 C CA . LYS B 1 155 ? -0.7 14.258 21.062 1 87 155 LYS B CA 1
ATOM 2862 C C . LYS B 1 155 ? -0.52 15.773 20.984 1 87 155 LYS B C 1
ATOM 2864 O O . LYS B 1 155 ? -0.003 16.281 19.984 1 87 155 LYS B O 1
ATOM 2869 N N . THR B 1 156 ? -0.804 16.406 22.109 1 93.25 156 THR B N 1
ATOM 2870 C CA . THR B 1 156 ? -0.904 17.859 22.094 1 93.25 156 THR B CA 1
ATOM 2871 C C . THR B 1 156 ? 0.374 18.5 22.641 1 93.25 156 THR B C 1
ATOM 2873 O O . THR B 1 156 ? 0.462 19.719 22.766 1 93.25 156 THR B O 1
ATOM 2876 N N . ALA B 1 157 ? 1.389 17.75 22.953 1 88.25 157 ALA B N 1
ATOM 2877 C CA . ALA B 1 157 ? 2.689 18.266 23.359 1 88.25 157 ALA B CA 1
ATOM 2878 C C . ALA B 1 157 ? 3.527 18.656 22.141 1 88.25 157 ALA B C 1
ATOM 2880 O O . ALA B 1 157 ? 3.244 18.219 21.016 1 88.25 157 ALA B O 1
ATOM 2881 N N . PRO B 1 158 ? 4.527 19.562 22.391 1 84.81 158 PRO B N 1
ATOM 2882 C CA . PRO B 1 158 ? 5.391 19.906 21.266 1 84.81 158 PRO B CA 1
ATOM 2883 C C . PRO B 1 158 ? 5.953 18.688 20.547 1 84.81 158 PRO B C 1
ATOM 2885 O O . PRO B 1 158 ? 6.402 17.734 21.203 1 84.81 158 PRO B O 1
ATOM 2888 N N . GLY B 1 159 ? 5.863 18.75 19.266 1 74.25 159 GLY B N 1
ATOM 2889 C CA . GLY B 1 159 ? 6.324 17.625 18.469 1 74.25 159 GLY B CA 1
ATOM 2890 C C . GLY B 1 159 ? 5.207 16.672 18.094 1 74.25 159 GLY B C 1
ATOM 2891 O O . GLY B 1 159 ? 5.367 15.852 17.172 1 74.25 159 GLY B O 1
ATOM 2892 N N . GLY B 1 160 ? 4.121 16.797 18.781 1 79.81 160 GLY B N 1
ATOM 2893 C CA . GLY B 1 160 ? 2.971 15.961 18.469 1 79.81 160 GLY B CA 1
ATOM 2894 C C . GLY B 1 160 ? 2.16 16.484 17.297 1 79.81 160 GLY B C 1
ATOM 2895 O O . GLY B 1 160 ? 2.168 17.688 17.016 1 79.81 160 GLY B O 1
ATOM 2896 N N . ASN B 1 161 ? 1.403 15.641 16.641 1 82.12 161 ASN B N 1
ATOM 2897 C CA . ASN B 1 161 ? 0.665 16.031 15.438 1 82.12 161 ASN B CA 1
ATOM 2898 C C . ASN B 1 161 ? -0.537 16.906 15.773 1 82.12 161 ASN B C 1
ATOM 2900 O O . ASN B 1 161 ? -1.104 17.547 14.898 1 82.12 161 ASN B O 1
ATOM 2904 N N . ASP B 1 162 ? -0.897 16.891 17.047 1 90.75 162 ASP B N 1
ATOM 2905 C CA . ASP B 1 162 ? -2.043 17.70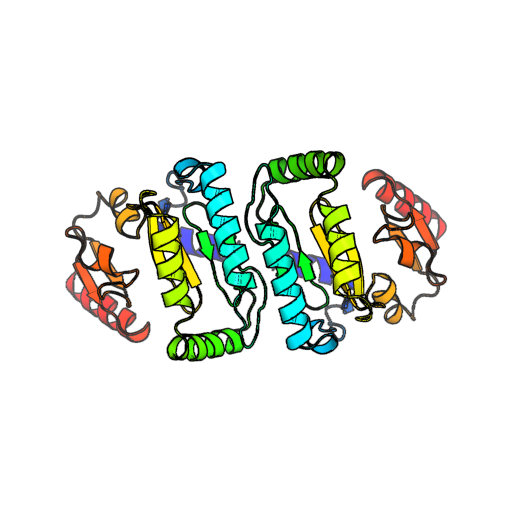3 17.438 1 90.75 162 ASP B CA 1
ATOM 2906 C C . ASP B 1 162 ? -1.592 19 18.094 1 90.75 162 ASP B C 1
ATOM 2908 O O . ASP B 1 162 ? -2.422 19.844 18.453 1 90.75 162 ASP B O 1
ATOM 2912 N N . TYR B 1 163 ? -0.305 19.172 18.203 1 90 163 TYR B N 1
ATOM 2913 C CA . TYR B 1 163 ? 0.206 20.297 18.969 1 90 163 TYR B CA 1
ATOM 2914 C C . TYR B 1 163 ? -0.22 21.625 18.344 1 90 163 TYR B C 1
ATOM 2916 O O . TYR B 1 163 ? -0.76 22.5 19.031 1 90 163 TYR B O 1
ATOM 2924 N N . ASP B 1 164 ? -0.072 21.812 17.078 1 90.44 164 ASP B N 1
ATOM 2925 C CA . ASP B 1 164 ? -0.27 23.094 16.422 1 90.44 164 ASP B CA 1
ATOM 2926 C C . ASP B 1 164 ? -1.729 23.531 16.5 1 90.44 164 ASP B C 1
ATOM 2928 O O . ASP B 1 164 ? -2.014 24.719 16.75 1 90.44 164 ASP B O 1
ATOM 2932 N N . ILE B 1 165 ? -2.621 22.562 16.312 1 94.75 165 ILE B N 1
ATOM 2933 C CA . ILE B 1 165 ? -4.031 22.938 16.359 1 94.75 165 ILE B CA 1
ATOM 2934 C C . ILE B 1 165 ? -4.457 23.125 17.812 1 94.75 165 ILE B C 1
ATOM 2936 O O . ILE B 1 165 ? -5.305 23.984 18.109 1 94.75 165 ILE B O 1
ATOM 2940 N N . TYR B 1 166 ? -3.787 22.391 18.672 1 96.5 166 TYR B N 1
ATOM 2941 C CA . TYR B 1 166 ? -4.062 22.5 20.109 1 96.5 166 TYR B CA 1
ATOM 2942 C C . TYR B 1 166 ? -3.719 23.891 20.625 1 96.5 166 TYR B C 1
ATOM 2944 O O . TYR B 1 166 ? -4.461 24.469 21.422 1 96.5 166 TYR B O 1
ATOM 2952 N N . VAL B 1 167 ? -2.672 24.5 20.125 1 96.31 167 VAL B N 1
ATOM 2953 C CA . VAL B 1 167 ? -2.221 25.781 20.656 1 96.31 167 VAL B CA 1
ATOM 2954 C C . VAL B 1 167 ? -2.684 26.922 19.75 1 96.31 167 VAL B C 1
ATOM 2956 O O . VAL B 1 167 ? -2.344 28.078 19.969 1 96.31 167 VAL B O 1
ATOM 2959 N N . SER B 1 168 ? -3.332 26.594 18.734 1 95.75 168 SER B N 1
ATOM 2960 C CA . SER B 1 168 ? -3.812 27.609 17.812 1 95.75 168 SER B CA 1
ATOM 2961 C C . SER B 1 168 ? -4.719 28.609 18.516 1 95.75 168 SER B C 1
ATOM 2963 O O . SER B 1 168 ? -5.543 28.234 19.359 1 95.75 168 SER B O 1
ATOM 2965 N N . SER B 1 169 ? -4.645 29.891 18.094 1 96.19 169 SER B N 1
ATOM 2966 C CA . SER B 1 169 ? -5.512 30.922 18.656 1 96.19 169 SER B CA 1
ATOM 2967 C C . SER B 1 169 ? -6.961 30.719 18.219 1 96.19 169 SER B C 1
ATOM 2969 O O . SER B 1 169 ? -7.879 31.266 18.828 1 96.19 169 SER B O 1
ATOM 2971 N N . ARG B 1 170 ? -7.156 29.938 17.266 1 96.5 170 ARG B N 1
ATOM 2972 C CA . ARG B 1 170 ? -8.492 29.734 16.703 1 96.5 170 ARG B CA 1
ATOM 2973 C C . ARG B 1 170 ? -9.219 28.609 17.438 1 96.5 170 ARG B C 1
ATOM 2975 O O . ARG B 1 170 ? -10.414 28.406 17.234 1 96.5 170 ARG B O 1
ATOM 2982 N N . THR B 1 171 ? -8.469 27.906 18.297 1 97.94 171 THR B N 1
ATOM 2983 C CA . THR B 1 171 ? -9.109 26.781 18.953 1 97.94 171 THR B CA 1
ATOM 2984 C C . THR B 1 171 ? -8.961 26.891 20.469 1 97.94 171 THR B C 1
ATOM 2986 O O . THR B 1 171 ? -8.094 27.594 20.969 1 97.94 171 THR B O 1
ATOM 2989 N N . LYS B 1 172 ? -9.898 26.359 21.188 1 97.75 172 LYS B N 1
ATOM 2990 C CA . LYS B 1 172 ? -9.742 25.984 22.594 1 97.75 172 LYS B CA 1
ATOM 2991 C C . LYS B 1 172 ? -9.375 24.5 22.719 1 97.75 172 LYS B C 1
ATOM 2993 O O . LYS B 1 172 ? -10.227 23.625 22.531 1 97.75 172 LYS B O 1
ATOM 2998 N N . GLY B 1 173 ? -8.172 24.266 23.031 1 97.31 173 GLY B N 1
ATOM 2999 C CA . GLY B 1 173 ? -7.637 22.922 22.984 1 97.31 173 GLY B CA 1
ATOM 3000 C C . GLY B 1 173 ? -7.797 22.156 24.281 1 97.31 173 GLY B C 1
ATOM 3001 O O . GLY B 1 173 ? -7.617 22.734 25.359 1 97.31 173 GLY B O 1
ATOM 3002 N N . TYR B 1 174 ? -8.18 20.938 24.219 1 97.75 174 TYR B N 1
ATOM 3003 C CA . TYR B 1 174 ? -8.273 19.984 25.328 1 97.75 174 TYR B CA 1
ATOM 3004 C C . TYR B 1 174 ? -7.383 18.766 25.078 1 97.75 174 TYR B C 1
ATOM 3006 O O . TYR B 1 174 ? -7.555 18.062 24.094 1 97.75 174 TYR B O 1
ATOM 3014 N N . SER B 1 175 ? -6.477 18.578 25.969 1 97.62 175 SER B N 1
ATOM 3015 C CA . SER B 1 175 ? -5.672 17.359 25.891 1 97.62 175 SER B CA 1
ATOM 3016 C C . SER B 1 175 ? -6.418 16.156 26.469 1 97.62 175 SER B C 1
ATOM 3018 O O . SER B 1 175 ? -6.949 16.234 27.578 1 97.62 175 SER B O 1
ATOM 3020 N N . VAL B 1 176 ? -6.5 15.117 25.719 1 97.81 176 VAL B N 1
ATOM 3021 C CA . VAL B 1 176 ? -7.223 13.938 26.172 1 97.81 176 VAL B CA 1
ATOM 3022 C C . VAL B 1 176 ? -6.266 12.75 26.281 1 97.81 176 VAL B C 1
ATOM 3024 O O . VAL B 1 176 ? -5.27 12.688 25.562 1 97.81 176 VAL B O 1
ATOM 3027 N N . ALA B 1 177 ? -6.555 11.812 27.172 1 94.69 177 ALA B N 1
ATOM 3028 C CA . ALA B 1 177 ? -5.652 10.695 27.438 1 94.69 177 ALA B CA 1
ATOM 3029 C C . ALA B 1 177 ? -6.035 9.477 26.609 1 94.69 177 ALA B C 1
ATOM 3031 O O . ALA B 1 177 ? -5.172 8.68 26.234 1 94.69 177 ALA B O 1
ATOM 3032 N N . ASN B 1 178 ? -7.324 9.289 26.453 1 92.81 178 ASN B N 1
ATOM 3033 C CA . ASN B 1 178 ? -7.898 8.133 25.766 1 92.81 178 ASN B CA 1
ATOM 3034 C C . ASN B 1 178 ? -9.352 8.383 25.375 1 92.81 178 ASN B C 1
ATOM 3036 O O . ASN B 1 178 ? -9.906 9.445 25.656 1 92.81 178 ASN B O 1
ATOM 3040 N N . PRO B 1 179 ? -9.859 7.465 24.594 1 94.56 179 PRO B N 1
ATOM 3041 C CA . PRO B 1 179 ? -11.242 7.648 24.141 1 94.56 179 PRO B CA 1
ATOM 3042 C C . PRO B 1 179 ? -12.211 7.891 25.297 1 94.56 179 PRO B C 1
ATOM 3044 O O . PRO B 1 179 ? -13.133 8.703 25.188 1 94.56 179 PRO B O 1
ATOM 3047 N N . GLU B 1 180 ? -11.992 7.129 26.359 1 96.94 180 GLU B N 1
ATOM 3048 C CA . GLU B 1 180 ? -12.867 7.312 27.516 1 96.94 180 GLU B CA 1
ATOM 3049 C C . GLU B 1 180 ? -12.742 8.727 28.078 1 96.94 180 GLU B C 1
ATOM 3051 O O . GLU B 1 180 ? -13.75 9.367 28.391 1 96.94 180 GLU B O 1
ATOM 3056 N N . ASP B 1 181 ? -11.477 9.188 28.25 1 97.75 181 ASP B N 1
ATOM 3057 C CA . ASP B 1 181 ? -11.234 10.547 28.703 1 97.75 181 ASP B CA 1
ATOM 3058 C C . ASP B 1 181 ? -11.82 11.57 27.734 1 97.75 181 ASP B C 1
ATOM 3060 O O . ASP B 1 181 ? -12.344 12.602 28.156 1 97.75 181 ASP B O 1
ATOM 3064 N N . THR B 1 182 ? -11.75 11.328 26.453 1 97.75 182 THR B N 1
ATOM 3065 C CA . THR B 1 182 ? -12.32 12.203 25.438 1 97.75 182 THR B CA 1
ATOM 3066 C C . THR B 1 182 ? -13.828 12.344 25.609 1 97.75 182 THR B C 1
ATOM 3068 O O . THR B 1 182 ? -14.352 13.461 25.641 1 97.75 182 THR B O 1
ATOM 3071 N N . ARG B 1 183 ? -14.461 11.188 25.719 1 97.25 183 ARG B N 1
ATOM 3072 C CA . ARG B 1 183 ? -15.914 11.188 25.906 1 97.25 183 ARG B CA 1
ATOM 3073 C C . ARG B 1 183 ? -16.297 11.992 27.141 1 97.25 183 ARG B C 1
ATOM 3075 O O . ARG B 1 183 ? -17.266 12.758 27.109 1 97.25 183 ARG B O 1
ATOM 3082 N N . LYS B 1 184 ? -15.555 11.766 28.203 1 97.88 184 LYS B N 1
ATOM 3083 C CA . LYS B 1 184 ? -15.82 12.469 29.453 1 97.88 184 LYS B CA 1
ATOM 3084 C C . LYS B 1 184 ? -15.688 13.984 29.266 1 97.88 184 LYS B C 1
ATOM 3086 O O . LYS B 1 184 ? -16.594 14.742 29.625 1 97.88 184 LYS B O 1
ATOM 3091 N N . GLN B 1 185 ? -14.578 14.422 28.734 1 97.81 185 GLN B N 1
ATOM 3092 C CA . GLN B 1 185 ? -14.312 15.852 28.562 1 97.81 185 GLN B CA 1
ATOM 3093 C C . GLN B 1 185 ? -15.32 16.484 27.609 1 97.81 185 GLN B C 1
ATOM 3095 O O . GLN B 1 185 ? -15.812 17.594 27.859 1 97.81 185 GLN B O 1
ATOM 3100 N N . VAL B 1 186 ? -15.594 15.82 26.531 1 97.12 186 VAL B N 1
ATOM 3101 C CA . VAL B 1 186 ? -16.562 16.328 25.562 1 97.12 186 VAL B CA 1
ATOM 3102 C C . VAL B 1 186 ? -17.922 16.469 26.234 1 97.12 186 VAL B C 1
ATOM 3104 O O . VAL B 1 186 ? -18.609 17.484 26.062 1 97.12 186 VAL B O 1
ATOM 3107 N N . SER B 1 187 ? -18.328 15.422 26.953 1 97.25 187 SER B N 1
ATOM 3108 C CA . SER B 1 187 ? -19.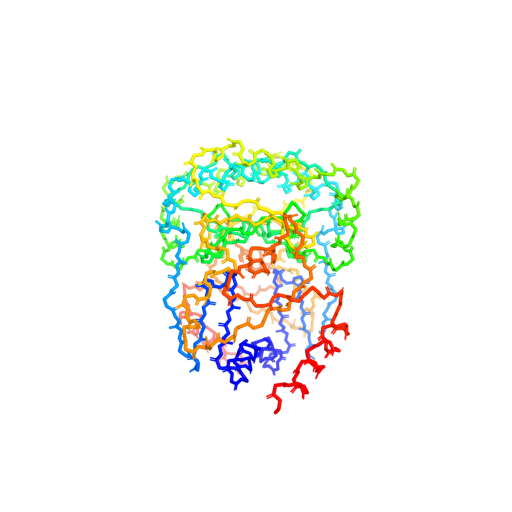625 15.438 27.625 1 97.25 187 SER B CA 1
ATOM 3109 C C . SER B 1 187 ? -19.703 16.594 28.609 1 97.25 187 SER B C 1
ATOM 3111 O O . SER B 1 187 ? -20.734 17.266 28.703 1 97.25 187 SER B O 1
ATOM 3113 N N . GLU B 1 188 ? -18.719 16.781 29.375 1 96.81 188 GLU B N 1
ATOM 3114 C CA . GLU B 1 188 ? -18.672 17.859 30.344 1 96.81 188 GLU B CA 1
ATOM 3115 C C . GLU B 1 188 ? -18.812 19.234 29.672 1 96.81 188 GLU B C 1
ATOM 3117 O O . GLU B 1 188 ? -19.562 20.094 30.141 1 96.81 188 GLU B O 1
ATOM 3122 N N . LEU B 1 189 ? -18.094 19.422 28.594 1 96.44 189 LEU B N 1
ATOM 3123 C CA . LEU B 1 189 ? -18.156 20.688 27.875 1 96.44 189 LEU B CA 1
ATOM 3124 C C . LEU B 1 189 ? -19.562 20.938 27.312 1 96.44 189 LEU B C 1
ATOM 3126 O O . LEU B 1 189 ? -20.062 22.047 27.359 1 96.44 189 LEU B O 1
ATOM 3130 N N . LEU B 1 190 ? -20.094 19.891 26.719 1 95.06 190 LEU B N 1
ATOM 3131 C CA . LEU B 1 190 ? -21.406 20 26.094 1 95.06 190 LEU B CA 1
ATOM 3132 C C . LEU B 1 190 ? -22.469 20.406 27.109 1 95.06 190 LEU B C 1
ATOM 3134 O O . LEU B 1 190 ? -23.438 21.078 26.766 1 95.06 190 LEU B O 1
ATOM 3138 N N . LYS B 1 191 ? -22.234 20.047 28.359 1 94.88 191 LYS B N 1
ATOM 3139 C CA . LYS B 1 191 ? -23.156 20.438 29.422 1 94.88 191 LYS B CA 1
ATOM 3140 C C . LYS B 1 191 ? -23.078 21.938 29.688 1 94.88 191 LYS B C 1
ATOM 3142 O O . LYS B 1 191 ? -24.031 22.547 30.188 1 94.88 191 LYS B O 1
ATOM 3147 N N . THR B 1 192 ? -21.938 22.469 29.406 1 91.19 192 THR B N 1
ATOM 3148 C CA . THR B 1 192 ? -21.734 23.875 29.703 1 91.19 192 THR B CA 1
ATOM 3149 C C . THR B 1 192 ? -22.188 24.75 28.547 1 91.19 192 THR B C 1
ATOM 3151 O O . THR B 1 192 ? -22.391 25.953 28.703 1 91.19 192 THR B O 1
ATOM 3154 N N . ILE B 1 193 ? -22.141 24.25 27.312 1 85.62 193 ILE B N 1
ATOM 3155 C CA . ILE B 1 193 ? -22.516 25.031 26.125 1 85.62 193 ILE B CA 1
ATOM 3156 C C . ILE B 1 193 ? -24.031 25 25.953 1 85.62 193 ILE B C 1
ATOM 3158 O O . ILE B 1 193 ? -24.609 25.953 25.422 1 85.62 193 ILE B O 1
ATOM 3162 N N . GLN B 1 194 ? -24.875 24.297 26.906 1 62.44 194 GLN B N 1
ATOM 3163 C CA . GLN B 1 194 ? -26.328 24.375 26.875 1 62.44 194 GLN B CA 1
ATOM 3164 C C . GLN B 1 194 ? -26.828 25.75 27.312 1 62.44 194 GLN B C 1
ATOM 3166 O O . GLN B 1 194 ? -26.234 26.375 28.203 1 62.44 194 GLN B O 1
#

Solvent-accessible surface area (backbone atoms only — not comparable to full-atom values): 21170 Å² total; per-residue (Å²): 113,71,66,58,55,53,50,41,72,71,35,60,66,49,65,41,74,41,25,38,42,30,29,49,71,74,41,71,50,83,66,53,47,38,61,73,72,59,30,62,67,54,47,44,52,52,50,23,51,50,29,37,53,49,30,71,55,87,64,93,61,66,30,25,37,36,34,44,63,52,55,46,31,39,42,35,19,81,41,19,70,61,45,52,72,66,56,45,54,52,43,38,56,49,33,71,76,65,42,53,62,60,53,49,45,53,52,48,50,63,73,45,62,90,68,56,63,41,69,39,74,32,88,76,64,33,35,36,36,29,50,63,78,55,43,51,54,41,40,54,77,76,47,71,90,48,92,72,42,79,40,77,39,62,42,47,49,92,81,31,80,34,18,66,41,35,70,28,91,73,32,52,48,40,78,28,88,43,72,69,49,38,52,50,53,52,52,55,49,55,65,66,74,104,114,70,67,58,54,53,49,42,73,72,34,60,66,50,64,40,75,41,25,38,42,30,30,48,71,72,40,69,49,83,67,53,45,38,62,74,73,57,31,62,68,55,47,45,51,53,51,23,51,50,30,36,54,50,30,72,55,86,63,92,62,66,30,28,37,34,34,42,63,52,54,46,32,41,42,35,19,81,40,19,71,61,46,51,74,67,56,46,53,52,43,39,55,50,32,71,76,65,41,53,62,60,52,49,46,54,52,50,51,62,74,45,61,90,67,57,64,39,69,40,74,32,88,74,66,32,36,34,38,31,48,64,78,54,44,50,53,43,38,53,76,76,49,72,90,47,94,72,41,77,40,76,40,61,42,47,48,90,81,30,79,34,17,65,41,35,69,28,92,74,30,52,49,41,79,30,87,42,70,67,48,37,52,51,55,51,50,56,50,56,64,66,74,103

pLDDT: mean 93.29, std 8.02, range [35.81, 98.88]

InterPro domains:
  IPR005002 Phosphomannomutase [PF03332] (6-191)
  IPR005002 Phosphomannomutase [PTHR10466] (6-190)
  IPR006379 HAD-superfamily hydrolase, subfamily IIB [TIGR01484] (6-167)
  IPR036412 HAD-like superfamily [SSF56784] (6-190)
  IPR043169 Phosphomannomutase, cap domain [G3DSA:3.30.1240.20] (33-134)